Protein AF-A0A2S6BXU2-F1 (afdb_monomer)

Solvent-accessible surface area (backbone atoms only — not comparable to full-atom values): 32011 Å² total; per-residue (Å²): 117,91,89,58,55,61,66,54,56,52,45,49,36,54,47,50,43,46,65,74,39,92,88,64,57,75,72,58,56,53,54,51,43,53,55,53,57,70,72,49,56,70,70,57,50,52,52,48,38,51,49,59,61,56,38,67,80,78,44,98,49,69,57,74,62,83,70,102,68,90,79,71,86,85,81,86,85,82,88,80,90,86,87,87,83,91,77,87,85,82,88,81,80,91,80,79,93,79,81,93,81,84,89,86,84,85,89,80,90,82,90,79,84,75,73,84,68,70,82,53,95,92,63,76,60,80,79,76,41,82,86,40,58,69,58,51,52,52,50,49,54,53,50,59,63,49,59,85,63,68,66,90,54,93,91,46,78,50,44,82,70,42,83,72,51,71,59,98,50,34,39,32,32,37,32,32,32,58,51,102,76,43,31,23,71,44,57,32,28,40,34,28,34,46,57,96,42,68,70,57,66,61,31,67,71,46,39,40,63,61,72,85,54,79,54,73,90,68,45,41,47,30,35,58,48,53,38,58,68,39,52,94,28,56,50,30,85,16,37,54,60,67,76,50,72,52,76,40,76,95,76,47,30,38,38,43,33,23,70,58,56,65,52,44,34,43,42,64,51,29,74,68,26,37,98,93,41,61,72,43,60,42,56,52,54,53,47,53,46,30,52,30,31,30,48,25,24,33,53,35,53,30,57,53,89,87,61,72,52,60,96,85,64,50,29,44,28,42,55,41,57,42,38,77,31,28,32,20,42,74,54,38,82,82,53,29,41,64,38,64,33,48,22,42,42,70,41,83,61,26,45,74,42,55,98,80,42,81,51,55,28,80,66,64,22,67,59,64,56,47,72,48,35,68,38,66,35,33,36,60,41,65,39,95,85,80,68,44,81,43,68,80,41,62,72,39,59,53,42,45,34,19,10,51,20,43,38,53,40,50,50,53,48,30,33,69,72,87,86,57,51,79,66,42,58,73,71,48,42,66,38,60,76,49,40,84,61,72,42,83,84,32,79,69,48,60,80,75,51,80,82,56,49,81,88,39,51,80,80,51,56,68,68,56,55,54,53,39,53,35,21,56,40,68,54,63,89,74,26,52,49,51,70,58,47,42,55,50,51,48,64,37,40,70,47,53,60,92,83,50,76,66,38,62,26,71,62,32,38,77,36,71,59,57,93,81,37,87,78,45,74,69,92,59,78,54,74,57,75,81,39,70,76,35,62,62,74,84,129

Sequence (539 aa):
MENRSDYEVFREHRKLRAQAKPGYKSQKASADSKKLWNNWSQAKKDEEAKRLRGAATTYAELADVPTDAEAEDEIDDDEESDDAGAGDMGYLPDAADEEANDNSTGSSDDDGDVAMGGPRKGMFRAYDDPEGEMRKDRQAARKKYGEGKAPDLDDIEWVYQKHLGSGGNGSAHLWVQVDGKDIIQDRIAVKDCWTDGPFHWGSVKFWDGDPRDMNPEDRLPVEVKAMQACQNKPGSHRIAGIRDHSVDFDRMAYRIIMPFYARGDFITIIDKADDNYHVPEPFIWCAFEALADACLVMERASIRKADQPPDNWREIVHRDIKPDNVFLTARNPRSFPSYPQPVLADFGGCIMTSKDDILNPTAYADSTGTLGYFAPEQHAYEDKTTYEAVFVARQQSWTNIYQIGRVIMSLMNAPAPEILSADELKKGAVQEYLSTDPLYDDPDGWKDHEWFKPETRGRYSKELQNLVKSCVRYKPDERITAVKLKGKILRRTGGVRNGKGKDFAKGLRSKKVAKGGEGDLRGWRRKDTYAVGLVRPEK

Structure (mmCIF, N/CA/C/O backbone):
data_AF-A0A2S6BXU2-F1
#
_entry.id 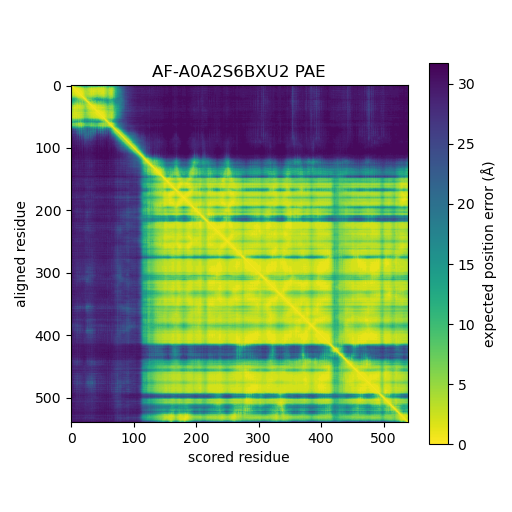  AF-A0A2S6BXU2-F1
#
loop_
_atom_site.group_PDB
_atom_site.id
_atom_site.type_symbol
_atom_site.label_atom_id
_atom_site.label_alt_id
_atom_site.label_comp_id
_atom_site.label_asym_id
_atom_site.label_entity_id
_atom_site.label_seq_id
_atom_site.pdbx_PDB_ins_code
_atom_site.Cartn_x
_atom_site.Cartn_y
_atom_site.Cartn_z
_atom_site.occupancy
_atom_site.B_iso_or_equiv
_atom_site.auth_seq_id
_atom_site.auth_comp_id
_atom_site.auth_asym_id
_atom_site.auth_atom_id
_atom_site.pdbx_PDB_model_num
ATOM 1 N N . MET A 1 1 ? 55.005 11.663 -18.084 1.00 59.28 1 MET A N 1
ATOM 2 C CA . MET A 1 1 ? 54.543 12.294 -16.824 1.00 59.28 1 MET A CA 1
ATOM 3 C C . MET A 1 1 ? 54.362 13.808 -16.927 1.00 59.28 1 MET A C 1
ATOM 5 O O . MET A 1 1 ? 53.508 14.333 -16.225 1.00 59.28 1 MET A O 1
ATOM 9 N N . GLU A 1 2 ? 55.100 14.513 -17.792 1.00 54.88 2 GLU A N 1
ATOM 10 C CA . GLU A 1 2 ? 55.096 15.990 -17.851 1.00 54.88 2 GLU A CA 1
ATOM 11 C C . GLU A 1 2 ? 53.738 16.631 -18.195 1.00 54.88 2 GLU A C 1
ATOM 13 O O . GLU A 1 2 ? 53.441 17.694 -17.667 1.00 54.88 2 GLU A O 1
ATOM 18 N N . ASN A 1 3 ? 52.862 15.951 -18.948 1.00 64.31 3 ASN A N 1
ATOM 19 C CA . ASN A 1 3 ? 51.547 16.486 -19.350 1.00 64.31 3 ASN A CA 1
ATOM 20 C C . ASN A 1 3 ? 50.341 15.943 -18.551 1.00 64.31 3 ASN A C 1
ATOM 22 O O . ASN A 1 3 ? 49.201 16.188 -18.935 1.00 64.31 3 ASN A O 1
ATOM 26 N N . ARG A 1 4 ? 50.554 15.167 -17.478 1.00 77.44 4 ARG A N 1
ATOM 27 C CA . ARG A 1 4 ? 49.459 14.621 -16.640 1.00 77.44 4 ARG A CA 1
ATOM 28 C C . ARG A 1 4 ? 49.157 15.551 -15.471 1.00 77.44 4 ARG A C 1
ATOM 30 O O . ARG A 1 4 ? 50.075 16.202 -14.979 1.00 77.44 4 ARG A O 1
ATOM 37 N N . SER A 1 5 ? 47.914 15.587 -14.992 1.00 84.38 5 SER A N 1
ATOM 38 C CA . SER A 1 5 ? 47.561 16.346 -13.783 1.00 84.38 5 SER A CA 1
ATOM 39 C C . SER A 1 5 ? 48.149 15.703 -12.519 1.00 84.38 5 SER A C 1
ATOM 41 O O . SER A 1 5 ? 48.381 14.495 -12.472 1.00 84.38 5 SER A O 1
ATOM 43 N N . ASP A 1 6 ? 48.373 16.489 -11.464 1.00 84.88 6 ASP A N 1
ATOM 44 C CA . ASP A 1 6 ? 48.974 15.995 -10.212 1.00 84.88 6 ASP A CA 1
ATOM 45 C C . ASP A 1 6 ? 48.155 14.880 -9.554 1.00 84.88 6 ASP A C 1
ATOM 47 O O . ASP A 1 6 ? 48.704 13.901 -9.048 1.00 84.88 6 ASP A O 1
ATOM 51 N N . TYR A 1 7 ? 46.827 14.975 -9.650 1.00 84.12 7 TYR A N 1
ATOM 52 C CA . TYR A 1 7 ? 45.933 13.923 -9.182 1.00 84.12 7 TYR A CA 1
ATOM 53 C C . TYR A 1 7 ? 46.080 12.627 -9.989 1.00 84.12 7 TYR A C 1
ATOM 55 O O . TYR A 1 7 ? 46.002 11.538 -9.422 1.00 84.12 7 TYR A O 1
ATOM 63 N N . GLU A 1 8 ? 46.289 12.713 -11.304 1.00 81.88 8 GLU A N 1
ATOM 64 C CA . GLU A 1 8 ? 46.477 11.525 -12.137 1.00 81.88 8 GLU A CA 1
ATOM 65 C C . GLU A 1 8 ? 47.781 10.810 -11.806 1.00 81.88 8 GLU A C 1
ATOM 67 O O . GLU A 1 8 ? 47.763 9.588 -11.673 1.00 81.88 8 GLU A O 1
ATOM 72 N N . VAL A 1 9 ? 48.865 11.563 -11.593 1.00 81.25 9 VAL A N 1
ATOM 73 C CA . VAL A 1 9 ? 50.165 11.018 -11.170 1.00 81.25 9 VAL A CA 1
ATOM 74 C C . VAL A 1 9 ? 50.041 10.325 -9.808 1.00 81.25 9 VAL A C 1
ATOM 76 O O . VAL A 1 9 ? 50.481 9.188 -9.645 1.00 81.25 9 VAL A O 1
ATOM 79 N N . PHE A 1 10 ? 49.357 10.955 -8.850 1.00 84.12 10 PHE A N 1
ATOM 80 C CA . PHE A 1 10 ? 49.087 10.375 -7.532 1.00 84.12 10 PHE A CA 1
ATOM 81 C C . PHE A 1 10 ? 48.207 9.115 -7.587 1.00 84.12 10 PHE A C 1
ATOM 83 O O . PHE A 1 10 ? 48.491 8.104 -6.941 1.00 84.12 10 PHE A O 1
ATOM 90 N N . ARG A 1 11 ? 47.122 9.150 -8.369 1.00 83.94 11 ARG A N 1
ATOM 91 C CA . ARG A 1 11 ? 46.205 8.013 -8.530 1.00 83.94 11 ARG A CA 1
ATOM 92 C C . ARG A 1 11 ? 46.915 6.817 -9.160 1.00 83.94 11 ARG A C 1
ATOM 94 O O . ARG A 1 11 ? 46.658 5.682 -8.770 1.00 83.94 11 ARG A O 1
ATOM 101 N N . GLU A 1 12 ? 47.776 7.065 -10.139 1.00 80.56 12 GLU A N 1
ATOM 102 C CA . GLU A 1 12 ? 48.537 6.032 -10.838 1.00 80.56 12 GLU A CA 1
ATOM 103 C C . GLU A 1 12 ? 49.609 5.405 -9.941 1.00 80.56 12 GLU A C 1
ATOM 105 O O . GLU A 1 12 ? 49.676 4.180 -9.874 1.00 80.56 12 GLU A O 1
ATOM 110 N N . HIS A 1 13 ? 50.338 6.211 -9.157 1.00 82.88 13 HIS A N 1
ATOM 111 C CA . HIS A 1 13 ? 51.266 5.730 -8.122 1.00 82.88 13 HIS A CA 1
ATOM 112 C C . HIS A 1 13 ? 50.590 4.750 -7.153 1.00 82.88 13 HIS A C 1
ATOM 114 O O . HIS A 1 13 ? 51.023 3.606 -6.996 1.00 82.88 13 HIS A O 1
ATOM 120 N N . ARG A 1 14 ? 49.450 5.151 -6.574 1.00 80.69 14 ARG A N 1
ATOM 121 C CA . ARG A 1 14 ? 48.696 4.299 -5.642 1.00 80.69 14 ARG A CA 1
ATOM 122 C C . ARG A 1 14 ? 48.105 3.061 -6.302 1.00 80.69 14 ARG A C 1
ATOM 124 O O . ARG A 1 14 ? 48.023 2.018 -5.655 1.00 80.69 14 ARG A O 1
ATOM 131 N N . LYS A 1 15 ? 47.676 3.166 -7.563 1.00 78.56 15 LYS A N 1
ATOM 132 C CA . LYS A 1 15 ? 47.158 2.032 -8.334 1.00 78.56 15 LYS A CA 1
ATOM 133 C C . LYS A 1 15 ? 48.248 0.983 -8.549 1.00 78.56 15 LYS A C 1
ATOM 135 O O . LYS A 1 15 ? 48.005 -0.175 -8.232 1.00 78.56 15 LYS A O 1
ATOM 140 N N . LEU A 1 16 ? 49.425 1.392 -9.023 1.00 76.62 16 LEU A N 1
ATOM 141 C CA . LEU A 1 16 ? 50.551 0.494 -9.295 1.00 76.62 16 LEU A CA 1
ATOM 142 C C . LEU A 1 16 ? 51.030 -0.210 -8.017 1.00 76.62 16 LEU A C 1
ATOM 144 O O . LEU A 1 16 ? 51.196 -1.426 -8.009 1.00 76.62 16 LEU A O 1
ATOM 148 N N . ARG A 1 17 ? 51.132 0.514 -6.895 1.00 71.25 17 ARG A N 1
ATOM 149 C CA . ARG A 1 17 ? 51.543 -0.084 -5.612 1.00 71.25 17 ARG A CA 1
ATOM 150 C C . ARG A 1 17 ? 50.487 -1.026 -5.023 1.00 71.25 17 ARG A C 1
ATOM 152 O O . ARG A 1 17 ? 50.821 -2.009 -4.374 1.00 71.25 17 ARG A O 1
ATOM 159 N N . ALA A 1 18 ? 49.204 -0.741 -5.243 1.00 71.06 18 ALA A N 1
ATOM 160 C CA . ALA A 1 18 ? 48.121 -1.615 -4.803 1.00 71.06 18 ALA A CA 1
ATOM 161 C C . ALA A 1 18 ? 47.986 -2.869 -5.685 1.00 71.06 18 ALA A C 1
ATOM 163 O O . ALA A 1 18 ? 47.614 -3.916 -5.172 1.00 71.06 18 ALA A O 1
ATOM 164 N N . GLN A 1 19 ? 48.332 -2.781 -6.975 1.00 71.19 19 GLN A N 1
ATOM 165 C CA . GLN A 1 19 ? 48.429 -3.934 -7.879 1.00 71.19 19 GLN A CA 1
ATOM 166 C C . GLN A 1 19 ? 49.586 -4.873 -7.519 1.00 71.19 19 GLN A C 1
ATOM 168 O O . GLN A 1 19 ? 49.490 -6.066 -7.781 1.00 71.19 19 GLN A O 1
ATOM 173 N N . ALA A 1 20 ? 50.640 -4.359 -6.880 1.00 68.81 20 ALA A N 1
ATOM 174 C CA . ALA A 1 20 ? 51.734 -5.171 -6.352 1.00 68.81 20 ALA A CA 1
ATOM 175 C C . ALA A 1 20 ? 51.360 -5.964 -5.077 1.00 68.81 20 ALA A C 1
ATOM 177 O O . ALA A 1 20 ? 52.160 -6.772 -4.613 1.00 68.81 20 ALA A O 1
ATOM 178 N N . LYS A 1 21 ? 50.160 -5.757 -4.500 1.00 66.19 21 LYS A N 1
ATOM 179 C CA . LYS A 1 21 ? 49.663 -6.504 -3.331 1.00 66.19 21 LYS A CA 1
ATOM 180 C C . LYS A 1 21 ? 48.700 -7.634 -3.753 1.00 66.19 21 LYS A C 1
ATOM 182 O O . LYS A 1 21 ? 47.813 -7.382 -4.575 1.00 66.19 21 LYS A O 1
ATOM 187 N N . PRO A 1 22 ? 48.797 -8.849 -3.176 1.00 46.94 22 PRO A N 1
ATOM 188 C CA . PRO A 1 22 ? 47.819 -9.920 -3.405 1.00 46.94 22 PRO A CA 1
ATOM 189 C C . PRO A 1 22 ? 46.391 -9.494 -2.994 1.00 46.94 22 PRO A C 1
ATOM 191 O O . PRO A 1 22 ? 46.222 -8.836 -1.972 1.00 46.94 22 PRO A O 1
ATOM 194 N N . GLY A 1 23 ? 45.359 -9.838 -3.783 1.00 61.66 23 GLY A N 1
ATOM 195 C CA . GLY A 1 23 ? 43.940 -9.559 -3.457 1.00 61.66 23 GLY A CA 1
ATOM 196 C C . GLY A 1 23 ? 43.350 -8.228 -3.972 1.00 61.66 23 GLY A C 1
ATOM 197 O O . GLY A 1 23 ? 42.261 -7.816 -3.563 1.00 61.66 23 GLY A O 1
ATOM 198 N N . TYR A 1 24 ? 44.037 -7.530 -4.880 1.00 51.56 24 TYR A N 1
ATOM 199 C CA . TYR A 1 24 ? 43.637 -6.208 -5.377 1.00 51.56 24 TYR A CA 1
ATOM 200 C C . TYR A 1 24 ? 42.301 -6.170 -6.160 1.00 51.56 24 TYR A C 1
ATOM 202 O O . TYR A 1 24 ? 42.128 -6.856 -7.166 1.00 51.56 24 TYR A O 1
ATOM 210 N N . LYS A 1 25 ? 41.384 -5.259 -5.776 1.00 57.62 25 LYS A N 1
ATOM 211 C CA . LYS A 1 25 ? 40.162 -4.896 -6.536 1.00 57.62 25 LYS A CA 1
ATOM 212 C C . LYS A 1 25 ? 40.249 -3.460 -7.077 1.00 57.62 25 LYS A C 1
ATOM 214 O O . LYS A 1 25 ? 40.235 -2.493 -6.311 1.00 57.62 25 LYS A O 1
ATOM 219 N N . SER A 1 26 ? 40.275 -3.307 -8.405 1.00 56.44 26 SER A N 1
ATOM 220 C CA . SER A 1 26 ? 40.598 -2.045 -9.103 1.00 56.44 26 SER A CA 1
ATOM 221 C C . SER A 1 26 ? 39.670 -0.861 -8.803 1.00 56.44 26 SER A C 1
ATOM 223 O O . SER A 1 26 ? 40.133 0.274 -8.660 1.00 56.44 26 SER A O 1
ATOM 225 N N . GLN A 1 27 ? 38.367 -1.110 -8.650 1.00 55.38 27 GLN A N 1
ATOM 226 C CA . GLN A 1 27 ? 37.375 -0.060 -8.390 1.00 55.38 27 GLN A CA 1
ATOM 227 C C . GLN A 1 27 ? 37.502 0.549 -6.982 1.00 55.38 27 GLN A C 1
ATOM 229 O O . GLN A 1 27 ? 37.327 1.758 -6.819 1.00 55.38 27 GLN A O 1
ATOM 234 N N . LYS A 1 28 ? 37.881 -0.254 -5.976 1.00 58.38 28 LYS A N 1
ATOM 235 C CA . LYS A 1 28 ? 38.018 0.186 -4.575 1.00 58.38 28 LYS A CA 1
ATOM 236 C C . LYS A 1 28 ? 39.185 1.169 -4.408 1.00 58.38 28 LYS A C 1
ATOM 238 O O . LYS A 1 28 ? 39.016 2.256 -3.863 1.00 58.38 28 LYS A O 1
ATOM 243 N N . ALA A 1 29 ? 40.335 0.864 -5.009 1.00 59.66 29 ALA A N 1
ATOM 244 C CA . ALA A 1 29 ? 41.529 1.707 -4.914 1.00 59.66 29 ALA A CA 1
ATOM 245 C C . ALA A 1 29 ? 41.389 3.079 -5.598 1.00 59.66 29 ALA A C 1
ATOM 247 O O . ALA A 1 29 ? 41.959 4.067 -5.127 1.00 59.66 29 ALA A O 1
ATOM 248 N N . SER A 1 30 ? 40.617 3.170 -6.688 1.00 62.12 30 SER A N 1
ATOM 249 C CA . SER A 1 30 ? 40.347 4.452 -7.354 1.00 62.12 30 SER A CA 1
ATOM 250 C C . SER A 1 30 ? 39.455 5.358 -6.493 1.00 62.12 30 SER A C 1
ATOM 252 O O . SER A 1 30 ? 39.725 6.558 -6.379 1.00 62.12 30 SER A O 1
ATOM 254 N N . ALA A 1 31 ? 38.424 4.793 -5.854 1.00 63.00 31 ALA A N 1
ATOM 255 C CA . ALA A 1 31 ? 37.537 5.526 -4.949 1.00 63.00 31 ALA A CA 1
ATOM 256 C C . ALA A 1 31 ? 38.285 6.032 -3.701 1.00 63.00 31 ALA A C 1
ATOM 258 O O . ALA A 1 31 ? 38.177 7.210 -3.348 1.00 63.00 31 ALA A O 1
ATOM 259 N N . ASP A 1 32 ? 39.124 5.183 -3.103 1.00 72.56 32 ASP A N 1
ATOM 260 C CA . ASP A 1 32 ? 39.925 5.528 -1.924 1.00 72.56 32 ASP A CA 1
ATOM 261 C C . ASP A 1 32 ? 41.010 6.569 -2.234 1.00 72.56 32 ASP A C 1
ATOM 263 O O . ASP A 1 32 ? 41.245 7.484 -1.441 1.00 72.56 32 ASP A O 1
ATOM 267 N N . SER A 1 33 ? 41.623 6.507 -3.423 1.00 76.38 33 SER A N 1
ATOM 268 C CA . SER A 1 33 ? 42.607 7.507 -3.864 1.00 76.38 33 SER A CA 1
ATOM 269 C C . SER A 1 33 ? 41.966 8.879 -4.079 1.00 76.38 33 SER A C 1
ATOM 271 O O . SER A 1 33 ? 42.531 9.893 -3.674 1.00 76.38 33 SER A O 1
ATOM 273 N N . LYS A 1 34 ? 40.759 8.932 -4.664 1.00 76.38 34 LYS A N 1
ATOM 274 C CA . LYS A 1 34 ? 40.007 10.188 -4.843 1.00 76.38 34 LYS A CA 1
ATOM 275 C C . LYS A 1 34 ? 39.606 10.805 -3.505 1.00 76.38 34 LYS A C 1
ATOM 277 O O . LYS A 1 34 ? 39.762 12.008 -3.310 1.00 76.38 34 LYS A O 1
ATOM 282 N N . LYS A 1 35 ? 39.124 9.976 -2.575 1.00 76.88 35 LYS A N 1
ATOM 283 C CA . LYS A 1 35 ? 38.739 10.402 -1.226 1.00 76.88 35 LYS A CA 1
ATOM 284 C C . LYS A 1 35 ? 39.938 10.935 -0.438 1.00 76.88 35 LYS A C 1
ATOM 286 O O . LYS A 1 35 ? 39.828 11.997 0.165 1.00 76.88 35 LYS A O 1
ATOM 291 N N . LEU A 1 36 ? 41.082 10.244 -0.480 1.00 76.25 36 LEU A N 1
ATOM 292 C CA . LEU A 1 36 ? 42.289 10.683 0.223 1.00 76.25 36 LEU A CA 1
ATOM 293 C C . LEU A 1 36 ? 42.834 11.996 -0.353 1.00 76.25 36 LEU A C 1
ATOM 295 O O . LEU A 1 36 ? 43.093 12.923 0.409 1.00 76.25 36 LEU A O 1
ATOM 299 N N . TRP A 1 37 ? 42.937 12.101 -1.683 1.00 84.19 37 TRP A N 1
ATOM 300 C CA . TRP A 1 37 ? 43.427 13.311 -2.347 1.00 84.19 37 TRP A CA 1
ATOM 301 C C . TRP A 1 37 ? 42.561 14.527 -2.022 1.00 84.19 37 TRP A C 1
ATOM 303 O O . TRP A 1 37 ? 43.075 15.585 -1.676 1.00 84.19 37 TRP A O 1
ATOM 313 N N . ASN A 1 38 ? 41.235 14.384 -2.062 1.00 81.94 38 ASN A N 1
ATOM 314 C CA . ASN A 1 38 ? 40.323 15.492 -1.771 1.00 81.94 38 ASN A CA 1
ATOM 315 C C . ASN A 1 38 ? 40.417 15.994 -0.323 1.00 81.94 38 ASN A C 1
ATOM 317 O O . ASN A 1 38 ? 40.157 17.171 -0.086 1.00 81.94 38 ASN A O 1
ATOM 321 N N . ASN A 1 39 ? 40.836 15.138 0.611 1.00 81.94 39 ASN A N 1
ATOM 322 C CA . ASN A 1 39 ? 40.975 15.478 2.026 1.00 81.94 39 ASN A CA 1
ATOM 323 C C . ASN A 1 39 ? 42.313 16.158 2.375 1.00 81.94 39 ASN A C 1
ATOM 325 O O . ASN A 1 39 ? 42.506 16.555 3.522 1.00 81.94 39 ASN A O 1
ATOM 329 N N . TRP A 1 40 ? 43.248 16.291 1.430 1.00 84.88 40 TRP A N 1
ATOM 330 C CA . TRP A 1 40 ? 44.531 16.962 1.660 1.00 84.88 40 TRP A CA 1
ATOM 331 C C . TRP A 1 40 ? 44.467 18.470 1.401 1.00 84.88 40 TRP A C 1
ATOM 333 O O . TRP A 1 40 ? 43.775 18.937 0.489 1.00 84.88 40 TRP A O 1
ATOM 343 N N . SER A 1 41 ? 45.245 19.230 2.180 1.00 87.25 41 SER A N 1
ATOM 344 C CA . SER A 1 41 ? 45.488 20.653 1.925 1.00 87.25 41 SER A CA 1
ATOM 345 C C . SER A 1 41 ? 46.230 20.846 0.598 1.00 87.25 41 SER A C 1
ATOM 347 O O . SER A 1 41 ? 46.925 19.942 0.132 1.00 87.25 41 SER A O 1
ATOM 349 N N . GLN A 1 42 ? 46.107 22.029 -0.015 1.00 78.62 42 GLN A N 1
ATOM 350 C CA . GLN A 1 42 ? 46.780 22.308 -1.289 1.00 78.62 42 GLN A CA 1
ATOM 351 C C . GLN A 1 42 ? 48.306 22.190 -1.163 1.00 78.62 42 GLN A C 1
ATOM 353 O O . GLN A 1 42 ? 48.923 21.523 -1.979 1.00 78.62 42 GLN A O 1
ATOM 358 N N . ALA A 1 43 ? 48.889 22.692 -0.068 1.00 79.19 43 ALA A N 1
ATOM 359 C CA . ALA A 1 43 ? 50.320 22.551 0.208 1.00 79.19 43 ALA A CA 1
ATOM 360 C C . ALA A 1 43 ? 50.782 21.080 0.251 1.00 79.19 43 ALA A C 1
ATOM 362 O O . ALA A 1 43 ? 51.824 20.755 -0.304 1.00 79.19 43 ALA A O 1
ATOM 363 N N . LYS A 1 44 ? 49.978 20.180 0.841 1.00 81.12 44 LYS A N 1
ATOM 364 C CA . LYS A 1 44 ? 50.283 18.741 0.901 1.00 81.12 44 LYS A CA 1
ATOM 365 C C . LYS A 1 44 ? 50.135 18.053 -0.462 1.00 81.12 44 LYS A C 1
ATOM 367 O O . LYS A 1 44 ? 50.890 17.138 -0.774 1.00 81.12 44 LYS A O 1
ATOM 372 N N . LYS A 1 45 ? 49.179 18.494 -1.288 1.00 85.88 45 LYS A N 1
ATOM 373 C CA . LYS A 1 45 ? 49.033 18.030 -2.680 1.00 85.88 45 LYS A CA 1
ATOM 374 C C . LYS A 1 45 ? 50.226 18.450 -3.533 1.00 85.88 45 LYS A C 1
ATOM 376 O O . LYS A 1 45 ? 50.751 17.622 -4.269 1.00 85.88 45 LYS A O 1
ATOM 381 N N . ASP A 1 46 ? 50.656 19.702 -3.401 1.00 82.19 46 ASP A N 1
ATOM 382 C CA . ASP A 1 46 ? 51.776 20.263 -4.157 1.00 82.19 46 ASP A CA 1
ATOM 383 C C . ASP A 1 46 ? 53.106 19.605 -3.745 1.00 82.19 46 ASP A C 1
ATOM 385 O O . ASP A 1 46 ? 53.928 19.271 -4.599 1.00 82.19 46 ASP A O 1
ATOM 389 N N . GLU A 1 47 ? 53.302 19.362 -2.444 1.00 83.12 47 GLU A N 1
ATOM 390 C CA . GLU A 1 47 ? 54.461 18.647 -1.897 1.00 83.12 47 GLU A CA 1
ATOM 391 C C . GLU A 1 47 ? 54.536 17.202 -2.409 1.00 83.12 47 GLU A C 1
ATOM 393 O O . GLU A 1 47 ? 55.571 16.792 -2.939 1.00 83.12 47 GLU A O 1
ATOM 398 N N . GLU A 1 48 ? 53.429 16.454 -2.348 1.00 82.25 48 GLU A N 1
ATOM 399 C CA . GLU A 1 48 ? 53.387 15.073 -2.835 1.00 82.25 48 GLU A CA 1
ATOM 400 C C . GLU A 1 48 ? 53.546 14.994 -4.358 1.00 82.25 48 GLU A C 1
ATOM 402 O O . GLU A 1 48 ? 54.276 14.145 -4.867 1.00 82.25 48 GLU A O 1
ATOM 407 N N . ALA A 1 49 ? 52.916 15.897 -5.113 1.00 84.81 49 ALA A N 1
ATOM 408 C CA . ALA A 1 49 ? 53.074 15.954 -6.562 1.00 84.81 49 ALA A CA 1
ATOM 409 C C . ALA A 1 49 ? 54.526 16.248 -6.955 1.00 84.81 49 ALA A C 1
ATOM 411 O O . ALA A 1 49 ? 55.077 15.593 -7.843 1.00 84.81 49 ALA A O 1
ATOM 412 N N . LYS A 1 50 ? 55.177 17.188 -6.259 1.00 83.19 50 LYS A N 1
ATOM 413 C CA . LYS A 1 50 ? 56.596 17.499 -6.449 1.00 83.19 50 LYS A CA 1
ATOM 414 C C . LYS A 1 50 ? 57.483 16.305 -6.098 1.00 83.19 50 LYS A C 1
ATOM 416 O O . LYS A 1 50 ? 58.438 16.039 -6.825 1.00 83.19 50 LYS A O 1
ATOM 421 N N . ARG A 1 51 ? 57.151 15.556 -5.043 1.00 82.88 51 ARG A N 1
ATOM 422 C CA . ARG A 1 51 ? 57.855 14.331 -4.639 1.00 82.88 51 ARG A CA 1
ATOM 423 C C . ARG A 1 51 ? 57.727 13.226 -5.686 1.00 82.88 51 ARG A C 1
ATOM 425 O O . ARG A 1 51 ? 58.742 12.695 -6.119 1.00 82.88 51 ARG A O 1
ATOM 432 N N . LEU A 1 52 ? 56.512 12.924 -6.145 1.00 83.06 52 LEU A N 1
ATOM 433 C CA . LEU A 1 52 ? 56.253 11.891 -7.156 1.00 83.06 52 LEU A CA 1
ATOM 434 C C . LEU A 1 52 ? 56.886 12.238 -8.510 1.00 83.06 52 LEU A C 1
ATOM 436 O O . LEU A 1 52 ? 57.462 11.372 -9.166 1.00 83.06 52 LEU A O 1
ATOM 440 N N . ARG A 1 53 ? 56.837 13.514 -8.910 1.00 80.56 53 ARG A N 1
ATOM 441 C CA . ARG A 1 53 ? 57.491 13.990 -10.138 1.00 80.56 53 ARG A CA 1
ATOM 442 C C . ARG A 1 53 ? 59.016 14.016 -10.013 1.00 80.56 53 ARG A C 1
ATOM 444 O O . ARG A 1 53 ? 59.691 13.689 -10.980 1.00 80.56 53 ARG A O 1
ATOM 451 N N . GLY A 1 54 ? 59.555 14.360 -8.842 1.00 71.31 54 GLY A N 1
ATOM 452 C CA . GLY A 1 54 ? 60.996 14.327 -8.562 1.00 71.31 54 GLY A CA 1
ATOM 453 C C . GLY A 1 54 ? 61.556 12.912 -8.373 1.00 71.31 54 GLY A C 1
ATOM 454 O O . GLY A 1 54 ? 62.729 12.668 -8.634 1.00 71.31 54 GLY A O 1
ATOM 455 N N . ALA A 1 55 ? 60.728 11.949 -7.970 1.00 66.62 55 ALA A N 1
ATOM 456 C CA . ALA A 1 55 ? 61.129 10.550 -7.860 1.00 66.62 55 ALA A CA 1
ATOM 457 C C . ALA A 1 55 ? 61.284 9.871 -9.232 1.00 66.62 55 ALA A C 1
ATOM 459 O O . ALA A 1 55 ? 62.104 8.966 -9.361 1.00 66.62 55 ALA A O 1
ATOM 460 N N . ALA A 1 56 ? 60.592 10.367 -10.266 1.00 59.66 56 ALA A N 1
ATOM 461 C CA . ALA A 1 56 ? 60.726 9.899 -11.649 1.00 59.66 56 ALA A CA 1
ATOM 462 C C . ALA A 1 56 ? 62.128 10.126 -12.258 1.00 59.66 56 ALA A C 1
ATOM 464 O O . ALA A 1 56 ? 62.420 9.590 -13.323 1.00 59.66 56 ALA A O 1
ATOM 465 N N . THR A 1 57 ? 62.996 10.904 -11.599 1.00 57.28 57 THR A N 1
ATOM 466 C CA . THR A 1 57 ? 64.406 11.089 -11.987 1.00 57.28 57 THR A CA 1
ATOM 467 C C . THR A 1 57 ? 65.399 10.227 -11.198 1.00 57.28 57 THR A C 1
ATOM 469 O O . THR A 1 57 ? 66.566 10.178 -11.577 1.00 57.28 57 THR A O 1
ATOM 472 N N . THR A 1 58 ? 64.970 9.542 -10.130 1.00 56.25 58 THR A N 1
ATOM 473 C CA . THR A 1 58 ? 65.877 8.860 -9.177 1.00 56.25 58 THR A CA 1
ATOM 474 C C . THR A 1 58 ? 65.526 7.386 -8.944 1.00 56.25 58 THR A C 1
ATOM 476 O O . THR A 1 58 ? 66.416 6.594 -8.650 1.00 56.25 58 THR A O 1
ATOM 479 N N . TYR A 1 59 ? 64.257 6.998 -9.101 1.00 53.53 59 TYR A N 1
ATOM 480 C CA . TYR A 1 59 ? 63.779 5.617 -8.989 1.00 53.53 59 TYR A CA 1
ATOM 481 C C . TYR A 1 59 ? 63.311 5.124 -10.360 1.00 53.53 59 TYR A C 1
ATOM 483 O O . TYR A 1 59 ? 62.672 5.873 -11.099 1.00 53.53 59 TYR A O 1
ATOM 491 N N . ALA A 1 60 ? 63.655 3.882 -10.713 1.00 57.56 60 ALA A N 1
ATOM 492 C CA . ALA A 1 60 ? 63.394 3.325 -12.041 1.00 57.56 60 ALA A CA 1
ATOM 493 C C . ALA A 1 60 ? 61.890 3.234 -12.367 1.00 57.56 60 ALA A C 1
ATOM 495 O O . ALA A 1 60 ? 61.519 3.411 -13.526 1.00 57.56 60 ALA A O 1
ATOM 496 N N . GLU A 1 61 ? 61.026 3.031 -11.362 1.00 62.84 61 GLU A N 1
ATOM 497 C CA . GLU A 1 61 ? 59.573 2.942 -11.536 1.00 62.84 61 GLU A CA 1
ATOM 498 C C . GLU A 1 61 ? 58.781 3.642 -10.415 1.00 62.84 61 GLU A C 1
ATOM 500 O O . GLU A 1 61 ? 59.211 3.742 -9.267 1.00 62.84 61 GLU A O 1
ATOM 505 N N . LEU A 1 62 ? 57.569 4.120 -10.742 1.00 66.88 62 LEU A N 1
ATOM 506 C CA . LEU A 1 62 ? 56.688 4.823 -9.795 1.00 66.88 62 LEU A CA 1
ATOM 507 C C . LEU A 1 62 ? 56.293 3.952 -8.592 1.00 66.88 62 LEU A C 1
ATOM 509 O O . LEU A 1 62 ? 56.058 4.480 -7.510 1.00 66.88 62 LEU A O 1
ATOM 513 N N . ALA A 1 63 ? 56.191 2.634 -8.776 1.00 66.75 63 ALA A N 1
ATOM 514 C CA . ALA A 1 63 ? 55.755 1.702 -7.737 1.00 66.75 63 ALA A CA 1
ATOM 515 C C . ALA A 1 63 ? 56.708 1.654 -6.524 1.00 66.75 63 ALA A C 1
ATOM 517 O O . ALA A 1 63 ? 56.261 1.351 -5.415 1.00 66.75 63 ALA A O 1
ATOM 518 N N . ASP A 1 64 ? 57.975 2.027 -6.722 1.00 65.69 64 ASP A N 1
ATOM 519 C CA . ASP A 1 64 ? 59.046 1.907 -5.725 1.00 65.69 64 ASP A CA 1
ATOM 520 C C . ASP A 1 64 ? 59.179 3.135 -4.817 1.00 65.69 64 ASP A C 1
ATOM 522 O O . ASP A 1 64 ? 59.989 3.162 -3.892 1.00 65.69 64 ASP A O 1
ATOM 526 N N . VAL A 1 65 ? 58.377 4.174 -5.059 1.00 70.38 65 VAL A N 1
ATOM 527 C CA . VAL A 1 65 ? 58.424 5.422 -4.296 1.00 70.38 65 VAL A CA 1
ATOM 528 C C . VAL A 1 65 ? 57.684 5.236 -2.952 1.00 70.38 65 VAL A C 1
ATOM 530 O O . VAL A 1 65 ? 56.463 5.030 -2.976 1.00 70.38 65 VAL A O 1
ATOM 533 N N . PRO A 1 66 ? 58.358 5.325 -1.779 1.00 57.12 66 PRO A N 1
ATOM 534 C CA . PRO A 1 66 ? 57.758 5.040 -0.464 1.00 57.12 66 PRO A CA 1
ATOM 535 C C . PRO A 1 66 ? 56.618 6.002 -0.092 1.00 57.12 66 PRO A C 1
ATOM 537 O O . PRO A 1 66 ? 56.514 7.091 -0.658 1.00 57.12 66 PRO A O 1
ATOM 540 N N . THR A 1 67 ? 55.767 5.627 0.868 1.00 62.81 67 THR A N 1
ATOM 541 C CA . THR A 1 67 ? 54.686 6.482 1.410 1.00 62.81 67 THR A CA 1
ATOM 542 C C . THR A 1 67 ? 54.925 6.796 2.881 1.00 62.81 67 THR A C 1
ATOM 544 O O . THR A 1 67 ? 55.330 5.899 3.609 1.00 62.81 67 THR A O 1
ATOM 547 N N . ASP A 1 68 ? 54.527 7.982 3.347 1.00 49.69 68 ASP A N 1
ATOM 548 C CA . ASP A 1 68 ? 54.646 8.425 4.754 1.00 49.69 68 ASP A CA 1
ATOM 549 C C . ASP A 1 68 ? 53.803 7.624 5.781 1.00 49.69 68 ASP A C 1
ATOM 551 O O . ASP A 1 68 ? 53.695 8.022 6.935 1.00 49.69 68 ASP A O 1
ATOM 555 N N . ALA A 1 69 ? 53.152 6.526 5.378 1.00 47.31 69 ALA A N 1
ATOM 556 C CA . ALA A 1 69 ? 52.098 5.842 6.138 1.00 47.31 69 ALA A CA 1
ATOM 557 C C . ALA A 1 69 ? 52.467 4.437 6.661 1.00 47.31 69 ALA A C 1
ATOM 559 O O . ALA A 1 69 ? 51.579 3.698 7.068 1.00 47.31 69 ALA A O 1
ATOM 560 N N . GLU A 1 70 ? 53.744 4.051 6.683 1.00 41.19 70 GLU A N 1
ATOM 561 C CA . GLU A 1 70 ? 54.200 2.794 7.315 1.00 41.19 70 GLU A CA 1
ATOM 562 C C . GLU A 1 70 ? 54.338 2.922 8.854 1.00 41.19 70 GLU A C 1
ATOM 564 O O . GLU A 1 70 ? 55.293 2.425 9.437 1.00 41.19 70 GLU A O 1
ATOM 569 N N . ALA A 1 71 ? 53.405 3.609 9.532 1.00 33.88 71 ALA A N 1
ATOM 570 C CA . ALA A 1 71 ? 53.453 3.802 10.991 1.00 33.88 71 ALA A CA 1
ATOM 571 C C . ALA A 1 71 ? 52.108 3.683 11.736 1.00 33.88 71 ALA A C 1
ATOM 573 O O . ALA A 1 71 ? 52.060 4.020 12.914 1.00 33.88 71 ALA A O 1
ATOM 574 N N . GLU A 1 72 ? 51.032 3.200 11.109 1.00 30.30 72 GLU A N 1
ATOM 575 C CA . GLU A 1 72 ? 49.794 2.866 11.836 1.00 30.30 72 GLU A CA 1
ATOM 576 C C . GLU A 1 72 ? 49.193 1.558 11.288 1.00 30.30 72 GLU A C 1
ATOM 578 O O . GLU A 1 72 ? 48.333 1.565 10.404 1.00 30.30 72 GLU A O 1
ATOM 583 N N . ASP A 1 73 ? 49.706 0.439 11.817 1.00 28.12 73 ASP A N 1
ATOM 584 C CA . ASP A 1 73 ? 48.985 -0.833 12.005 1.00 28.12 73 ASP A CA 1
ATOM 585 C C . ASP A 1 73 ? 47.687 -0.537 12.798 1.00 28.12 73 ASP A C 1
ATOM 587 O O . ASP A 1 73 ? 47.623 0.434 13.550 1.00 28.12 73 ASP A O 1
ATOM 591 N N . GLU A 1 74 ? 46.553 -1.222 12.694 1.00 32.16 74 GLU A N 1
ATOM 592 C CA . GLU A 1 74 ? 46.283 -2.653 12.821 1.00 32.16 74 GLU A CA 1
ATOM 593 C C . GLU A 1 74 ? 44.738 -2.736 12.713 1.00 32.16 74 GLU A C 1
ATOM 595 O O . GLU A 1 74 ? 44.056 -1.906 13.315 1.00 32.16 74 GLU A O 1
ATOM 600 N N . ILE A 1 75 ? 44.163 -3.662 11.946 1.00 26.56 75 ILE A N 1
ATOM 601 C CA . ILE A 1 75 ? 42.886 -4.340 12.252 1.00 26.56 75 ILE A CA 1
ATOM 602 C C . ILE A 1 75 ? 42.904 -5.611 11.403 1.00 26.56 75 ILE A C 1
ATOM 604 O O . ILE A 1 75 ? 42.909 -5.540 10.172 1.00 26.56 75 ILE A O 1
ATOM 608 N N . ASP A 1 76 ? 42.955 -6.718 12.135 1.00 25.95 76 ASP A N 1
ATOM 609 C CA . ASP A 1 76 ? 42.948 -8.118 11.729 1.00 25.95 76 ASP A CA 1
ATOM 610 C C . ASP A 1 76 ? 42.030 -8.445 10.545 1.00 25.95 76 ASP A C 1
ATOM 612 O O . ASP A 1 76 ? 40.832 -8.131 10.540 1.00 25.95 76 ASP A O 1
ATOM 616 N N . ASP A 1 77 ? 42.627 -9.153 9.588 1.00 31.47 77 ASP A N 1
ATOM 617 C CA . ASP A 1 77 ? 41.987 -10.225 8.829 1.00 31.47 77 ASP A CA 1
ATOM 618 C C . ASP A 1 77 ? 41.976 -11.500 9.699 1.00 31.47 77 ASP A C 1
ATOM 620 O O . ASP A 1 77 ? 42.860 -11.662 10.530 1.00 31.47 77 ASP A O 1
ATOM 624 N N . ASP A 1 78 ? 40.969 -12.360 9.513 1.00 29.45 78 ASP A N 1
ATOM 625 C CA . ASP A 1 78 ? 41.073 -13.837 9.495 1.00 29.45 78 ASP A CA 1
ATOM 626 C C . ASP A 1 78 ? 39.665 -14.393 9.166 1.00 29.45 78 ASP A C 1
ATOM 628 O O . ASP A 1 78 ? 38.697 -14.112 9.879 1.00 29.45 78 ASP A O 1
ATOM 632 N N . GLU A 1 79 ? 39.425 -14.863 7.929 1.00 36.00 79 GLU A N 1
ATOM 633 C CA . GLU A 1 79 ? 39.517 -16.268 7.434 1.00 36.00 79 GLU A CA 1
ATOM 634 C C . GLU A 1 79 ? 38.125 -16.959 7.527 1.00 36.00 79 GLU A C 1
ATOM 636 O O . GLU A 1 79 ? 37.354 -16.656 8.432 1.00 36.00 79 GLU A O 1
ATOM 641 N N . GLU A 1 80 ? 37.586 -17.773 6.606 1.00 29.55 80 GLU A N 1
ATOM 642 C CA . GLU A 1 80 ? 38.045 -18.708 5.549 1.00 29.55 80 GLU A CA 1
ATOM 643 C C . GLU A 1 80 ? 37.016 -18.658 4.367 1.00 29.55 80 GLU A C 1
ATOM 645 O O . GLU A 1 80 ? 35.859 -18.289 4.590 1.00 29.55 80 GLU A O 1
ATOM 650 N N . SER A 1 81 ? 37.328 -18.806 3.062 1.00 30.02 81 SER A N 1
ATOM 651 C CA . SER A 1 81 ? 37.864 -19.973 2.303 1.00 30.02 81 SER A CA 1
ATOM 652 C C . SER A 1 81 ? 36.851 -21.159 2.270 1.00 30.02 81 SER A C 1
ATOM 654 O O . SER A 1 81 ? 36.160 -21.385 3.253 1.00 30.02 81 SER A O 1
ATOM 656 N N . ASP A 1 82 ? 36.545 -21.914 1.201 1.00 31.09 82 ASP A N 1
ATOM 657 C CA . ASP A 1 82 ? 37.119 -22.140 -0.131 1.00 31.09 82 ASP A CA 1
ATOM 658 C C . ASP A 1 82 ? 36.082 -22.721 -1.139 1.00 31.09 82 ASP A C 1
ATOM 660 O O . ASP A 1 82 ? 35.081 -23.333 -0.770 1.00 31.09 82 ASP A O 1
ATOM 664 N N . ASP A 1 83 ? 36.427 -22.559 -2.422 1.00 30.78 83 ASP A N 1
ATOM 665 C CA . ASP A 1 83 ? 36.598 -23.603 -3.458 1.00 30.78 83 ASP A CA 1
ATOM 666 C C . ASP A 1 83 ? 35.706 -23.742 -4.719 1.00 30.78 83 ASP A C 1
ATOM 668 O O . ASP A 1 83 ? 34.486 -23.881 -4.689 1.00 30.78 83 ASP A O 1
ATOM 672 N N . ALA A 1 84 ? 36.474 -23.804 -5.819 1.00 26.45 84 ALA A N 1
ATOM 673 C CA . ALA A 1 84 ? 36.391 -24.521 -7.094 1.00 26.45 84 ALA A CA 1
ATOM 674 C C . ALA A 1 84 ? 35.186 -24.426 -8.047 1.00 26.45 84 ALA A C 1
ATOM 676 O O . ALA A 1 84 ? 34.077 -24.874 -7.771 1.00 26.45 84 ALA A O 1
ATOM 677 N N . GLY A 1 85 ? 35.510 -24.067 -9.302 1.00 26.86 85 GLY A N 1
ATOM 678 C CA . GLY A 1 85 ? 34.813 -24.609 -10.473 1.00 26.86 85 GLY A CA 1
ATOM 679 C C . GLY A 1 85 ? 34.813 -23.745 -11.732 1.00 26.86 85 GLY A C 1
ATOM 680 O O . GLY A 1 85 ? 33.744 -23.395 -12.219 1.00 26.86 85 GLY A O 1
ATOM 681 N N . ALA A 1 86 ? 35.980 -23.406 -12.286 1.00 28.70 86 ALA A N 1
ATOM 682 C CA . ALA A 1 86 ? 36.065 -22.902 -13.657 1.00 28.70 86 ALA A CA 1
ATOM 683 C C . ALA A 1 86 ? 35.926 -24.064 -14.658 1.00 28.70 86 ALA A C 1
ATOM 685 O O . ALA A 1 86 ? 36.614 -25.075 -14.532 1.00 28.70 86 ALA A O 1
ATOM 686 N N . GLY A 1 87 ? 35.073 -23.885 -15.667 1.00 26.92 87 GLY A N 1
ATOM 687 C CA . GLY A 1 87 ? 34.913 -24.786 -16.806 1.00 26.92 87 GLY A CA 1
ATOM 688 C C . GLY A 1 87 ? 34.511 -24.005 -18.056 1.00 26.92 87 GLY A C 1
ATOM 689 O O . GLY A 1 87 ? 33.331 -23.822 -18.315 1.00 26.92 87 GLY A O 1
ATOM 690 N N . ASP A 1 88 ? 35.532 -23.493 -18.739 1.00 29.34 88 ASP A N 1
ATOM 691 C CA . ASP A 1 88 ? 35.699 -23.423 -20.198 1.00 29.34 88 ASP A CA 1
ATOM 692 C C . ASP A 1 88 ? 34.489 -23.012 -21.076 1.00 29.34 88 ASP A C 1
ATOM 694 O O . ASP A 1 88 ? 33.596 -23.808 -21.358 1.00 29.34 88 ASP A O 1
ATOM 698 N N . MET A 1 89 ? 34.506 -21.776 -21.595 1.00 28.83 89 MET A N 1
ATOM 699 C CA . MET A 1 89 ? 33.679 -21.374 -22.742 1.00 28.83 89 MET A CA 1
ATOM 700 C C . MET A 1 89 ? 34.576 -20.971 -23.910 1.00 28.83 89 MET A C 1
ATOM 702 O O . MET A 1 89 ? 35.153 -19.881 -23.946 1.00 28.83 89 MET A O 1
ATOM 706 N N . GLY A 1 90 ? 34.659 -21.896 -24.865 1.00 26.89 90 GLY A N 1
ATOM 707 C CA . GLY A 1 90 ? 35.250 -21.713 -26.176 1.00 26.89 90 GLY A CA 1
ATOM 708 C C . GLY A 1 90 ? 34.457 -20.728 -27.034 1.00 26.89 90 GLY A C 1
ATOM 709 O O . GLY A 1 90 ? 33.232 -20.755 -27.115 1.00 26.89 90 GLY A O 1
ATOM 710 N N . TYR A 1 91 ? 35.230 -19.864 -27.673 1.00 27.73 91 TYR A N 1
ATOM 711 C CA . TYR A 1 91 ? 34.884 -18.903 -28.710 1.00 27.73 91 TYR A CA 1
ATOM 712 C C . TYR A 1 91 ? 34.219 -19.592 -29.920 1.00 27.73 91 TYR A C 1
ATOM 714 O O . TYR A 1 91 ? 34.744 -20.592 -30.411 1.00 27.73 91 TYR A O 1
ATOM 722 N N . LEU A 1 92 ? 33.130 -19.031 -30.455 1.00 26.72 92 LEU A N 1
ATOM 723 C CA . LEU A 1 92 ? 32.612 -19.367 -31.788 1.00 26.72 92 LEU A CA 1
ATOM 724 C C . LEU A 1 92 ? 32.480 -18.079 -32.619 1.00 26.72 92 LEU A C 1
ATOM 726 O O . LEU A 1 92 ? 31.907 -17.114 -32.111 1.00 26.72 92 LEU A O 1
ATOM 730 N N . PRO A 1 93 ? 33.033 -18.033 -33.847 1.00 30.45 93 PRO A N 1
ATOM 731 C CA . PRO A 1 93 ? 33.011 -16.850 -34.695 1.00 30.45 93 PRO A CA 1
ATOM 732 C C . PRO A 1 93 ? 31.761 -16.769 -35.580 1.00 30.45 93 PRO A C 1
ATOM 734 O O . PRO A 1 93 ? 31.106 -17.772 -35.868 1.00 30.45 93 PRO A O 1
ATOM 737 N N . ASP A 1 94 ? 31.513 -15.535 -36.014 1.00 30.69 94 ASP A N 1
ATOM 738 C CA . ASP A 1 94 ? 30.504 -15.070 -36.962 1.00 30.69 94 ASP A CA 1
ATOM 739 C C . ASP A 1 94 ? 30.299 -15.989 -38.175 1.00 30.69 94 ASP A C 1
ATOM 741 O O . ASP A 1 94 ? 31.254 -16.417 -38.828 1.00 30.69 94 ASP A O 1
ATOM 745 N N . ALA A 1 95 ? 29.029 -16.209 -38.521 1.00 30.64 95 ALA A N 1
ATOM 746 C CA . ALA A 1 95 ? 28.617 -16.770 -39.798 1.00 30.64 95 ALA A CA 1
ATOM 747 C C . ALA A 1 95 ? 27.810 -15.724 -40.572 1.00 30.64 95 ALA A C 1
ATOM 749 O O . ALA A 1 95 ? 26.924 -15.062 -40.033 1.00 30.64 95 ALA A O 1
ATOM 750 N N . ALA A 1 96 ? 28.219 -15.583 -41.825 1.00 30.89 96 ALA A N 1
ATOM 751 C CA . ALA A 1 96 ? 27.897 -14.531 -42.758 1.00 30.89 96 ALA A CA 1
ATOM 752 C C . ALA A 1 96 ? 26.482 -14.618 -43.342 1.00 30.89 96 ALA A C 1
ATOM 754 O O . ALA A 1 96 ? 25.859 -15.679 -43.382 1.00 30.89 96 ALA A O 1
ATOM 755 N N . ASP A 1 97 ? 26.056 -13.462 -43.846 1.00 32.25 97 ASP A N 1
ATOM 756 C CA . ASP A 1 97 ? 24.997 -13.272 -44.827 1.00 32.25 97 ASP A CA 1
ATOM 757 C C . ASP A 1 97 ? 25.129 -14.254 -46.001 1.00 32.25 97 ASP A C 1
ATOM 759 O O . ASP A 1 97 ? 26.150 -14.265 -46.690 1.00 32.25 97 ASP A O 1
ATOM 763 N N . GLU A 1 98 ? 24.066 -15.007 -46.290 1.00 33.72 98 GLU A N 1
ATOM 764 C CA . GLU A 1 98 ? 23.835 -15.544 -47.629 1.00 33.72 98 GLU A CA 1
ATOM 765 C C . GLU A 1 98 ? 22.397 -15.280 -48.076 1.00 33.72 98 GLU A C 1
ATOM 767 O O . GLU A 1 98 ? 21.418 -15.455 -47.348 1.00 33.72 98 GLU A O 1
ATOM 772 N N . GLU A 1 99 ? 22.335 -14.775 -49.303 1.00 32.03 99 GLU A N 1
ATOM 773 C CA . GLU A 1 99 ? 21.184 -14.243 -50.002 1.00 32.03 99 GLU A CA 1
ATOM 774 C C . GLU A 1 99 ? 20.124 -15.308 -50.305 1.00 32.03 99 GLU A C 1
ATOM 776 O O . GLU A 1 99 ? 20.407 -16.466 -50.614 1.00 32.03 99 GLU A O 1
ATOM 781 N N . ALA A 1 100 ? 18.871 -14.859 -50.286 1.00 31.20 100 ALA A N 1
ATOM 782 C CA . ALA A 1 100 ? 17.727 -15.606 -50.768 1.00 31.20 100 ALA A CA 1
ATOM 783 C C . ALA A 1 100 ? 17.884 -15.935 -52.260 1.00 31.20 100 ALA A C 1
ATOM 785 O O . ALA A 1 100 ? 17.999 -15.031 -53.090 1.00 31.20 100 ALA A O 1
ATOM 786 N N . ASN A 1 101 ? 17.800 -17.220 -52.605 1.00 29.23 101 ASN A N 1
ATOM 787 C CA . ASN A 1 101 ? 17.537 -17.639 -53.972 1.00 29.23 101 ASN A CA 1
ATOM 788 C C . ASN A 1 101 ? 16.334 -18.584 -54.018 1.00 29.23 101 ASN A C 1
ATOM 790 O O . ASN A 1 101 ? 16.225 -19.546 -53.258 1.00 29.23 101 ASN A O 1
ATOM 794 N N . ASP A 1 102 ? 15.421 -18.219 -54.905 1.00 35.38 102 ASP A N 1
ATOM 795 C CA . ASP A 1 102 ? 14.100 -18.782 -55.138 1.00 35.38 102 ASP A CA 1
ATOM 796 C C . ASP A 1 102 ? 14.179 -19.915 -56.187 1.00 35.38 102 ASP A C 1
ATOM 798 O O . ASP A 1 102 ? 15.097 -19.951 -57.008 1.00 35.38 102 ASP A O 1
ATOM 802 N N . ASN A 1 103 ? 13.170 -20.794 -56.189 1.00 30.91 103 ASN A N 1
ATOM 803 C CA . ASN A 1 103 ? 12.971 -22.032 -56.974 1.00 30.91 103 ASN A CA 1
ATOM 804 C C . ASN A 1 103 ? 13.702 -23.321 -56.544 1.00 30.91 103 ASN A C 1
ATOM 806 O O . ASN A 1 103 ? 14.859 -23.547 -56.884 1.00 30.91 103 ASN A O 1
ATOM 810 N N . SER A 1 104 ? 12.930 -24.316 -56.084 1.00 28.67 104 SER A N 1
ATOM 811 C CA . SER A 1 104 ? 12.568 -25.451 -56.954 1.00 28.67 104 SER A CA 1
ATOM 812 C C . SER A 1 104 ? 11.396 -26.268 -56.384 1.00 28.67 104 SER A C 1
ATOM 814 O O . SER A 1 104 ? 11.027 -26.179 -55.218 1.00 28.67 104 SER A O 1
ATOM 816 N N . THR A 1 105 ? 10.776 -27.014 -57.283 1.00 31.83 105 THR A N 1
ATOM 817 C CA . THR A 1 105 ? 9.476 -27.681 -57.252 1.00 31.83 105 THR A CA 1
ATOM 818 C C . THR A 1 105 ? 9.460 -29.069 -56.589 1.00 31.83 105 THR A C 1
ATOM 820 O O . THR A 1 105 ? 10.260 -29.912 -56.971 1.00 31.83 105 THR A O 1
ATOM 823 N N . GLY A 1 106 ? 8.420 -29.344 -55.785 1.00 29.17 106 GLY A N 1
ATOM 824 C CA . GLY A 1 106 ? 7.551 -30.535 -55.897 1.00 29.17 106 GLY A CA 1
ATOM 825 C C . GLY A 1 106 ? 7.944 -31.886 -55.257 1.00 29.17 106 GLY A C 1
ATOM 826 O O . GLY A 1 106 ? 8.949 -32.475 -55.631 1.00 29.17 106 GLY A O 1
ATOM 827 N N . SER A 1 107 ? 6.977 -32.439 -54.490 1.00 30.42 107 SER A N 1
ATOM 828 C CA . SER A 1 107 ? 6.759 -33.864 -54.112 1.00 30.42 107 SER A CA 1
ATOM 829 C C . SER A 1 107 ? 7.666 -34.418 -52.998 1.00 30.42 107 SER A C 1
ATOM 831 O O . SER A 1 107 ? 8.872 -34.262 -53.077 1.00 30.42 107 SER A O 1
ATOM 833 N N . SER A 1 108 ? 7.223 -35.128 -51.955 1.00 32.62 108 SER A N 1
ATOM 834 C CA . SER A 1 108 ? 5.944 -35.756 -51.565 1.00 32.62 108 SER A CA 1
ATOM 835 C C . SER A 1 108 ? 6.066 -36.221 -50.103 1.00 32.62 108 SER A C 1
ATOM 837 O O . SER A 1 108 ? 7.147 -36.654 -49.716 1.00 32.62 108 SER A O 1
ATOM 839 N N . ASP A 1 109 ? 4.952 -36.148 -49.371 1.00 35.19 109 ASP A N 1
ATOM 840 C CA . ASP A 1 109 ? 4.467 -37.054 -48.311 1.00 35.19 109 ASP A CA 1
ATOM 841 C C . ASP A 1 109 ? 5.475 -37.627 -47.289 1.00 35.19 109 ASP A C 1
ATOM 843 O O . ASP A 1 109 ? 6.185 -38.575 -47.605 1.00 35.19 109 ASP A O 1
ATOM 847 N N . ASP A 1 110 ? 5.478 -37.118 -46.045 1.00 38.41 110 ASP A N 1
ATOM 848 C CA . ASP A 1 110 ? 5.028 -37.883 -44.859 1.00 38.41 110 ASP A CA 1
ATOM 849 C C . ASP A 1 110 ? 5.074 -37.044 -43.560 1.00 38.41 110 ASP A C 1
ATOM 851 O O . ASP A 1 110 ? 6.028 -36.313 -43.302 1.00 38.41 110 ASP A O 1
ATOM 855 N N . ASP A 1 111 ? 4.015 -37.202 -42.765 1.00 37.31 111 ASP A N 1
ATOM 856 C CA . ASP A 1 111 ? 3.875 -37.045 -41.311 1.00 37.31 111 ASP A CA 1
ATOM 857 C C . ASP A 1 111 ? 4.407 -35.812 -40.548 1.00 37.31 111 ASP A C 1
ATOM 859 O O . ASP A 1 111 ? 5.591 -35.657 -40.248 1.00 37.31 111 ASP A O 1
ATOM 863 N N . GLY A 1 112 ? 3.451 -35.029 -40.024 1.00 34.88 112 GLY A N 1
ATOM 864 C CA . GLY A 1 112 ? 3.675 -34.131 -38.884 1.00 34.88 112 GLY A CA 1
ATOM 865 C C . GLY A 1 112 ? 3.033 -32.754 -38.992 1.00 34.88 112 GLY A C 1
ATOM 866 O O . GLY A 1 112 ? 3.625 -31.775 -38.545 1.00 34.88 112 GLY A O 1
ATOM 867 N N . ASP A 1 113 ? 1.845 -32.646 -39.588 1.00 34.25 113 ASP A N 1
ATOM 868 C CA . ASP A 1 113 ? 1.167 -31.362 -39.757 1.00 34.25 113 ASP A CA 1
ATOM 869 C C . ASP A 1 113 ? 0.601 -30.883 -38.404 1.00 34.25 113 ASP A C 1
ATOM 871 O O . ASP A 1 113 ? -0.552 -31.129 -38.033 1.00 34.25 113 ASP A O 1
ATOM 875 N N . VAL A 1 114 ? 1.442 -30.201 -37.619 1.00 39.03 114 VAL A N 1
ATOM 876 C CA . VAL A 1 114 ? 0.984 -29.282 -36.575 1.00 39.03 114 VAL A CA 1
ATOM 877 C C . VAL A 1 114 ? 0.260 -28.177 -37.323 1.00 39.03 114 VAL A C 1
ATOM 879 O O . VAL A 1 114 ? 0.874 -27.194 -37.725 1.00 39.03 114 VAL A O 1
ATOM 882 N N . ALA A 1 115 ? -1.028 -28.386 -37.596 1.00 41.38 115 ALA A N 1
ATOM 883 C CA . ALA A 1 115 ? -1.821 -27.478 -38.400 1.00 41.38 115 ALA A CA 1
ATOM 884 C C . ALA A 1 115 ? -1.715 -26.061 -37.821 1.00 41.38 115 ALA A C 1
ATOM 886 O O . ALA A 1 115 ? -2.403 -25.703 -36.860 1.00 41.38 115 ALA A O 1
ATOM 887 N N . MET A 1 116 ? -0.876 -25.237 -38.451 1.00 47.44 116 MET A N 1
ATOM 888 C CA . MET A 1 116 ? -0.859 -23.783 -38.345 1.00 47.44 116 MET A CA 1
ATOM 889 C C . MET A 1 116 ? -2.112 -23.277 -39.064 1.00 47.44 116 MET A C 1
ATOM 891 O O . MET A 1 116 ? -2.063 -22.622 -40.103 1.00 47.44 116 MET A O 1
ATOM 895 N N . GLY A 1 117 ? -3.273 -23.691 -38.554 1.00 43.06 117 GLY A N 1
ATOM 896 C CA . GLY A 1 117 ? -4.569 -23.366 -39.106 1.00 43.06 117 GLY A CA 1
ATOM 897 C C . GLY A 1 117 ? -4.769 -21.865 -39.011 1.00 43.06 117 GLY A C 1
ATOM 898 O O . GLY A 1 117 ? -4.727 -21.293 -37.920 1.00 43.06 117 GLY A O 1
ATOM 899 N N . GLY A 1 118 ? -4.992 -21.231 -40.161 1.00 50.19 118 GLY A N 1
ATOM 900 C CA . GLY A 1 118 ? -5.408 -19.837 -40.227 1.00 50.19 118 GLY A CA 1
ATOM 901 C C . GLY A 1 118 ? -6.668 -19.563 -39.387 1.00 50.19 118 GLY A C 1
ATOM 902 O O . GLY A 1 118 ? -7.323 -20.491 -38.898 1.00 50.19 118 GLY A O 1
ATOM 903 N N . PRO A 1 119 ? -7.034 -18.282 -39.202 1.00 53.03 119 PRO A N 1
ATOM 904 C CA . PRO A 1 119 ? -8.170 -17.905 -38.368 1.00 53.03 119 PRO A CA 1
ATOM 905 C C . PRO A 1 119 ? -9.438 -18.662 -38.789 1.00 53.03 119 PRO A C 1
ATOM 907 O O . PRO A 1 119 ? -9.843 -18.642 -39.953 1.00 53.03 119 PRO A O 1
ATOM 910 N N . ARG A 1 120 ? -10.063 -19.354 -37.829 1.00 61.62 120 ARG A N 1
ATOM 911 C CA . ARG A 1 120 ? -11.309 -20.102 -38.041 1.00 61.62 120 ARG A CA 1
ATOM 912 C C . ARG A 1 120 ? -12.450 -19.138 -38.370 1.00 61.62 120 ARG A C 1
ATOM 914 O O . ARG A 1 120 ? -12.445 -17.980 -37.956 1.00 61.62 120 ARG A O 1
ATOM 921 N N . LYS A 1 121 ? -13.476 -19.630 -39.070 1.00 51.56 121 LYS A N 1
ATOM 922 C CA . LYS A 1 121 ? -14.703 -18.868 -39.356 1.00 51.56 121 LYS A CA 1
ATOM 923 C C . LYS A 1 121 ? -15.289 -18.300 -38.051 1.00 51.56 121 LYS A C 1
ATOM 925 O O . LYS A 1 121 ? -15.604 -19.066 -37.146 1.00 51.56 121 LYS A O 1
ATOM 930 N N . GLY A 1 122 ? -15.426 -16.975 -37.968 1.00 60.16 122 GLY A N 1
ATOM 931 C CA . GLY A 1 122 ? -15.875 -16.263 -36.761 1.00 60.16 122 GLY A CA 1
ATOM 932 C C . GLY A 1 122 ? -14.752 -15.729 -35.859 1.00 60.16 122 GLY A C 1
ATOM 933 O O . GLY A 1 122 ? -15.049 -15.093 -34.853 1.00 60.16 122 GLY A O 1
ATOM 934 N N . MET A 1 123 ? -13.478 -15.951 -36.202 1.00 57.44 123 MET A N 1
ATOM 935 C CA . MET A 1 123 ? -12.343 -15.272 -35.571 1.00 57.44 123 MET A CA 1
ATOM 936 C C . MET A 1 123 ? -12.082 -13.930 -36.258 1.00 57.44 123 MET A C 1
ATOM 938 O O . MET A 1 123 ? -12.083 -13.842 -37.483 1.00 57.44 123 MET A O 1
ATOM 942 N N . PHE A 1 124 ? -11.819 -12.904 -35.458 1.00 61.00 124 PHE A N 1
ATOM 943 C CA . PHE A 1 124 ? -11.417 -11.570 -35.898 1.00 61.00 124 PHE A CA 1
ATOM 944 C C . PHE A 1 124 ? -10.033 -11.254 -35.325 1.00 61.00 124 PHE A C 1
ATOM 946 O O . PHE A 1 124 ? -9.653 -11.777 -34.270 1.00 61.00 124 PHE A O 1
ATOM 953 N N . ARG A 1 125 ? -9.249 -10.426 -36.018 1.00 63.66 125 ARG A N 1
ATOM 954 C CA . ARG A 1 125 ? -7.995 -9.907 -35.464 1.00 63.66 125 ARG A CA 1
ATOM 955 C C . ARG A 1 125 ? -8.336 -8.851 -34.421 1.00 63.66 125 ARG A C 1
ATOM 957 O O . ARG A 1 125 ? -9.329 -8.150 -34.545 1.00 63.66 125 ARG A O 1
ATOM 964 N N . ALA A 1 126 ? -7.487 -8.687 -33.410 1.00 60.72 126 ALA A N 1
ATOM 965 C CA . ALA A 1 126 ? -7.700 -7.652 -32.394 1.00 60.72 126 ALA A CA 1
ATOM 966 C C . ALA A 1 126 ? -7.803 -6.232 -32.997 1.00 60.72 126 ALA A C 1
ATOM 968 O O . ALA A 1 126 ? -8.529 -5.401 -32.468 1.00 60.72 126 ALA A O 1
ATOM 969 N N . TYR A 1 127 ? -7.131 -5.980 -34.127 1.00 61.72 127 TYR A N 1
ATOM 970 C CA . TYR A 1 127 ? -7.212 -4.721 -34.879 1.00 61.72 127 TYR A CA 1
ATOM 971 C C . TYR A 1 127 ? -8.543 -4.515 -35.624 1.00 61.72 127 TYR A C 1
ATOM 973 O O . TYR A 1 127 ? -8.836 -3.393 -36.022 1.00 61.72 127 TYR A O 1
ATOM 981 N N . ASP A 1 128 ? -9.353 -5.568 -35.779 1.00 67.25 128 ASP A N 1
ATOM 982 C CA . ASP A 1 128 ? -10.681 -5.509 -36.402 1.00 67.25 128 ASP A CA 1
ATOM 983 C C . ASP A 1 128 ? -11.772 -5.070 -35.393 1.00 67.25 128 ASP A C 1
ATOM 985 O O . ASP A 1 128 ? -12.942 -4.975 -35.756 1.00 67.25 128 ASP A O 1
ATOM 989 N N . ASP A 1 129 ? -11.396 -4.775 -34.136 1.00 66.38 129 ASP A N 1
ATOM 990 C CA . ASP A 1 129 ? -12.228 -4.136 -33.097 1.00 66.38 129 ASP A CA 1
ATOM 991 C C . ASP A 1 129 ? -11.729 -2.701 -32.798 1.00 66.38 129 ASP A C 1
ATOM 993 O O . ASP A 1 129 ? -11.305 -2.413 -31.674 1.00 66.38 129 ASP A O 1
ATOM 997 N N . PRO A 1 130 ? -11.710 -1.783 -33.788 1.00 59.00 130 PRO A N 1
ATOM 998 C CA . PRO A 1 130 ? -11.117 -0.453 -33.624 1.00 59.00 130 PRO A CA 1
ATOM 999 C C . PRO A 1 130 ? -11.834 0.394 -32.560 1.00 59.00 130 PRO A C 1
ATOM 1001 O O . PRO A 1 130 ? -11.213 1.245 -31.928 1.00 59.00 130 PRO A O 1
ATOM 1004 N N . GLU A 1 131 ? -13.126 0.142 -32.330 1.00 67.38 131 GLU A N 1
ATOM 1005 C CA . GLU A 1 131 ? -13.945 0.829 -31.321 1.00 67.38 131 GLU A CA 1
ATOM 1006 C C . GLU A 1 131 ? -13.917 0.133 -29.942 1.00 67.38 131 GLU A C 1
ATOM 1008 O O . GLU A 1 131 ? -14.399 0.677 -28.938 1.00 67.38 131 GLU A O 1
ATOM 1013 N N . GLY A 1 132 ? -13.309 -1.058 -29.860 1.00 67.50 132 GLY A N 1
ATOM 1014 C CA . GLY A 1 132 ? -13.137 -1.825 -28.629 1.00 67.50 132 GLY A CA 1
ATOM 1015 C C . GLY A 1 132 ? -14.435 -2.391 -28.043 1.00 67.50 132 GLY A C 1
ATOM 1016 O O . GLY A 1 132 ? -14.481 -2.650 -26.835 1.00 67.50 132 GLY A O 1
ATOM 1017 N N . GLU A 1 133 ? -15.501 -2.530 -28.831 1.00 70.06 133 GLU A N 1
ATOM 1018 C CA . GLU A 1 133 ? -16.799 -3.033 -28.364 1.00 70.06 133 GLU A CA 1
ATOM 1019 C C . GLU A 1 133 ? -16.718 -4.510 -27.974 1.00 70.06 133 GLU A C 1
ATOM 1021 O O . GLU A 1 133 ? -17.141 -4.889 -26.880 1.00 70.06 133 GLU A O 1
ATOM 1026 N N . MET A 1 134 ? -16.052 -5.337 -28.781 1.00 66.31 134 MET A N 1
ATOM 1027 C CA . MET A 1 134 ? -15.871 -6.755 -28.456 1.00 66.31 134 MET A CA 1
ATOM 1028 C C . MET A 1 134 ? -14.945 -6.951 -27.246 1.00 66.31 134 MET A C 1
ATOM 1030 O O . MET A 1 134 ? -15.108 -7.901 -26.468 1.00 66.31 134 MET A O 1
ATOM 1034 N N . ARG A 1 135 ? -13.970 -6.054 -27.032 1.00 67.19 135 ARG A N 1
ATOM 1035 C CA . ARG A 1 135 ? -13.188 -6.007 -25.783 1.00 67.19 135 ARG A CA 1
ATOM 1036 C C . ARG A 1 135 ? -14.076 -5.702 -24.571 1.00 67.19 135 ARG A C 1
ATOM 1038 O O . ARG A 1 135 ? -13.941 -6.388 -23.555 1.00 67.19 135 ARG A O 1
ATOM 1045 N N . LYS A 1 136 ? -14.984 -4.724 -24.676 1.00 71.94 136 LYS A N 1
ATOM 1046 C CA . LYS A 1 136 ? -15.929 -4.361 -23.603 1.00 71.94 136 LYS A CA 1
ATOM 1047 C C . LYS A 1 136 ? -16.872 -5.516 -23.269 1.00 71.94 136 LYS A C 1
ATOM 1049 O O . LYS A 1 136 ? -17.020 -5.837 -22.093 1.00 71.94 136 LYS A O 1
ATOM 1054 N N . ASP A 1 137 ? -17.429 -6.194 -24.269 1.00 71.69 137 ASP A N 1
ATOM 1055 C CA . ASP A 1 137 ? -18.327 -7.337 -24.058 1.00 71.69 137 ASP A CA 1
ATOM 1056 C C . ASP A 1 137 ? -17.627 -8.49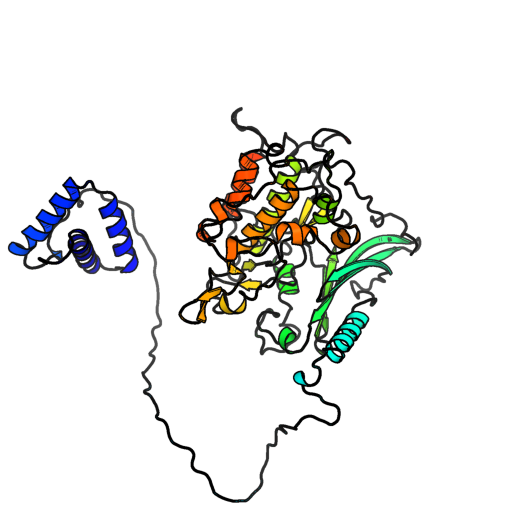7 -23.345 1.00 71.69 137 ASP A C 1
ATOM 1058 O O . ASP A 1 137 ? -18.170 -9.103 -22.417 1.00 71.69 137 ASP A O 1
ATOM 1062 N N . ARG A 1 138 ? -16.373 -8.771 -23.716 1.00 69.50 138 ARG A N 1
ATOM 1063 C CA . ARG A 1 138 ? -15.545 -9.790 -23.059 1.00 69.50 138 ARG A CA 1
ATOM 1064 C C . ARG A 1 138 ? -15.261 -9.442 -21.601 1.00 69.50 138 ARG A C 1
ATOM 1066 O O . ARG A 1 138 ? -15.368 -10.312 -20.736 1.00 69.50 138 ARG A O 1
ATOM 1073 N N . GLN A 1 139 ? -14.916 -8.186 -21.319 1.00 70.12 139 GLN A N 1
ATOM 1074 C CA . GLN A 1 139 ? -14.743 -7.704 -19.947 1.00 70.12 139 GLN A CA 1
ATOM 1075 C C . GLN A 1 139 ? -16.058 -7.783 -19.161 1.00 70.12 139 GLN A C 1
ATOM 1077 O O . GLN A 1 139 ? -16.051 -8.249 -18.025 1.00 70.12 139 GLN A O 1
ATOM 1082 N N . ALA A 1 140 ? -17.192 -7.413 -19.759 1.00 74.19 140 ALA A N 1
ATOM 1083 C CA . ALA A 1 140 ? -18.506 -7.502 -19.125 1.00 74.19 140 ALA A CA 1
ATOM 1084 C C . ALA A 1 140 ? -18.889 -8.955 -18.792 1.00 74.19 140 ALA A C 1
ATOM 1086 O O . ALA A 1 140 ? -19.382 -9.230 -17.696 1.00 74.19 140 ALA A O 1
ATOM 1087 N N . ALA A 1 141 ? -18.607 -9.901 -19.691 1.00 70.38 141 ALA A N 1
ATOM 1088 C CA . ALA A 1 141 ? -18.830 -11.326 -19.458 1.00 70.38 141 ALA A CA 1
ATOM 1089 C C . ALA A 1 141 ? -17.946 -11.878 -18.324 1.00 70.38 141 ALA A C 1
ATOM 1091 O O . ALA A 1 141 ? -18.440 -12.606 -17.461 1.00 70.38 141 ALA A O 1
ATOM 1092 N N . ARG A 1 142 ? -16.660 -11.497 -18.286 1.00 71.06 142 ARG A N 1
ATOM 1093 C CA . ARG A 1 142 ? -15.732 -11.851 -17.195 1.00 71.06 142 ARG A CA 1
ATOM 1094 C C . ARG A 1 142 ? -16.176 -11.259 -15.857 1.00 71.06 142 ARG A C 1
ATOM 1096 O O . ARG A 1 142 ? -16.236 -11.978 -14.863 1.00 71.06 142 ARG A O 1
ATOM 1103 N N . LYS A 1 143 ? -16.581 -9.988 -15.854 1.00 71.00 143 LYS A N 1
ATOM 1104 C CA . LYS A 1 143 ? -17.118 -9.293 -14.681 1.00 71.00 143 LYS A CA 1
ATOM 1105 C C . LYS A 1 143 ? -18.363 -9.993 -14.128 1.00 71.00 143 LYS A C 1
ATOM 1107 O O . LYS A 1 143 ? -18.411 -10.303 -12.943 1.00 71.00 143 LYS A O 1
ATOM 1112 N N . LYS A 1 144 ? -19.321 -10.344 -14.994 1.00 70.94 144 LYS A N 1
ATOM 1113 C CA . LYS A 1 144 ? -20.540 -11.080 -14.615 1.00 70.94 144 LYS A CA 1
ATOM 1114 C C . LYS A 1 144 ? -20.250 -12.469 -14.037 1.00 70.94 144 LYS A C 1
ATOM 1116 O O . LYS A 1 144 ? -21.060 -12.990 -13.280 1.00 70.94 144 LYS A O 1
ATOM 1121 N N . TYR A 1 145 ? -19.131 -13.090 -14.412 1.00 66.94 145 TYR A N 1
ATOM 1122 C CA . TYR A 1 145 ? -18.736 -14.381 -13.855 1.00 66.94 145 TYR A CA 1
ATOM 1123 C C . TYR A 1 145 ? -18.193 -14.274 -12.426 1.00 66.94 145 TYR A C 1
ATOM 1125 O O . TYR A 1 145 ? -18.526 -15.118 -11.593 1.00 66.94 145 TYR A O 1
ATOM 1133 N N . GLY A 1 146 ? -17.359 -13.263 -12.162 1.00 63.97 146 GLY A N 1
ATOM 1134 C CA . GLY A 1 146 ? -16.820 -13.011 -10.825 1.00 63.97 146 GLY A CA 1
ATOM 1135 C C . GLY A 1 146 ? -17.900 -12.532 -9.854 1.00 63.97 146 GLY A C 1
ATOM 1136 O O . GLY A 1 146 ? -17.992 -13.006 -8.724 1.00 63.97 146 GLY A O 1
ATOM 1137 N N . GLU A 1 147 ? -18.776 -11.637 -10.309 1.00 66.50 147 GLU A N 1
ATOM 1138 C CA . GLU A 1 147 ? -19.821 -11.048 -9.474 1.00 66.50 147 GLU A CA 1
ATOM 1139 C C . GLU A 1 147 ? -20.910 -12.072 -9.094 1.00 66.50 147 GLU A C 1
ATOM 1141 O O . GLU A 1 147 ? -21.683 -12.544 -9.925 1.00 66.50 147 GLU A O 1
ATOM 1146 N N . GLY A 1 148 ? -21.017 -12.378 -7.795 1.00 60.12 148 GLY A N 1
ATOM 1147 C CA . GLY A 1 148 ? -22.205 -13.018 -7.213 1.00 60.12 148 GLY A CA 1
ATOM 1148 C C . GLY A 1 148 ? -22.133 -14.529 -6.988 1.00 60.12 148 GLY A C 1
ATOM 1149 O O . GLY A 1 148 ? -23.103 -15.101 -6.489 1.00 60.12 148 GLY A O 1
ATOM 1150 N N . LYS A 1 149 ? -21.002 -15.183 -7.275 1.00 79.44 149 LYS A N 1
ATOM 1151 C CA . LYS A 1 149 ? -20.780 -16.567 -6.832 1.00 79.44 149 LYS A CA 1
ATOM 1152 C C . LYS A 1 149 ? -20.351 -16.607 -5.373 1.00 79.44 149 LYS A C 1
ATOM 1154 O O . LYS A 1 149 ? -19.332 -16.000 -5.029 1.00 79.44 149 LYS A O 1
ATOM 1159 N N . ALA A 1 150 ? -21.087 -17.362 -4.557 1.00 86.88 150 ALA A N 1
ATOM 1160 C CA . ALA A 1 150 ? -20.695 -17.634 -3.180 1.00 86.88 150 ALA A CA 1
ATOM 1161 C C . ALA A 1 150 ? -19.268 -18.206 -3.135 1.00 86.88 150 ALA A C 1
ATOM 1163 O O . ALA A 1 150 ? -18.887 -18.958 -4.039 1.00 86.88 150 ALA A O 1
ATOM 1164 N N . PRO A 1 151 ? -18.439 -17.784 -2.170 1.00 91.00 151 PRO A N 1
ATOM 1165 C CA . PRO A 1 151 ? -17.151 -18.413 -1.939 1.00 91.00 151 PRO A CA 1
ATOM 1166 C C . PRO A 1 151 ? -17.360 -19.843 -1.450 1.00 91.00 151 PRO A C 1
ATOM 1168 O O . PRO A 1 151 ? -18.231 -20.093 -0.620 1.00 91.00 151 PRO A O 1
ATOM 1171 N N . ASP A 1 152 ? -16.545 -20.747 -1.977 1.00 90.25 152 ASP A N 1
ATOM 1172 C CA . ASP A 1 152 ? -16.390 -22.097 -1.458 1.00 90.25 152 ASP A CA 1
ATOM 1173 C C . ASP A 1 152 ? -15.232 -22.053 -0.457 1.00 90.25 152 ASP A C 1
ATOM 1175 O O . ASP A 1 152 ? -14.085 -21.856 -0.852 1.00 90.25 152 ASP A O 1
ATOM 1179 N N . LEU A 1 153 ? -15.553 -22.042 0.838 1.00 92.12 153 LEU A N 1
ATOM 1180 C CA . LEU A 1 153 ? -14.579 -21.947 1.925 1.00 92.12 153 LEU A CA 1
ATOM 1181 C C . LEU A 1 153 ? -15.126 -22.672 3.156 1.00 92.12 153 LEU A C 1
ATOM 1183 O O . LEU A 1 153 ? -16.195 -22.306 3.654 1.00 92.12 153 LEU A O 1
ATOM 1187 N N . ASP A 1 154 ? -14.354 -23.639 3.655 1.00 90.81 154 ASP A N 1
ATOM 1188 C CA . ASP A 1 154 ? -14.611 -24.428 4.870 1.00 90.81 154 ASP A CA 1
ATOM 1189 C C . ASP A 1 154 ? -15.957 -25.192 4.881 1.00 90.81 154 ASP A C 1
ATOM 119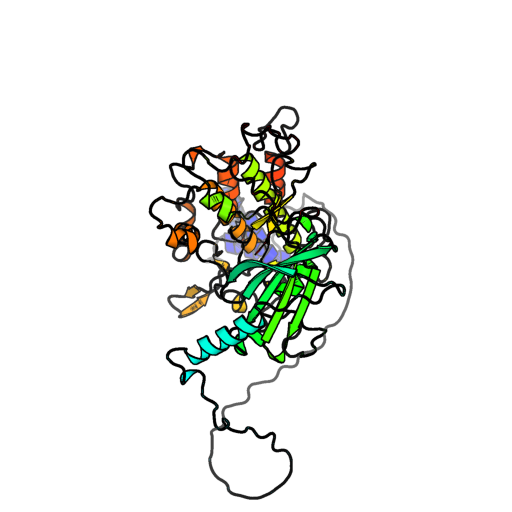1 O O . ASP A 1 154 ? -16.504 -25.452 5.952 1.00 90.81 154 ASP A O 1
ATOM 1195 N N . ASP A 1 155 ? -16.518 -25.531 3.711 1.00 89.00 155 ASP A N 1
ATOM 1196 C CA . ASP A 1 155 ? -17.861 -26.130 3.563 1.00 89.00 155 ASP A CA 1
ATOM 1197 C C . ASP A 1 155 ? -18.979 -25.299 4.241 1.00 89.00 155 ASP A C 1
ATOM 1199 O O . ASP A 1 155 ? -20.001 -25.821 4.701 1.00 89.00 155 ASP A O 1
ATOM 1203 N N . ILE A 1 156 ? -18.786 -23.978 4.328 1.00 91.69 156 ILE A N 1
ATOM 1204 C CA . ILE A 1 156 ? -19.718 -23.035 4.955 1.00 91.69 156 ILE A CA 1
ATOM 1205 C C . ILE A 1 156 ? -20.626 -22.391 3.902 1.00 91.69 156 ILE A C 1
ATOM 1207 O O . ILE A 1 156 ? -20.171 -21.912 2.864 1.00 91.69 156 ILE A O 1
ATOM 1211 N N . GLU A 1 157 ? -21.919 -22.266 4.215 1.00 93.19 157 GLU A N 1
ATOM 1212 C CA . GLU A 1 157 ? -22.824 -21.422 3.434 1.00 93.19 157 GLU A CA 1
ATOM 1213 C C . GLU A 1 157 ? -22.564 -19.933 3.720 1.00 93.19 157 GLU A C 1
ATOM 1215 O O . GLU A 1 157 ? -22.846 -19.410 4.804 1.00 93.19 157 GLU A O 1
ATOM 1220 N N . TRP A 1 158 ? -22.033 -19.234 2.719 1.00 94.81 158 TRP A N 1
ATOM 1221 C CA . TRP A 1 158 ? -21.765 -17.801 2.780 1.00 94.81 158 TRP A CA 1
ATOM 1222 C C . TRP A 1 158 ? -22.908 -16.989 2.176 1.00 94.81 158 TRP A C 1
ATOM 1224 O O . TRP A 1 158 ? -23.281 -17.161 1.015 1.00 94.81 158 TRP A O 1
ATOM 1234 N N . VAL A 1 159 ? -23.409 -16.011 2.932 1.00 94.06 159 VAL A N 1
ATOM 1235 C CA . VAL A 1 159 ? -24.499 -15.138 2.492 1.00 94.06 159 VAL A CA 1
ATOM 1236 C C . VAL A 1 159 ? -23.969 -13.792 2.005 1.00 94.06 159 VAL A C 1
ATOM 1238 O O . VAL A 1 159 ? -23.317 -13.049 2.742 1.00 94.06 159 VAL A O 1
ATOM 1241 N N . TYR A 1 160 ? -24.300 -13.442 0.761 1.00 93.25 160 TYR A N 1
ATOM 1242 C CA . TYR A 1 160 ? -23.947 -12.156 0.156 1.00 93.25 160 TYR A CA 1
ATOM 1243 C C . TYR A 1 160 ? -24.569 -10.986 0.916 1.00 93.25 160 TYR A C 1
ATOM 1245 O O . TYR A 1 160 ? -25.773 -11.008 1.190 1.00 93.25 160 TYR A O 1
ATOM 1253 N N . GLN A 1 161 ? -23.788 -9.935 1.174 1.00 92.56 161 GLN A N 1
ATOM 1254 C CA . GLN A 1 161 ? -24.269 -8.709 1.817 1.00 92.56 161 GLN A CA 1
ATOM 1255 C C . GLN A 1 161 ? -24.187 -7.488 0.919 1.00 92.56 161 GLN A C 1
ATOM 1257 O O . GLN A 1 161 ? -25.189 -6.811 0.709 1.00 92.56 161 GLN A O 1
ATOM 1262 N N . LYS A 1 162 ? -22.989 -7.165 0.428 1.00 90.75 162 LYS A N 1
ATOM 1263 C CA . LYS A 1 162 ? -22.766 -5.864 -0.198 1.00 90.75 162 LYS A CA 1
ATOM 1264 C C . LYS A 1 162 ? -21.591 -5.879 -1.163 1.00 90.75 162 LYS A C 1
ATOM 1266 O O . LYS A 1 162 ? -20.563 -6.487 -0.883 1.00 90.75 162 LYS A O 1
ATOM 1271 N N . HIS A 1 163 ? -21.702 -5.112 -2.240 1.00 90.88 163 HIS A N 1
ATOM 1272 C CA . HIS A 1 163 ? -20.559 -4.659 -3.028 1.00 90.88 163 HIS A CA 1
ATOM 1273 C C . HIS A 1 163 ? -19.690 -3.679 -2.219 1.00 90.88 163 HIS A C 1
ATOM 1275 O O . HIS A 1 163 ? -20.203 -2.771 -1.555 1.00 90.88 163 HIS A O 1
ATOM 1281 N N . LEU A 1 164 ? -18.377 -3.902 -2.224 1.00 88.69 164 LEU A N 1
ATOM 1282 C CA . LEU A 1 164 ? -17.398 -3.097 -1.487 1.00 88.69 164 LEU A CA 1
ATOM 1283 C C . LEU A 1 164 ? -16.663 -2.108 -2.393 1.00 88.69 164 LEU A C 1
ATOM 1285 O O . LEU A 1 164 ? -16.343 -1.012 -1.942 1.00 88.69 164 LEU A O 1
ATOM 1289 N N . GLY A 1 165 ? -16.416 -2.480 -3.648 1.00 84.81 165 GLY A N 1
ATOM 1290 C CA . GLY A 1 165 ? -15.712 -1.651 -4.621 1.00 84.81 165 GLY A CA 1
ATOM 1291 C C . GLY A 1 165 ? -15.346 -2.436 -5.879 1.00 84.81 165 GLY A C 1
ATOM 1292 O O . GLY A 1 165 ? -15.334 -3.666 -5.871 1.00 84.81 165 GLY A O 1
ATOM 1293 N N . SER A 1 166 ? -15.055 -1.725 -6.965 1.00 81.50 166 SER A N 1
ATOM 1294 C CA . SER A 1 166 ? -14.552 -2.303 -8.216 1.00 81.50 166 SER A CA 1
ATOM 1295 C C . SER A 1 166 ? -13.431 -1.433 -8.769 1.00 81.50 166 SER A C 1
ATOM 1297 O O . SER A 1 166 ? -13.502 -0.211 -8.676 1.00 81.50 166 SER A O 1
ATOM 1299 N N . GLY A 1 167 ? -12.430 -2.072 -9.366 1.00 73.06 167 GLY A N 1
ATOM 1300 C CA . GLY A 1 167 ? -11.381 -1.429 -10.154 1.00 73.06 167 GLY A CA 1
ATOM 1301 C C . GLY A 1 167 ? -11.398 -1.931 -11.598 1.00 73.06 167 GLY A C 1
ATOM 1302 O O . GLY A 1 167 ? -12.309 -2.658 -11.996 1.00 73.06 167 GLY A O 1
ATOM 1303 N N . GLY A 1 168 ? -10.375 -1.575 -12.380 1.00 69.12 168 GLY A N 1
ATOM 1304 C CA . GLY A 1 168 ? -10.255 -2.031 -13.773 1.00 69.12 168 GLY A CA 1
ATOM 1305 C C . GLY A 1 168 ? -10.198 -3.559 -13.909 1.00 69.12 168 GLY A C 1
ATOM 1306 O O . GLY A 1 168 ? -10.817 -4.124 -14.807 1.00 69.12 168 GLY A O 1
ATOM 1307 N N . ASN A 1 169 ? -9.541 -4.228 -12.956 1.00 76.50 169 ASN A N 1
ATOM 1308 C CA . ASN A 1 169 ? -9.180 -5.647 -13.071 1.00 76.50 169 ASN A CA 1
ATOM 1309 C C . ASN A 1 169 ? -9.848 -6.537 -12.009 1.00 76.50 169 ASN A C 1
ATOM 1311 O O . ASN A 1 169 ? -9.413 -7.665 -11.784 1.00 76.50 169 ASN A O 1
ATOM 1315 N N . GLY A 1 170 ? -10.880 -6.041 -11.320 1.00 85.50 170 GLY A N 1
ATOM 1316 C CA . GLY A 1 170 ? -11.582 -6.850 -10.329 1.00 85.50 170 GLY A CA 1
ATOM 1317 C C . GLY A 1 170 ? -12.667 -6.130 -9.539 1.00 85.50 170 GLY A C 1
ATOM 1318 O O . GLY A 1 170 ? -12.881 -4.921 -9.655 1.00 85.50 170 GLY A O 1
ATOM 1319 N N . SER A 1 171 ? -13.358 -6.897 -8.704 1.00 89.44 171 SER A N 1
ATOM 1320 C CA . SER A 1 171 ? -14.445 -6.437 -7.835 1.00 89.44 171 SER A CA 1
ATOM 1321 C C . SER A 1 171 ? -14.372 -7.104 -6.469 1.00 89.44 171 SER A C 1
ATOM 1323 O O . SER A 1 171 ? -13.966 -8.257 -6.364 1.00 89.44 171 SER A O 1
ATOM 1325 N N . ALA A 1 172 ? -14.757 -6.379 -5.421 1.00 92.12 172 ALA A N 1
ATOM 1326 C CA . ALA A 1 172 ? -14.751 -6.857 -4.048 1.00 92.12 172 ALA A CA 1
ATOM 1327 C C . ALA A 1 172 ? -16.164 -6.860 -3.455 1.00 92.12 172 ALA A C 1
ATOM 1329 O O . ALA A 1 172 ? -16.921 -5.894 -3.590 1.00 92.12 172 ALA A O 1
ATOM 1330 N N . HIS A 1 173 ? -16.497 -7.929 -2.737 1.00 93.06 173 HIS A N 1
ATOM 1331 C CA . HIS A 1 173 ? -17.816 -8.162 -2.151 1.00 93.06 173 HIS A CA 1
ATOM 1332 C C . HIS A 1 173 ? -17.706 -8.645 -0.707 1.00 93.06 173 HIS A C 1
ATOM 1334 O O . HIS A 1 173 ? -16.816 -9.420 -0.369 1.00 93.06 173 HIS A O 1
ATOM 1340 N N . LEU A 1 174 ? -18.637 -8.218 0.143 1.00 94.62 174 LEU A N 1
ATOM 1341 C CA . LEU A 1 174 ? -18.792 -8.700 1.510 1.00 94.62 174 LEU A CA 1
ATOM 1342 C C . LEU A 1 174 ? -19.729 -9.904 1.545 1.00 94.62 174 LEU A C 1
ATOM 1344 O O . LEU A 1 174 ? -20.876 -9.821 1.093 1.00 94.62 174 LEU A O 1
ATOM 1348 N N . TRP A 1 175 ? -19.252 -10.965 2.183 1.00 95.38 175 TRP A N 1
ATOM 1349 C CA . TRP A 1 175 ? -20.018 -12.156 2.516 1.00 95.38 175 TRP A CA 1
ATOM 1350 C C . TRP A 1 175 ? -19.943 -12.418 4.019 1.00 95.38 175 TRP A C 1
ATOM 1352 O O . TRP A 1 175 ? -18.935 -12.112 4.664 1.00 95.38 175 TRP A O 1
ATOM 1362 N N . VAL A 1 176 ? -21.016 -12.967 4.582 1.00 96.25 176 VAL A N 1
ATOM 1363 C CA . VAL A 1 176 ? -21.100 -13.306 6.007 1.00 96.25 176 VAL A CA 1
ATOM 1364 C C . VAL A 1 176 ? -21.578 -14.735 6.196 1.00 96.25 176 VAL A C 1
ATOM 1366 O O . VAL A 1 176 ? -22.438 -15.207 5.457 1.00 96.25 176 VAL A O 1
ATOM 1369 N N . GLN A 1 177 ? -21.047 -15.390 7.218 1.00 96.44 177 GLN A N 1
ATOM 1370 C CA . GLN A 1 177 ? -21.611 -16.614 7.764 1.00 96.44 177 GLN A CA 1
ATOM 1371 C C . GLN A 1 177 ? -22.601 -16.225 8.861 1.00 96.44 177 GLN A C 1
ATOM 1373 O O . GLN A 1 177 ? -22.288 -15.375 9.701 1.00 96.44 177 GLN A O 1
ATOM 1378 N N . VAL A 1 178 ? -23.774 -16.853 8.884 1.00 96.06 178 VAL A N 1
ATOM 1379 C CA . VAL A 1 178 ? -24.785 -16.653 9.930 1.00 96.06 178 VAL A CA 1
ATOM 1380 C C . VAL A 1 178 ? -25.208 -17.972 10.564 1.00 96.06 178 VAL A C 1
ATOM 1382 O O . VAL A 1 178 ? -25.079 -19.027 9.951 1.00 96.06 178 VAL A O 1
ATOM 1385 N N . ASP A 1 179 ? -25.709 -17.912 11.796 1.00 95.06 179 ASP A N 1
ATOM 1386 C CA . ASP A 1 179 ? -26.386 -19.044 12.432 1.00 95.06 179 ASP A CA 1
ATOM 1387 C C . ASP A 1 179 ? -27.884 -19.101 12.064 1.00 95.06 179 ASP A C 1
ATOM 1389 O O . ASP A 1 179 ? -28.407 -18.256 11.335 1.00 95.06 179 ASP A O 1
ATOM 1393 N N . GLY A 1 180 ? -28.610 -20.080 12.618 1.00 93.81 180 GLY A N 1
ATOM 1394 C CA . GLY A 1 180 ? -30.056 -20.240 12.400 1.00 93.81 180 GLY A CA 1
ATOM 1395 C C . GLY A 1 180 ? -30.942 -19.104 12.943 1.00 93.81 180 GLY A C 1
ATOM 1396 O O . GLY A 1 180 ? -32.162 -19.191 12.834 1.00 93.81 180 GLY A O 1
ATOM 1397 N N . LYS A 1 181 ? -30.363 -18.063 13.555 1.00 94.75 181 LYS A N 1
ATOM 1398 C CA . LYS A 1 181 ? -31.046 -16.846 14.021 1.00 94.75 181 LYS A CA 1
ATOM 1399 C C . LYS A 1 181 ? -30.584 -15.599 13.252 1.00 94.75 181 LYS A C 1
ATOM 1401 O O . LYS A 1 181 ? -30.786 -14.486 13.737 1.00 94.75 181 LYS A O 1
ATOM 1406 N N . ASP A 1 182 ? -29.941 -15.780 12.095 1.00 94.25 182 ASP A N 1
ATOM 1407 C CA . ASP A 1 182 ? -29.316 -14.718 11.297 1.00 94.25 182 ASP A CA 1
ATOM 1408 C C . ASP A 1 182 ? -28.237 -13.920 12.066 1.00 94.25 182 ASP A C 1
ATOM 1410 O O . ASP A 1 182 ? -27.911 -12.785 11.707 1.00 94.25 182 ASP A O 1
ATOM 1414 N N . ILE A 1 183 ? -27.642 -14.494 13.121 1.00 96.75 183 ILE A N 1
ATOM 1415 C CA . ILE A 1 183 ? -26.540 -13.861 13.854 1.00 96.75 183 ILE A CA 1
ATOM 1416 C C . ILE A 1 183 ? -25.230 -14.131 13.122 1.00 96.75 183 ILE A C 1
ATOM 1418 O O . ILE A 1 183 ? -24.854 -15.285 12.915 1.00 96.75 183 ILE A O 1
ATOM 1422 N N . ILE A 1 184 ? -24.510 -13.062 12.778 1.00 97.25 184 ILE A N 1
ATOM 1423 C CA . ILE A 1 184 ? -23.224 -13.120 12.077 1.00 97.25 184 ILE A CA 1
ATOM 1424 C C . ILE A 1 184 ? -22.189 -13.847 12.941 1.00 97.25 184 ILE A C 1
ATOM 1426 O O . ILE A 1 184 ? -21.864 -13.386 14.037 1.00 97.25 184 ILE A O 1
ATOM 1430 N N . GLN A 1 185 ? -21.633 -14.937 12.417 1.00 97.31 185 GLN A N 1
ATOM 1431 C CA . GLN A 1 185 ? -20.561 -15.722 13.041 1.00 97.31 185 GLN A CA 1
ATOM 1432 C C . GLN A 1 185 ? -19.186 -15.345 12.481 1.00 97.31 185 GLN A C 1
ATOM 1434 O O . GLN A 1 185 ? -18.217 -15.239 13.231 1.00 97.31 185 GLN A O 1
ATOM 1439 N N . ASP A 1 186 ? -19.116 -15.064 11.179 1.00 96.56 186 ASP A N 1
ATOM 1440 C CA . ASP A 1 186 ? -17.885 -14.666 10.498 1.00 96.56 186 ASP A CA 1
ATOM 1441 C C . ASP A 1 186 ? -18.178 -13.806 9.260 1.00 96.56 186 ASP A C 1
ATOM 1443 O O . ASP A 1 186 ? -19.323 -13.651 8.825 1.00 96.56 186 ASP A O 1
ATOM 1447 N N . ARG A 1 187 ? -17.131 -13.190 8.712 1.00 95.69 187 ARG A N 1
ATOM 1448 C CA . ARG A 1 187 ? -17.198 -12.209 7.632 1.00 95.69 187 ARG A CA 1
ATOM 1449 C C . ARG A 1 187 ? -15.930 -12.196 6.788 1.00 95.69 187 ARG A C 1
ATOM 1451 O O . ARG A 1 187 ? -14.814 -12.113 7.309 1.00 95.69 187 ARG A O 1
ATOM 1458 N N . ILE A 1 188 ? -16.117 -12.153 5.478 1.00 96.62 188 ILE A N 1
ATOM 1459 C CA . ILE A 1 188 ? -15.032 -12.138 4.497 1.00 96.62 188 ILE A CA 1
ATOM 1460 C C . ILE A 1 188 ? -15.280 -11.102 3.410 1.00 96.62 188 ILE A C 1
ATOM 1462 O O . ILE A 1 188 ? -16.416 -10.791 3.052 1.00 96.62 188 ILE A O 1
ATOM 1466 N N . ALA A 1 189 ? -14.182 -10.578 2.881 1.00 95.81 189 ALA A N 1
ATOM 1467 C CA . ALA A 1 189 ? -14.162 -9.880 1.612 1.00 95.81 189 ALA A CA 1
ATOM 1468 C C . ALA A 1 189 ? -13.708 -10.869 0.531 1.00 95.81 189 ALA A C 1
ATOM 1470 O O . ALA A 1 189 ? -12.653 -11.486 0.659 1.00 95.81 189 ALA A O 1
ATOM 1471 N N . VAL A 1 190 ? -14.499 -11.015 -0.524 1.00 95.25 190 VAL A N 1
ATOM 1472 C CA . VAL A 1 190 ? -14.169 -11.823 -1.701 1.00 95.25 190 VAL A CA 1
ATOM 1473 C C . VAL A 1 190 ? -13.814 -10.868 -2.824 1.00 95.25 190 VAL A C 1
ATOM 1475 O O . VAL A 1 190 ? -14.652 -10.051 -3.210 1.00 95.25 190 VAL A O 1
ATOM 1478 N N . LYS A 1 191 ? -12.575 -10.949 -3.309 1.00 94.06 191 LYS A N 1
ATOM 1479 C CA . LYS A 1 191 ? -12.091 -10.200 -4.466 1.00 94.06 191 LYS A CA 1
ATOM 1480 C C . LYS A 1 191 ? -12.019 -11.140 -5.660 1.00 94.06 191 LYS A C 1
ATOM 1482 O O . LYS A 1 191 ? -11.272 -12.113 -5.634 1.00 94.06 191 LYS A O 1
ATOM 1487 N N . ASP A 1 192 ? -12.800 -10.836 -6.681 1.00 92.31 192 ASP A N 1
ATOM 1488 C CA . ASP A 1 192 ? -12.788 -11.520 -7.966 1.00 92.31 192 ASP A CA 1
ATOM 1489 C C . ASP A 1 192 ? -11.989 -10.685 -8.956 1.00 92.31 192 ASP A C 1
ATOM 1491 O O . ASP A 1 192 ? -12.307 -9.512 -9.170 1.00 92.31 192 ASP A O 1
ATOM 1495 N N . CYS A 1 193 ? -10.962 -11.287 -9.543 1.00 90.00 193 CYS A N 1
ATOM 1496 C CA . CYS A 1 193 ? -10.015 -10.640 -10.435 1.00 90.00 193 CYS A CA 1
ATOM 1497 C C . CYS A 1 193 ? -10.055 -11.281 -11.822 1.00 90.00 193 CYS A C 1
ATOM 1499 O O . CYS A 1 193 ? -10.200 -12.496 -11.970 1.00 90.00 193 CYS A O 1
ATOM 1501 N N . TRP A 1 194 ? -9.884 -10.461 -12.853 1.00 86.19 194 TRP A N 1
ATOM 1502 C CA . TRP A 1 194 ? -9.837 -10.898 -14.245 1.00 86.19 194 TRP A CA 1
ATOM 1503 C C . TRP A 1 194 ? -8.826 -10.065 -15.023 1.00 86.19 194 TRP A C 1
ATOM 1505 O O . TRP A 1 194 ? -8.548 -8.915 -14.691 1.00 86.19 194 TRP A O 1
ATOM 1515 N N . THR A 1 195 ? -8.288 -10.646 -16.090 1.00 80.88 195 THR A N 1
ATOM 1516 C CA . THR A 1 195 ? -7.357 -9.943 -16.980 1.00 80.88 195 THR A CA 1
ATOM 1517 C C . THR A 1 195 ? -8.051 -9.396 -18.222 1.00 80.88 195 THR A C 1
ATOM 1519 O O . THR A 1 195 ? -9.130 -9.850 -18.616 1.00 80.88 195 THR A O 1
ATOM 1522 N N . ASP A 1 196 ? -7.401 -8.446 -18.893 1.00 73.56 196 ASP A N 1
ATOM 1523 C CA . ASP A 1 196 ? -7.883 -7.858 -20.150 1.00 73.56 196 ASP A CA 1
ATOM 1524 C C . ASP A 1 196 ? -7.721 -8.782 -21.361 1.00 73.56 196 ASP A C 1
ATOM 1526 O O . ASP A 1 196 ? -8.289 -8.539 -22.425 1.00 73.56 196 ASP A O 1
ATOM 1530 N N . GLY A 1 197 ? -6.992 -9.892 -21.218 1.00 74.94 197 GLY A N 1
ATOM 1531 C CA . GLY A 1 197 ? -6.738 -10.808 -22.319 1.00 74.94 197 GLY A CA 1
ATOM 1532 C C . GLY A 1 197 ? -5.511 -11.693 -22.118 1.00 74.94 197 GLY A C 1
ATOM 1533 O O . GLY A 1 197 ? -4.808 -11.568 -21.113 1.00 74.94 197 GLY A O 1
ATOM 1534 N N . PRO A 1 198 ? -5.231 -12.560 -23.106 1.00 78.00 198 PRO A N 1
ATOM 1535 C CA . PRO A 1 198 ? -4.148 -13.537 -23.041 1.00 78.00 198 PRO A CA 1
ATOM 1536 C C . PRO A 1 198 ? -2.759 -12.902 -22.925 1.00 78.00 198 PRO A C 1
ATOM 1538 O O . PRO A 1 198 ? -1.876 -13.522 -22.356 1.00 78.00 198 PRO A O 1
ATOM 1541 N N . PHE A 1 199 ? -2.551 -11.671 -23.406 1.00 81.38 199 PHE A N 1
ATOM 1542 C CA . PHE A 1 199 ? -1.257 -10.989 -23.272 1.00 81.38 199 PHE A CA 1
ATOM 1543 C C . PHE A 1 199 ? -0.930 -10.628 -21.821 1.00 81.38 199 PHE A C 1
ATOM 1545 O O . PHE A 1 199 ? 0.189 -10.846 -21.370 1.00 81.38 199 PHE A O 1
ATOM 1552 N N . HIS A 1 200 ? -1.912 -10.117 -21.073 1.00 83.50 200 HIS A N 1
ATOM 1553 C CA . HIS A 1 200 ? -1.733 -9.858 -19.646 1.00 83.50 200 HIS A CA 1
ATOM 1554 C C . HIS A 1 200 ? -1.648 -11.190 -18.895 1.00 83.50 200 HIS A C 1
ATOM 1556 O O . HIS A 1 200 ? -0.691 -11.415 -18.162 1.00 83.50 200 HIS A O 1
ATOM 1562 N N . TRP A 1 201 ? -2.586 -12.110 -19.144 1.00 85.75 201 TRP A N 1
ATOM 1563 C CA . TRP A 1 201 ? -2.585 -13.429 -18.508 1.00 85.75 201 TRP A CA 1
ATOM 1564 C C . TRP A 1 201 ? -1.307 -14.228 -18.788 1.00 85.75 201 TRP A C 1
ATOM 1566 O O . TRP A 1 201 ? -0.861 -14.957 -17.927 1.00 85.75 201 TRP A O 1
ATOM 1576 N N . GLY A 1 202 ? -0.678 -14.108 -19.953 1.00 84.19 202 GLY A N 1
ATOM 1577 C CA . GLY A 1 202 ? 0.576 -14.796 -20.280 1.00 84.19 202 GLY A CA 1
ATOM 1578 C C . GLY A 1 202 ? 1.837 -14.064 -19.814 1.00 84.19 202 GLY A C 1
ATOM 1579 O O . GLY A 1 202 ? 2.937 -14.583 -19.988 1.00 84.19 202 GLY A O 1
ATOM 1580 N N . SER A 1 203 ? 1.705 -12.861 -19.249 1.00 86.25 203 SER A N 1
ATOM 1581 C CA . SER A 1 203 ? 2.843 -12.027 -18.871 1.00 86.25 203 SER A CA 1
ATOM 1582 C C . SER A 1 203 ? 3.655 -12.658 -17.746 1.00 86.25 203 SER A C 1
ATOM 1584 O O . SER A 1 203 ? 3.114 -13.060 -16.714 1.00 86.25 203 SER A O 1
ATOM 1586 N N . VAL A 1 204 ? 4.978 -12.630 -17.899 1.00 84.06 204 VAL A N 1
ATOM 1587 C CA . VAL A 1 204 ? 5.944 -13.069 -16.878 1.00 84.06 204 VAL A CA 1
ATOM 1588 C C . VAL A 1 204 ? 5.823 -12.283 -15.568 1.00 84.06 204 VAL A C 1
ATOM 1590 O O . VAL A 1 204 ? 6.246 -12.753 -14.524 1.00 84.06 204 VAL A O 1
ATOM 1593 N N . LYS A 1 205 ? 5.224 -11.086 -15.613 1.00 87.25 205 LYS A N 1
ATOM 1594 C CA . LYS A 1 205 ? 5.017 -10.221 -14.443 1.00 87.25 205 LYS A CA 1
ATOM 1595 C C . LYS A 1 205 ? 3.793 -10.609 -13.618 1.00 87.25 205 LYS A C 1
ATOM 1597 O O . LYS A 1 205 ? 3.667 -10.169 -12.482 1.00 87.25 205 LYS A O 1
ATOM 1602 N N . PHE A 1 206 ? 2.844 -11.322 -14.225 1.00 90.06 206 PHE A N 1
ATOM 1603 C CA . PHE A 1 206 ? 1.565 -11.632 -13.589 1.00 90.06 206 PHE A CA 1
ATOM 1604 C C . PHE A 1 206 ? 1.664 -12.868 -12.691 1.00 90.06 206 PHE A C 1
ATOM 1606 O O . PHE A 1 206 ? 0.905 -12.987 -11.731 1.00 90.06 206 PHE A O 1
ATOM 1613 N N . TRP A 1 207 ? 2.613 -13.762 -12.968 1.00 90.88 207 TRP A N 1
ATOM 1614 C CA . TRP A 1 207 ? 2.757 -15.037 -12.273 1.00 90.88 207 TRP A CA 1
ATOM 1615 C C . TRP A 1 207 ? 4.013 -15.107 -11.429 1.00 90.88 207 TRP A C 1
ATOM 1617 O O . TRP A 1 207 ? 5.075 -14.634 -11.823 1.00 90.88 207 TRP A O 1
ATOM 1627 N N . ASP A 1 208 ? 3.872 -15.748 -10.279 1.00 89.50 208 ASP A N 1
ATOM 1628 C CA . ASP A 1 208 ? 4.983 -16.380 -9.608 1.00 89.50 208 ASP A CA 1
ATOM 1629 C C . ASP A 1 208 ? 5.218 -17.779 -10.189 1.00 89.50 208 ASP A C 1
ATOM 1631 O O . ASP A 1 208 ? 4.267 -18.551 -10.316 1.00 89.50 208 ASP A O 1
ATOM 1635 N N . GLY A 1 209 ? 6.473 -18.091 -10.516 1.00 79.62 209 GLY A N 1
ATOM 1636 C CA . GLY A 1 209 ? 6.871 -19.326 -11.197 1.00 79.62 209 GLY A CA 1
ATOM 1637 C C . GLY A 1 209 ? 7.320 -19.095 -12.641 1.00 79.62 209 GLY A C 1
ATOM 1638 O O . GLY A 1 209 ? 7.350 -17.965 -13.133 1.00 79.62 209 GLY A O 1
ATOM 1639 N N . ASP A 1 210 ? 7.716 -20.171 -13.323 1.00 73.12 210 ASP A N 1
ATOM 1640 C CA . ASP A 1 210 ? 8.080 -20.094 -14.737 1.00 73.12 210 ASP A CA 1
ATOM 1641 C C . ASP A 1 210 ? 6.806 -19.888 -15.579 1.00 73.12 210 ASP A C 1
ATOM 1643 O O . ASP A 1 210 ? 5.902 -20.719 -15.529 1.00 73.12 210 ASP A O 1
ATOM 1647 N N . PRO A 1 211 ? 6.701 -18.819 -16.387 1.00 65.94 211 PRO A N 1
ATOM 1648 C CA . PRO A 1 211 ? 5.528 -18.573 -17.230 1.00 65.94 211 PRO A CA 1
ATOM 1649 C C . PRO A 1 211 ? 5.277 -19.673 -18.276 1.00 65.94 211 PRO A C 1
ATOM 1651 O O . PRO A 1 211 ? 4.169 -19.748 -18.820 1.00 65.94 211 PRO A O 1
ATOM 1654 N N . ARG A 1 212 ? 6.288 -20.501 -18.574 1.00 68.56 212 ARG A N 1
ATOM 1655 C CA . ARG A 1 212 ? 6.204 -21.673 -19.459 1.00 68.56 212 ARG A CA 1
ATOM 1656 C C . ARG A 1 212 ? 5.644 -22.898 -18.744 1.00 68.56 212 ARG A C 1
ATOM 1658 O O . ARG A 1 212 ? 5.143 -23.796 -19.415 1.00 68.56 212 ARG A O 1
ATOM 1665 N N . ASP A 1 213 ? 5.715 -22.923 -17.417 1.00 71.19 213 ASP A N 1
ATOM 1666 C CA . ASP A 1 213 ? 5.082 -23.954 -16.615 1.00 71.19 213 ASP A CA 1
ATOM 1667 C C . ASP A 1 213 ? 3.589 -23.627 -16.479 1.00 71.19 213 ASP A C 1
ATOM 1669 O O . ASP A 1 213 ? 3.177 -22.571 -15.984 1.00 71.19 213 ASP A O 1
ATOM 1673 N N . MET A 1 214 ? 2.763 -24.504 -17.039 1.00 61.72 214 MET A N 1
ATOM 1674 C CA . MET A 1 214 ? 1.308 -24.379 -17.018 1.00 61.72 214 MET A CA 1
ATOM 1675 C C . MET A 1 214 ? 0.689 -25.222 -15.900 1.00 61.72 214 MET A C 1
ATOM 1677 O O . MET A 1 214 ? -0.536 -25.310 -15.858 1.00 61.72 214 MET A O 1
ATOM 1681 N N . ASN A 1 215 ? 1.491 -25.836 -15.014 1.00 68.38 215 ASN A N 1
ATOM 1682 C CA . ASN A 1 215 ? 0.962 -26.578 -13.876 1.00 68.38 215 ASN A CA 1
ATOM 1683 C C . ASN A 1 215 ? 0.208 -25.628 -12.920 1.00 68.38 215 ASN A C 1
ATOM 1685 O O . ASN A 1 215 ? 0.825 -24.732 -12.335 1.00 68.38 215 ASN A O 1
ATOM 1689 N N . PRO A 1 216 ? -1.114 -25.809 -12.729 1.00 62.12 216 PRO A N 1
ATOM 1690 C CA . PRO A 1 216 ? -1.918 -24.973 -11.841 1.00 62.12 216 PRO A CA 1
ATOM 1691 C C . PRO A 1 216 ? -1.445 -24.950 -10.385 1.00 62.12 216 PRO A C 1
ATOM 1693 O O . PRO A 1 216 ? -1.703 -23.972 -9.688 1.00 62.12 216 PRO A O 1
ATOM 1696 N N . GLU A 1 217 ? -0.774 -26.008 -9.920 1.00 67.94 217 GLU A N 1
ATOM 1697 C CA . GLU A 1 217 ? -0.325 -26.115 -8.524 1.00 67.94 217 GLU A CA 1
ATOM 1698 C C . GLU A 1 217 ? 0.951 -25.309 -8.235 1.00 67.94 217 GLU A C 1
ATOM 1700 O O . GLU A 1 217 ? 1.147 -24.848 -7.110 1.00 67.94 217 GLU A O 1
ATOM 1705 N N . ASP A 1 218 ? 1.782 -25.071 -9.253 1.00 72.88 218 ASP A N 1
ATOM 1706 C CA . ASP A 1 218 ? 3.081 -24.400 -9.111 1.00 72.88 218 ASP A CA 1
ATOM 1707 C C . ASP A 1 218 ? 3.045 -22.923 -9.537 1.00 72.88 218 ASP A C 1
ATOM 1709 O O . ASP A 1 218 ? 4.016 -22.185 -9.345 1.00 72.88 218 ASP A O 1
ATOM 1713 N N . ARG A 1 219 ? 1.914 -22.468 -10.095 1.00 83.19 219 ARG A N 1
ATOM 1714 C CA . ARG A 1 219 ? 1.778 -21.154 -10.727 1.00 83.19 219 ARG A CA 1
ATOM 1715 C C . ARG A 1 219 ? 0.683 -20.320 -10.068 1.00 83.19 219 ARG A C 1
ATOM 1717 O O . ARG A 1 219 ? -0.509 -20.493 -10.323 1.00 83.19 219 ARG A O 1
ATOM 1724 N N . LEU A 1 220 ? 1.094 -19.345 -9.261 1.00 91.12 220 LEU A N 1
ATOM 1725 C CA . LEU A 1 220 ? 0.179 -18.444 -8.553 1.00 91.12 220 LEU A CA 1
ATOM 1726 C C . LEU A 1 220 ? 0.261 -17.023 -9.104 1.00 91.12 220 LEU A C 1
ATOM 1728 O O . LEU A 1 220 ? 1.358 -16.573 -9.432 1.00 91.12 220 LEU A O 1
ATOM 1732 N N . PRO A 1 221 ? -0.851 -16.267 -9.179 1.00 93.50 221 PRO A N 1
ATOM 1733 C CA . PRO A 1 221 ? -0.764 -14.842 -9.461 1.00 93.50 221 PRO A CA 1
ATOM 1734 C C . PRO A 1 221 ? 0.165 -14.168 -8.443 1.00 93.50 221 PRO A C 1
ATOM 1736 O O . PRO A 1 221 ? 0.093 -14.472 -7.247 1.00 93.50 221 PRO A O 1
ATOM 1739 N N . VAL A 1 222 ? 1.013 -13.237 -8.887 1.00 95.00 222 VAL A N 1
ATOM 1740 C CA . VAL A 1 222 ? 1.975 -12.541 -8.009 1.00 95.00 222 VAL A CA 1
ATOM 1741 C C . VAL A 1 222 ? 1.267 -11.888 -6.820 1.00 95.00 222 VAL A C 1
ATOM 1743 O O . VAL A 1 222 ? 1.779 -11.941 -5.705 1.00 95.00 222 VAL A O 1
ATOM 1746 N N . GLU A 1 223 ? 0.054 -11.364 -7.023 1.00 96.06 223 GLU A N 1
ATOM 1747 C CA . GLU A 1 223 ? -0.798 -10.838 -5.951 1.00 96.06 223 GLU A CA 1
ATOM 1748 C C . GLU A 1 223 ? -1.034 -11.872 -4.836 1.00 96.06 223 GLU A C 1
ATOM 1750 O O . GLU A 1 223 ? -0.785 -11.595 -3.660 1.00 96.06 223 GLU A O 1
ATOM 1755 N N . VAL A 1 224 ? -1.470 -13.082 -5.203 1.00 96.06 224 VAL A N 1
ATOM 1756 C CA . VAL A 1 224 ? -1.734 -14.179 -4.260 1.00 96.06 224 VAL A CA 1
ATOM 1757 C C . VAL A 1 224 ? -0.446 -14.574 -3.549 1.00 96.06 224 VAL A C 1
ATOM 1759 O O . VAL A 1 224 ? -0.417 -14.661 -2.317 1.00 96.06 224 VAL A O 1
ATOM 1762 N N . LYS A 1 225 ? 0.637 -14.770 -4.310 1.00 96.12 225 LYS A N 1
ATOM 1763 C CA . LYS A 1 225 ? 1.918 -15.197 -3.750 1.00 96.12 225 LYS A CA 1
ATOM 1764 C C . LYS A 1 225 ? 2.478 -14.180 -2.763 1.00 96.12 225 LYS A C 1
ATOM 1766 O O . LYS A 1 225 ? 2.923 -14.564 -1.681 1.00 96.12 225 LYS A O 1
ATOM 1771 N N . ALA A 1 226 ? 2.452 -12.896 -3.108 1.00 97.44 226 ALA A N 1
ATOM 1772 C CA . ALA A 1 226 ? 2.945 -11.824 -2.254 1.00 97.44 226 ALA A CA 1
ATOM 1773 C C . ALA A 1 226 ? 2.168 -11.767 -0.930 1.00 97.44 226 ALA A C 1
ATOM 1775 O O . ALA A 1 226 ? 2.772 -11.693 0.146 1.00 97.44 226 ALA A O 1
ATOM 1776 N N . MET A 1 227 ? 0.837 -11.882 -0.997 1.00 97.69 227 MET A N 1
ATOM 1777 C CA . MET A 1 227 ? -0.012 -11.933 0.193 1.00 97.69 227 MET A CA 1
ATOM 1778 C C . MET A 1 227 ? 0.312 -13.146 1.070 1.00 97.69 227 MET A C 1
ATOM 1780 O O . MET A 1 227 ? 0.523 -12.973 2.272 1.00 97.69 227 MET A O 1
ATOM 1784 N N . GLN A 1 228 ? 0.421 -14.347 0.485 1.00 96.56 228 GLN A N 1
ATOM 1785 C CA . GLN A 1 228 ? 0.814 -15.571 1.197 1.00 96.56 228 GLN A CA 1
ATOM 1786 C C . GLN A 1 228 ? 2.204 -15.440 1.841 1.00 96.56 228 GLN A C 1
ATOM 1788 O O . GLN A 1 228 ? 2.383 -15.771 3.013 1.00 96.56 228 GLN A O 1
ATOM 1793 N N . ALA A 1 229 ? 3.187 -14.892 1.119 1.00 96.31 229 ALA A N 1
ATOM 1794 C CA . ALA A 1 229 ? 4.556 -14.719 1.605 1.00 96.31 229 ALA A CA 1
ATOM 1795 C C . ALA A 1 229 ? 4.636 -13.797 2.836 1.00 96.31 229 ALA A C 1
ATOM 1797 O O . ALA A 1 229 ? 5.445 -14.025 3.741 1.00 96.31 229 ALA A O 1
ATOM 1798 N N . CYS A 1 230 ? 3.775 -12.779 2.903 1.00 97.06 230 CYS A N 1
ATOM 1799 C CA . CYS A 1 230 ? 3.663 -11.879 4.049 1.00 97.06 230 CYS A CA 1
ATOM 1800 C C . CYS A 1 230 ? 2.949 -12.494 5.264 1.00 97.06 230 CYS A C 1
ATOM 1802 O O . CYS A 1 230 ? 3.056 -11.944 6.365 1.00 97.06 230 CYS A O 1
ATOM 1804 N N . GLN A 1 231 ? 2.236 -13.615 5.122 1.00 95.44 231 GLN A N 1
ATOM 1805 C CA . GLN A 1 231 ? 1.501 -14.214 6.236 1.00 95.44 231 GLN A CA 1
ATOM 1806 C C . GLN A 1 231 ? 2.414 -14.757 7.330 1.00 95.44 231 GLN A C 1
ATOM 1808 O O . GLN A 1 231 ? 3.539 -15.198 7.095 1.00 95.44 231 GLN A O 1
ATOM 1813 N N . ASN A 1 232 ? 1.903 -14.729 8.564 1.00 94.25 232 ASN A N 1
ATOM 1814 C CA . ASN A 1 232 ? 2.568 -15.261 9.758 1.00 94.25 232 ASN A CA 1
ATOM 1815 C C . ASN A 1 232 ? 3.953 -14.650 10.045 1.00 94.25 232 ASN A C 1
ATOM 1817 O O . ASN A 1 232 ? 4.683 -15.118 10.918 1.00 94.25 232 ASN A O 1
ATOM 1821 N N . LYS A 1 233 ? 4.310 -13.559 9.360 1.00 95.94 233 LYS A N 1
ATOM 1822 C CA . LYS A 1 233 ? 5.546 -12.816 9.591 1.00 95.94 233 LYS A CA 1
ATOM 1823 C C . LYS A 1 233 ? 5.407 -11.847 10.765 1.00 95.94 233 LYS A C 1
ATOM 1825 O O . LYS A 1 233 ? 4.314 -11.304 10.988 1.00 95.94 233 LYS A O 1
ATOM 1830 N N . PRO A 1 234 ? 6.485 -11.553 11.514 1.00 95.94 234 PRO A N 1
ATOM 1831 C CA . PRO A 1 234 ? 6.470 -10.478 12.497 1.00 95.94 234 PRO A CA 1
ATOM 1832 C C . PRO A 1 234 ? 6.085 -9.147 11.837 1.00 95.94 234 PRO A C 1
ATOM 1834 O O . PRO A 1 234 ? 6.841 -8.609 11.037 1.00 95.94 234 PRO A O 1
ATOM 1837 N N . GLY A 1 235 ? 4.917 -8.608 12.200 1.00 94.69 235 GLY A N 1
ATOM 1838 C CA . GLY A 1 235 ? 4.365 -7.374 11.620 1.00 94.69 235 GLY A CA 1
ATOM 1839 C C . GLY A 1 235 ? 3.307 -7.570 10.532 1.00 94.69 235 GLY A C 1
ATOM 1840 O O . GLY A 1 235 ? 2.682 -6.592 10.139 1.00 94.69 235 GLY A O 1
ATOM 1841 N N . SER A 1 236 ? 3.028 -8.810 10.121 1.00 95.25 236 SER A N 1
ATOM 1842 C CA . SER A 1 236 ? 2.015 -9.151 9.103 1.00 95.25 236 SER A CA 1
ATOM 1843 C C . SER A 1 236 ? 0.609 -8.616 9.396 1.00 95.25 236 SER A C 1
ATOM 1845 O O . SER A 1 236 ? -0.138 -8.344 8.472 1.00 95.25 236 SER A O 1
ATOM 1847 N N . HIS A 1 237 ? 0.267 -8.342 10.660 1.00 95.25 237 HIS A N 1
ATOM 1848 C CA . HIS A 1 237 ? -0.981 -7.664 11.047 1.00 95.25 237 HIS A CA 1
ATOM 1849 C C . HIS A 1 237 ? -1.157 -6.243 10.463 1.00 95.25 237 HIS A C 1
ATOM 1851 O O . HIS A 1 237 ? -2.208 -5.633 10.661 1.00 95.25 237 HIS A O 1
ATOM 1857 N N . ARG A 1 238 ? -0.128 -5.691 9.804 1.00 97.44 238 ARG A N 1
ATOM 1858 C CA . ARG A 1 238 ? -0.154 -4.425 9.052 1.00 97.44 238 ARG A CA 1
ATOM 1859 C C . ARG A 1 238 ? -0.460 -4.600 7.567 1.00 97.44 238 ARG A C 1
ATOM 1861 O O . ARG A 1 238 ? -0.564 -3.600 6.867 1.00 97.44 238 ARG A O 1
ATOM 1868 N N . ILE A 1 239 ? -0.591 -5.834 7.101 1.00 98.12 239 ILE A N 1
ATOM 1869 C CA . ILE A 1 239 ? -0.890 -6.203 5.721 1.00 98.12 239 ILE A CA 1
ATOM 1870 C C . ILE A 1 239 ? -2.199 -6.997 5.720 1.00 98.12 239 ILE A C 1
ATOM 1872 O O . ILE A 1 239 ? -2.496 -7.726 6.671 1.00 98.12 239 ILE A O 1
ATOM 1876 N N . ALA A 1 240 ? -3.019 -6.809 4.690 1.00 97.00 240 ALA A N 1
ATOM 1877 C CA . ALA A 1 240 ? -4.257 -7.546 4.532 1.00 97.00 240 ALA A CA 1
ATOM 1878 C C . ALA A 1 240 ? -3.959 -9.046 4.441 1.00 97.00 240 ALA A C 1
ATOM 1880 O O . ALA A 1 240 ? -3.120 -9.480 3.656 1.00 97.00 240 ALA A O 1
ATOM 1881 N N . GLY A 1 241 ? -4.627 -9.836 5.280 1.00 95.62 241 GLY A N 1
ATOM 1882 C CA . GLY A 1 241 ? -4.463 -11.286 5.258 1.00 95.62 241 GLY A CA 1
ATOM 1883 C C . GLY A 1 241 ? -5.144 -11.914 4.042 1.00 95.62 241 GLY A C 1
ATOM 1884 O O . GLY A 1 241 ? -6.105 -11.362 3.511 1.00 95.62 241 GLY A O 1
ATOM 1885 N N . ILE A 1 242 ? -4.693 -13.108 3.666 1.00 96.56 242 ILE A N 1
ATOM 1886 C CA . ILE A 1 242 ? -5.372 -13.998 2.722 1.00 96.56 242 ILE A CA 1
ATOM 1887 C C . ILE A 1 242 ? -5.907 -15.211 3.494 1.00 96.56 242 ILE A C 1
ATOM 1889 O O . ILE A 1 242 ? -5.224 -15.760 4.351 1.00 96.56 242 ILE A O 1
ATOM 1893 N N . ARG A 1 243 ? -7.166 -15.581 3.292 1.00 96.06 243 ARG A N 1
ATOM 1894 C CA . ARG A 1 243 ? -7.736 -16.802 3.876 1.00 96.06 243 ARG A CA 1
ATOM 1895 C C . ARG A 1 243 ? -7.624 -17.951 2.894 1.00 96.06 243 ARG A C 1
ATOM 1897 O O . ARG A 1 243 ? -7.178 -19.018 3.285 1.00 96.06 243 ARG A O 1
ATOM 1904 N N . ASP A 1 244 ? -7.978 -17.685 1.642 1.00 95.38 244 ASP A N 1
ATOM 1905 C CA . ASP A 1 244 ? -7.913 -18.667 0.572 1.00 95.38 244 ASP A CA 1
ATOM 1906 C C . ASP A 1 244 ? -7.892 -17.993 -0.810 1.00 95.38 244 ASP A C 1
ATOM 1908 O O . ASP A 1 244 ? -8.026 -16.766 -0.919 1.00 95.38 244 ASP A O 1
ATOM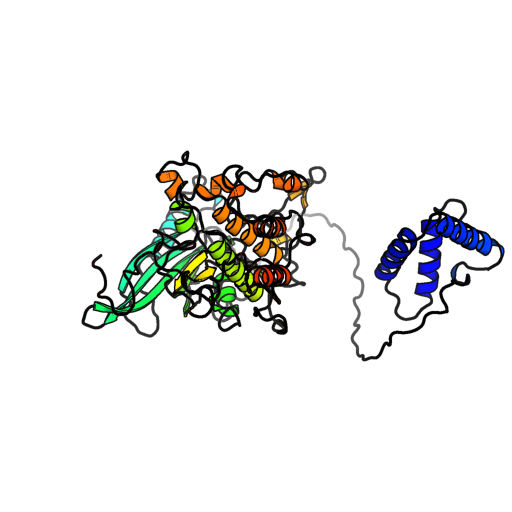 1912 N N . HIS A 1 245 ? -7.714 -18.786 -1.862 1.00 94.19 245 HIS A N 1
ATOM 1913 C CA . HIS A 1 245 ? -7.683 -18.362 -3.252 1.00 94.19 245 HIS A CA 1
ATOM 1914 C C . HIS A 1 245 ? -8.109 -19.487 -4.201 1.00 94.19 245 HIS A C 1
ATOM 1916 O O . HIS A 1 245 ? -8.021 -20.664 -3.881 1.00 94.19 245 HIS A O 1
ATOM 1922 N N . SER A 1 246 ? -8.517 -19.117 -5.410 1.00 90.50 246 SER A N 1
ATOM 1923 C CA . SER A 1 246 ? -8.684 -20.066 -6.516 1.00 90.50 246 SER A CA 1
ATOM 1924 C C . SER A 1 246 ? -8.310 -19.415 -7.839 1.00 90.50 246 SER A C 1
ATOM 1926 O O . SER A 1 246 ? -8.420 -18.197 -7.997 1.00 90.50 246 SER A O 1
ATOM 1928 N N . VAL A 1 247 ? -7.854 -20.225 -8.791 1.00 88.50 247 VAL A N 1
ATOM 1929 C CA . VAL A 1 247 ? -7.453 -19.783 -10.129 1.00 88.50 247 VAL A CA 1
ATOM 1930 C C . VAL A 1 247 ? -8.271 -20.556 -11.159 1.00 88.50 247 VAL A C 1
ATOM 1932 O O . VAL A 1 247 ? -8.307 -21.781 -11.142 1.00 88.50 247 VAL A O 1
ATOM 1935 N N . ASP A 1 248 ? -8.935 -19.832 -12.055 1.00 85.81 248 ASP A N 1
ATOM 1936 C CA . ASP A 1 248 ? -9.711 -20.372 -13.172 1.00 85.81 248 ASP A CA 1
ATOM 1937 C C . ASP A 1 248 ? -8.952 -20.057 -14.471 1.00 85.81 2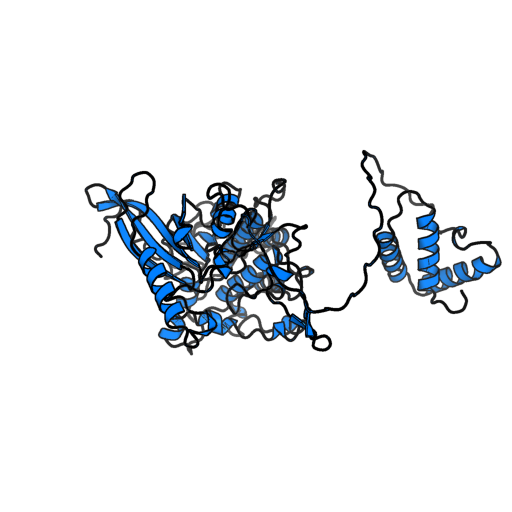48 ASP A C 1
ATOM 1939 O O . ASP A 1 248 ? -9.065 -18.966 -15.047 1.00 85.81 248 ASP A O 1
ATOM 1943 N N . PHE A 1 249 ? -8.114 -21.011 -14.891 1.00 82.94 249 PHE A N 1
ATOM 1944 C CA . PHE A 1 249 ? -7.227 -20.871 -16.050 1.00 82.94 249 PHE A CA 1
ATOM 1945 C C . PHE A 1 249 ? -7.992 -20.697 -17.361 1.00 82.94 249 PHE A C 1
ATOM 1947 O O . PHE A 1 249 ? -7.612 -19.855 -18.178 1.00 82.94 249 PHE A O 1
ATOM 1954 N N . ASP A 1 250 ? -9.106 -21.410 -17.526 1.00 80.75 250 ASP A N 1
ATOM 1955 C CA . ASP A 1 250 ? -9.944 -21.335 -18.725 1.00 80.75 250 ASP A CA 1
ATOM 1956 C C . ASP A 1 250 ? -10.534 -19.935 -18.912 1.00 80.75 250 ASP A C 1
ATOM 1958 O O . ASP A 1 250 ? -10.689 -19.441 -20.034 1.00 80.75 250 ASP A O 1
ATOM 1962 N N . ARG A 1 251 ? -10.856 -19.261 -17.804 1.00 79.56 251 ARG A N 1
ATOM 1963 C CA . ARG A 1 251 ? -11.474 -17.929 -17.832 1.00 79.56 251 ARG A CA 1
ATOM 1964 C C . ARG A 1 251 ? -10.487 -16.785 -17.690 1.00 79.56 251 ARG A C 1
ATOM 1966 O O . ARG A 1 251 ? -10.886 -15.633 -17.902 1.00 79.56 251 ARG A O 1
ATOM 1973 N N . MET A 1 252 ? -9.223 -17.082 -17.394 1.00 85.38 252 MET A N 1
ATOM 1974 C CA . MET A 1 252 ? -8.191 -16.091 -17.087 1.00 85.38 252 MET A CA 1
ATOM 1975 C C . MET A 1 252 ? -8.600 -15.195 -15.910 1.00 85.38 252 MET A C 1
ATOM 1977 O O . MET A 1 252 ? -8.518 -13.959 -15.978 1.00 85.38 252 MET A O 1
ATOM 1981 N N . ALA A 1 253 ? -9.109 -15.839 -14.859 1.00 87.31 253 ALA A N 1
ATOM 1982 C CA . ALA A 1 253 ? -9.630 -15.205 -13.660 1.00 87.31 253 ALA A CA 1
ATOM 1983 C C . ALA A 1 253 ? -9.080 -15.885 -12.403 1.00 87.31 253 ALA A C 1
ATOM 1985 O O . ALA A 1 253 ? -8.682 -17.047 -12.425 1.00 87.31 253 ALA A O 1
ATOM 1986 N N . TYR A 1 254 ? -9.066 -15.159 -11.295 1.00 90.25 254 TYR A N 1
ATOM 1987 C CA . TYR A 1 254 ? -8.707 -15.706 -9.992 1.00 90.25 254 TYR A CA 1
ATOM 1988 C C . TYR A 1 254 ? -9.496 -15.000 -8.895 1.00 90.25 254 TYR A C 1
ATOM 1990 O O . TYR A 1 254 ? -9.974 -13.878 -9.068 1.00 90.25 254 TYR A O 1
ATOM 1998 N N . ARG A 1 255 ? -9.644 -15.672 -7.761 1.00 93.44 255 ARG A N 1
ATOM 1999 C CA . ARG A 1 255 ? -10.361 -15.183 -6.589 1.00 93.44 255 ARG A CA 1
ATOM 2000 C C . ARG A 1 255 ? -9.427 -15.159 -5.395 1.00 93.44 255 ARG A C 1
ATOM 2002 O O . ARG A 1 255 ? -8.648 -16.086 -5.198 1.00 93.44 255 ARG A O 1
ATOM 2009 N N . ILE A 1 256 ? -9.558 -14.123 -4.577 1.00 95.44 256 ILE A N 1
ATOM 2010 C CA . ILE A 1 256 ? -8.885 -13.990 -3.286 1.00 95.44 256 ILE A CA 1
ATOM 2011 C C . ILE A 1 256 ? -9.949 -13.807 -2.209 1.00 95.44 256 ILE A C 1
ATOM 2013 O O . ILE A 1 256 ? -10.775 -12.894 -2.283 1.00 95.44 256 ILE A O 1
ATOM 2017 N N . ILE A 1 257 ? -9.914 -14.652 -1.184 1.00 96.50 257 ILE A N 1
ATOM 2018 C CA . ILE A 1 257 ? -10.762 -14.529 0.000 1.00 96.50 257 ILE A CA 1
ATOM 2019 C C . ILE A 1 257 ? -9.929 -13.919 1.126 1.00 96.50 257 ILE A C 1
ATOM 2021 O O . ILE A 1 257 ? -8.852 -14.408 1.455 1.00 96.50 257 ILE A O 1
ATOM 2025 N N . MET A 1 258 ? -10.416 -12.837 1.729 1.00 96.56 258 MET A N 1
ATOM 2026 C CA . MET A 1 258 ? -9.685 -12.029 2.710 1.00 96.56 258 MET A CA 1
ATOM 2027 C C . MET A 1 258 ? -10.547 -11.726 3.942 1.00 96.56 258 MET A C 1
ATOM 2029 O O . MET A 1 258 ? -11.778 -11.721 3.858 1.00 96.56 258 MET A O 1
ATOM 2033 N N . PRO A 1 259 ? -9.943 -11.397 5.098 1.00 95.81 259 PRO A N 1
ATOM 2034 C CA . PRO A 1 259 ? -10.679 -10.827 6.221 1.00 95.81 259 PRO A CA 1
ATOM 2035 C C . PRO A 1 259 ? -11.378 -9.512 5.841 1.00 95.81 259 PRO A C 1
ATOM 2037 O O . PRO A 1 259 ? -10.812 -8.674 5.139 1.00 95.81 259 PRO A O 1
ATOM 2040 N N . PHE A 1 260 ? -12.585 -9.281 6.363 1.00 95.25 260 PHE A N 1
ATOM 2041 C CA . PHE A 1 260 ? -13.286 -8.009 6.162 1.00 95.25 260 PHE A CA 1
ATOM 2042 C C . PHE A 1 260 ? -12.844 -6.914 7.155 1.00 95.25 260 PHE A C 1
ATOM 2044 O O . PHE A 1 260 ? -12.931 -7.073 8.380 1.00 95.25 260 PHE A O 1
ATOM 2051 N N . TYR A 1 261 ? -12.444 -5.753 6.620 1.00 93.38 261 TYR A N 1
ATOM 2052 C CA . TYR A 1 261 ? -11.989 -4.579 7.376 1.00 93.38 261 TYR A CA 1
ATOM 2053 C C . TYR A 1 261 ? -13.081 -3.505 7.494 1.00 93.38 261 TYR A C 1
ATOM 2055 O O . TYR A 1 261 ? -13.158 -2.547 6.730 1.00 93.38 261 TYR A O 1
ATOM 2063 N N . ALA A 1 262 ? -13.935 -3.637 8.507 1.00 89.56 262 ALA A N 1
ATOM 2064 C CA . ALA A 1 262 ? -15.171 -2.858 8.605 1.00 89.56 262 ALA A CA 1
ATOM 2065 C C . ALA A 1 262 ? -15.034 -1.370 8.966 1.00 89.56 262 ALA A C 1
ATOM 2067 O O . ALA A 1 262 ? -16.035 -0.648 8.965 1.00 89.56 262 ALA A O 1
ATOM 2068 N N . ARG A 1 263 ? -13.847 -0.883 9.357 1.00 88.50 263 ARG A N 1
ATOM 2069 C CA . ARG A 1 263 ? -13.737 0.494 9.870 1.00 88.50 263 ARG A CA 1
ATOM 2070 C C . ARG A 1 263 ? -13.516 1.533 8.776 1.00 88.50 263 ARG A C 1
ATOM 2072 O O . ARG A 1 263 ? -13.557 2.709 9.102 1.00 88.50 263 ARG A O 1
ATOM 2079 N N . GLY A 1 264 ? -13.413 1.135 7.510 1.00 89.19 264 GLY A N 1
ATOM 2080 C CA . GLY A 1 264 ? -13.151 2.025 6.377 1.00 89.19 264 GLY A CA 1
ATOM 2081 C C . GLY A 1 264 ? -11.665 2.100 6.045 1.00 89.19 264 GLY A C 1
ATOM 2082 O O . GLY A 1 264 ? -10.909 1.196 6.391 1.00 89.19 264 GLY A O 1
ATOM 2083 N N . ASP A 1 265 ? -11.266 3.191 5.409 1.00 91.50 265 ASP A N 1
ATOM 2084 C CA . ASP A 1 265 ? -9.966 3.395 4.762 1.00 91.50 265 ASP A CA 1
ATOM 2085 C C . ASP A 1 265 ? -9.470 4.834 4.983 1.00 91.50 265 ASP A C 1
ATOM 2087 O O . ASP A 1 265 ? -10.153 5.666 5.600 1.00 91.50 265 ASP A O 1
ATOM 2091 N N . PHE A 1 266 ? -8.250 5.128 4.527 1.00 91.94 266 PHE A N 1
ATOM 2092 C CA . PHE A 1 266 ? -7.687 6.474 4.619 1.00 91.94 266 PHE A CA 1
ATOM 2093 C C . PHE A 1 266 ? -8.364 7.465 3.676 1.00 91.94 266 PHE A C 1
ATOM 2095 O O . PHE A 1 266 ? -8.478 8.628 4.060 1.00 91.94 266 PHE A O 1
ATOM 2102 N N . ILE A 1 267 ? -8.865 7.040 2.511 1.00 86.44 267 ILE A N 1
ATOM 2103 C CA . ILE A 1 267 ? -9.598 7.955 1.624 1.00 86.44 267 ILE A CA 1
ATOM 2104 C C . ILE A 1 267 ? -10.861 8.494 2.317 1.00 86.44 267 ILE A C 1
ATOM 2106 O O . ILE A 1 267 ? -11.042 9.703 2.405 1.00 86.44 267 ILE A O 1
ATOM 2110 N N . THR A 1 268 ? -11.609 7.643 3.032 1.00 84.19 268 THR A N 1
ATOM 2111 C CA . THR A 1 268 ? -12.745 8.065 3.873 1.00 84.19 268 THR A CA 1
ATOM 2112 C C . THR A 1 268 ? -12.332 9.050 4.982 1.00 84.19 268 THR A C 1
ATOM 2114 O O . THR A 1 268 ? -13.159 9.838 5.441 1.00 84.19 268 THR A O 1
ATOM 2117 N N . ILE A 1 269 ? -11.094 8.984 5.497 1.00 86.25 269 ILE A N 1
ATOM 2118 C CA . ILE A 1 269 ? -10.590 9.976 6.468 1.00 86.25 269 ILE A CA 1
ATOM 2119 C C . ILE A 1 269 ? -10.383 11.324 5.782 1.00 86.25 269 ILE A C 1
ATOM 2121 O O . ILE A 1 269 ? -10.780 12.339 6.348 1.00 86.25 269 ILE A O 1
ATOM 2125 N N . ILE A 1 270 ? -9.764 11.321 4.602 1.00 84.00 270 ILE A N 1
ATOM 2126 C CA . ILE A 1 270 ? -9.465 12.530 3.830 1.00 84.00 270 ILE A CA 1
ATOM 2127 C C . ILE A 1 270 ? -10.765 13.217 3.400 1.00 84.00 270 ILE A C 1
ATOM 2129 O O . ILE A 1 270 ? -10.910 14.412 3.638 1.00 84.00 270 ILE A O 1
ATOM 2133 N N . ASP A 1 271 ? -11.734 12.456 2.888 1.00 78.50 271 ASP A N 1
ATOM 2134 C CA . ASP A 1 271 ? -13.032 12.970 2.423 1.00 78.50 271 ASP A CA 1
ATOM 2135 C C . ASP A 1 271 ? -13.884 13.576 3.543 1.00 78.50 271 ASP A C 1
ATOM 2137 O O . ASP A 1 271 ? -14.748 14.414 3.303 1.00 78.50 271 ASP A O 1
ATOM 2141 N N . LYS A 1 272 ? -13.682 13.117 4.783 1.00 78.38 272 LYS A N 1
ATOM 2142 C CA . LYS A 1 272 ? -14.396 13.617 5.967 1.00 78.38 272 LYS A CA 1
ATOM 2143 C C . LYS A 1 272 ? -13.651 14.717 6.707 1.00 78.38 272 LYS A C 1
ATOM 2145 O O . LYS A 1 272 ? -14.195 15.240 7.680 1.00 78.38 272 LYS A O 1
ATOM 2150 N N . ALA A 1 273 ? -12.399 14.984 6.351 1.00 79.38 273 ALA A N 1
ATOM 2151 C CA . ALA A 1 273 ? -11.698 16.125 6.903 1.00 79.38 273 ALA A CA 1
ATOM 2152 C C . ALA A 1 273 ? -12.366 17.404 6.388 1.00 79.38 273 ALA A C 1
ATOM 2154 O O . ALA A 1 273 ? -12.879 17.437 5.274 1.00 79.38 273 ALA A O 1
ATOM 2155 N N . ASP A 1 274 ? -12.339 18.452 7.198 1.00 76.38 274 ASP A N 1
ATOM 2156 C CA . ASP A 1 274 ? -12.787 19.790 6.822 1.00 76.38 274 ASP A CA 1
ATOM 2157 C C . ASP A 1 274 ? -11.906 20.833 7.530 1.00 76.38 274 ASP A C 1
ATOM 2159 O O . ASP A 1 274 ? -10.956 20.487 8.248 1.00 76.38 274 ASP A O 1
ATOM 2163 N N . ASP A 1 275 ? -12.190 22.119 7.334 1.00 70.50 275 ASP A N 1
ATOM 2164 C CA . ASP A 1 275 ? -11.412 23.198 7.952 1.00 70.50 275 ASP A CA 1
ATOM 2165 C C . ASP A 1 275 ? -11.474 23.214 9.487 1.00 70.50 275 ASP A C 1
ATOM 2167 O O . ASP A 1 275 ? -10.531 23.659 10.144 1.00 70.50 275 ASP A O 1
ATOM 2171 N N . ASN A 1 276 ? -12.539 22.670 10.074 1.00 69.75 276 ASN A N 1
ATOM 2172 C CA . ASN A 1 276 ? -12.728 22.540 11.518 1.00 69.75 276 ASN A CA 1
ATOM 2173 C C . ASN A 1 276 ? -12.234 21.187 12.063 1.00 69.75 276 ASN A C 1
ATOM 2175 O O . ASN A 1 276 ? -12.079 21.016 13.281 1.00 69.75 276 ASN A O 1
ATOM 2179 N N . TYR A 1 277 ? -11.980 20.218 11.184 1.00 75.62 277 TYR A N 1
ATOM 2180 C CA . TYR A 1 277 ? -11.628 18.850 11.521 1.00 75.62 277 TYR A CA 1
ATOM 2181 C C . TYR A 1 277 ? -10.477 18.327 10.651 1.00 75.62 277 TYR A C 1
ATOM 2183 O O . TYR A 1 277 ? -10.656 17.628 9.655 1.00 75.62 277 TYR A O 1
ATOM 2191 N N . HIS A 1 278 ? -9.255 18.625 11.091 1.00 83.00 278 HIS A N 1
ATOM 2192 C CA . HIS A 1 278 ? -8.032 18.099 10.490 1.00 83.00 278 HIS A CA 1
ATOM 2193 C C . HIS A 1 278 ? -7.621 16.751 11.101 1.00 83.00 278 HIS A C 1
ATOM 2195 O O . HIS A 1 278 ? -7.928 16.431 12.256 1.00 83.00 278 HIS A O 1
ATOM 2201 N N . VAL A 1 279 ? -6.840 15.975 10.347 1.00 89.81 279 VAL A N 1
ATOM 2202 C CA . VAL A 1 279 ? -6.287 14.708 10.831 1.00 89.81 279 VAL A CA 1
ATOM 2203 C C . VAL A 1 279 ? -5.328 14.984 12.005 1.00 89.81 279 VAL A C 1
ATOM 2205 O O . VAL A 1 279 ? -4.411 15.798 11.877 1.00 89.81 279 VAL A O 1
ATOM 2208 N N . PRO A 1 280 ? -5.501 14.358 13.184 1.00 91.69 280 PRO A N 1
ATOM 2209 C CA . PRO A 1 280 ? -4.613 14.600 14.315 1.00 91.69 280 PRO A CA 1
ATOM 2210 C C . PRO A 1 280 ? -3.196 14.083 14.052 1.00 91.69 280 PRO A C 1
ATOM 2212 O O . PRO A 1 280 ? -3.016 12.915 13.710 1.00 91.69 280 PRO A O 1
ATOM 2215 N N . GLU A 1 281 ? -2.174 14.899 14.326 1.00 94.44 281 GLU A N 1
ATOM 2216 C CA . GLU A 1 281 ? -0.768 14.491 14.181 1.00 94.44 281 GLU A CA 1
ATOM 2217 C C . GLU A 1 281 ? -0.437 13.146 14.872 1.00 94.44 281 GLU A C 1
ATOM 2219 O O . GLU A 1 281 ? 0.216 12.308 14.245 1.00 94.44 281 GLU A O 1
ATOM 2224 N N . PRO A 1 282 ? -0.918 12.838 16.098 1.00 93.94 282 PRO A N 1
ATOM 2225 C CA . PRO A 1 282 ? -0.661 11.530 16.701 1.00 93.94 282 PRO A CA 1
ATOM 2226 C C . PRO A 1 282 ? -1.240 10.348 15.909 1.00 93.94 282 PRO A C 1
ATOM 2228 O O . PRO A 1 282 ? -0.682 9.253 15.968 1.00 93.94 282 PRO A O 1
ATOM 2231 N N . PHE A 1 283 ? -2.345 10.540 15.179 1.00 94.44 283 PHE A N 1
ATOM 2232 C CA . PHE A 1 283 ? -2.864 9.513 14.276 1.00 94.44 283 PHE A CA 1
ATOM 2233 C C . PHE A 1 283 ? -1.987 9.374 13.031 1.00 94.44 283 PHE A C 1
ATOM 2235 O O . PHE A 1 283 ? -1.717 8.252 12.617 1.00 94.44 283 PHE A O 1
ATOM 2242 N N . ILE A 1 284 ? -1.469 10.478 12.486 1.00 96.62 284 ILE A N 1
ATOM 2243 C CA . ILE A 1 284 ? -0.531 10.428 11.356 1.00 96.62 284 ILE A CA 1
ATOM 2244 C C . ILE A 1 284 ? 0.728 9.642 11.731 1.00 96.62 284 ILE A C 1
ATOM 2246 O O . ILE A 1 284 ? 1.195 8.817 10.955 1.00 96.62 284 ILE A O 1
ATOM 2250 N N . TRP A 1 285 ? 1.239 9.802 12.952 1.00 97.50 285 TRP A N 1
ATOM 2251 C CA . TRP A 1 285 ? 2.342 8.976 13.445 1.00 97.50 285 TRP A CA 1
ATOM 2252 C C . TRP A 1 285 ? 1.990 7.480 13.550 1.00 97.50 285 TRP A C 1
ATOM 2254 O O . TRP A 1 285 ? 2.827 6.641 13.217 1.00 97.50 285 TRP A O 1
ATOM 2264 N N . CYS A 1 286 ? 0.764 7.142 13.968 1.00 96.50 286 CYS A N 1
ATOM 2265 C CA . CYS A 1 286 ? 0.248 5.764 13.968 1.00 96.50 286 CYS A CA 1
ATOM 2266 C C . CYS A 1 286 ? 0.166 5.192 12.539 1.00 96.50 286 CYS A C 1
ATOM 2268 O O . CYS A 1 286 ? 0.612 4.071 12.295 1.00 96.50 286 CYS A O 1
ATOM 2270 N N . ALA A 1 287 ? -0.344 5.986 11.591 1.00 97.88 287 ALA A N 1
ATOM 2271 C CA . ALA A 1 287 ? -0.384 5.670 10.165 1.00 97.88 287 ALA A CA 1
ATOM 2272 C C . ALA A 1 287 ? 1.010 5.399 9.598 1.00 97.88 287 ALA A C 1
ATOM 2274 O O . ALA A 1 287 ? 1.245 4.368 8.969 1.00 97.88 287 ALA A O 1
ATOM 2275 N N . PHE A 1 288 ? 1.952 6.294 9.889 1.00 98.50 288 PHE A N 1
ATOM 2276 C CA . PHE A 1 288 ? 3.311 6.212 9.381 1.00 98.50 288 PHE A CA 1
ATOM 2277 C C . PHE A 1 288 ? 4.042 4.971 9.904 1.00 98.50 288 PHE A C 1
ATOM 2279 O O . PHE A 1 288 ? 4.750 4.310 9.151 1.00 98.50 288 PHE A O 1
ATOM 2286 N N . GLU A 1 289 ? 3.854 4.624 11.183 1.00 97.94 289 GLU A N 1
ATOM 2287 C CA . GLU A 1 289 ? 4.433 3.409 11.765 1.00 97.94 289 GLU A CA 1
ATOM 2288 C C . GLU A 1 289 ? 3.859 2.143 11.134 1.00 97.94 289 GLU A C 1
ATOM 2290 O O . GLU A 1 289 ? 4.624 1.250 10.785 1.00 97.94 289 GLU A O 1
ATOM 2295 N N . ALA A 1 290 ? 2.536 2.072 10.965 1.00 98.19 290 ALA A N 1
ATOM 2296 C CA . ALA A 1 290 ? 1.877 0.911 10.376 1.00 98.19 290 ALA A CA 1
ATOM 2297 C C . ALA A 1 290 ? 2.356 0.646 8.940 1.00 98.19 290 ALA A C 1
ATOM 2299 O O . ALA A 1 290 ? 2.657 -0.495 8.595 1.00 98.19 290 ALA A O 1
ATOM 2300 N N . LEU A 1 291 ? 2.483 1.700 8.130 1.00 98.81 291 LEU A N 1
ATOM 2301 C CA . LEU A 1 291 ? 2.976 1.598 6.758 1.00 98.81 291 LEU A CA 1
ATOM 2302 C C . LEU A 1 291 ? 4.480 1.295 6.692 1.00 98.81 291 LEU A C 1
ATOM 2304 O O . LEU A 1 291 ? 4.906 0.501 5.858 1.00 98.81 291 LEU A O 1
ATOM 2308 N N . ALA A 1 292 ? 5.288 1.857 7.598 1.00 98.62 292 ALA A N 1
ATOM 2309 C CA . ALA A 1 292 ? 6.705 1.503 7.702 1.00 98.62 292 ALA A CA 1
ATOM 2310 C C . ALA A 1 292 ? 6.898 0.032 8.111 1.00 98.62 292 ALA A C 1
ATOM 2312 O O . ALA A 1 292 ? 7.791 -0.638 7.597 1.00 98.62 292 ALA A O 1
ATOM 2313 N N . ASP A 1 293 ? 6.057 -0.484 9.010 1.00 98.44 293 ASP A N 1
ATOM 2314 C CA . ASP A 1 293 ? 6.035 -1.900 9.371 1.00 98.44 293 ASP A CA 1
ATOM 2315 C C . ASP A 1 293 ? 5.648 -2.780 8.173 1.00 98.44 293 ASP A C 1
ATOM 2317 O O . ASP A 1 293 ? 6.348 -3.752 7.903 1.00 98.44 293 ASP A O 1
ATOM 2321 N N . ALA A 1 294 ? 4.597 -2.429 7.423 1.00 98.69 294 ALA A N 1
ATOM 2322 C CA . ALA A 1 294 ? 4.214 -3.155 6.208 1.00 98.69 294 ALA A CA 1
ATOM 2323 C C . ALA A 1 294 ? 5.353 -3.175 5.172 1.00 98.69 294 ALA A C 1
ATOM 2325 O O . ALA A 1 294 ? 5.687 -4.233 4.644 1.00 98.69 294 ALA A O 1
ATOM 2326 N N . CYS A 1 295 ? 6.015 -2.033 4.953 1.00 98.62 295 CYS A N 1
ATOM 2327 C CA . CYS A 1 295 ? 7.174 -1.936 4.065 1.00 98.62 295 CYS A CA 1
ATOM 2328 C C . CYS A 1 295 ? 8.312 -2.871 4.494 1.00 98.62 295 CYS A C 1
ATOM 2330 O O . CYS A 1 295 ? 8.888 -3.544 3.651 1.00 98.62 295 CYS A O 1
ATOM 2332 N N . LEU A 1 296 ? 8.609 -2.963 5.796 1.00 98.56 296 LEU A N 1
ATOM 2333 C CA . LEU A 1 296 ? 9.643 -3.868 6.312 1.00 98.56 296 LEU A CA 1
ATOM 2334 C C . LEU A 1 296 ? 9.273 -5.347 6.158 1.00 98.56 296 LEU A C 1
ATOM 2336 O O . LEU A 1 296 ? 10.153 -6.175 5.935 1.00 98.56 296 LEU A O 1
ATOM 2340 N N . VAL A 1 297 ? 7.993 -5.700 6.297 1.00 98.56 297 VAL A N 1
ATOM 2341 C CA . VAL A 1 297 ? 7.549 -7.075 6.026 1.00 98.56 297 VAL A CA 1
ATOM 2342 C C . VAL A 1 297 ? 7.738 -7.403 4.547 1.00 98.56 297 VAL A C 1
ATOM 2344 O O . VAL A 1 297 ? 8.289 -8.451 4.248 1.00 98.56 297 VAL A O 1
ATOM 2347 N N . MET A 1 298 ? 7.359 -6.504 3.639 1.00 98.50 298 MET A N 1
ATOM 2348 C CA . MET A 1 298 ? 7.538 -6.694 2.195 1.00 98.50 298 MET A CA 1
ATOM 2349 C C . MET A 1 298 ? 9.017 -6.723 1.764 1.00 98.50 298 MET A C 1
ATOM 2351 O O . MET A 1 298 ? 9.395 -7.518 0.908 1.00 98.50 298 MET A O 1
ATOM 2355 N N . GLU A 1 299 ? 9.867 -5.904 2.389 1.00 97.50 299 GLU A N 1
ATOM 2356 C CA . GLU A 1 299 ? 11.309 -5.821 2.110 1.00 97.50 299 GLU A CA 1
ATOM 2357 C C . GLU A 1 299 ? 12.056 -7.084 2.558 1.00 97.50 299 GLU A C 1
ATOM 2359 O O . GLU A 1 299 ? 12.917 -7.581 1.839 1.00 97.50 299 GLU A O 1
ATOM 2364 N N . ARG A 1 300 ? 11.738 -7.623 3.744 1.00 95.62 300 ARG A N 1
ATOM 2365 C CA . ARG A 1 300 ? 12.600 -8.623 4.410 1.00 95.62 300 ARG A CA 1
ATOM 2366 C C . ARG A 1 300 ? 11.883 -9.632 5.309 1.00 95.62 300 ARG A C 1
ATOM 2368 O O . ARG A 1 300 ? 12.493 -10.192 6.216 1.00 95.62 300 ARG A O 1
ATOM 2375 N N . ALA A 1 301 ? 10.576 -9.810 5.144 1.00 96.75 301 ALA A N 1
ATOM 2376 C CA . ALA A 1 301 ? 9.743 -10.725 5.930 1.00 96.75 301 ALA A CA 1
ATOM 2377 C C . ALA A 1 301 ? 9.693 -10.470 7.452 1.00 96.75 301 ALA A C 1
ATOM 2379 O O . ALA A 1 301 ? 9.203 -11.321 8.196 1.00 96.75 301 ALA A O 1
ATOM 2380 N N . SER A 1 302 ? 10.186 -9.332 7.958 1.00 96.75 302 SER A N 1
ATOM 2381 C CA . SER A 1 302 ? 10.127 -9.022 9.391 1.00 96.75 302 SER A CA 1
ATOM 2382 C C . SER A 1 302 ? 10.297 -7.539 9.714 1.00 96.75 302 SER A C 1
ATOM 2384 O O . SER A 1 302 ? 11.146 -6.815 9.185 1.00 96.75 302 SER A O 1
ATOM 2386 N N . ILE A 1 303 ? 9.542 -7.086 10.714 1.00 95.88 303 ILE A N 1
ATOM 2387 C CA . ILE A 1 303 ? 9.685 -5.748 11.293 1.00 95.88 303 ILE A CA 1
ATOM 2388 C C . ILE A 1 303 ? 10.807 -5.633 12.335 1.00 95.88 303 ILE A C 1
ATOM 2390 O O . ILE A 1 303 ? 11.074 -4.525 12.823 1.00 95.88 303 ILE A O 1
ATOM 2394 N N . ARG A 1 304 ? 11.425 -6.748 12.739 1.00 92.69 304 ARG A N 1
ATOM 2395 C CA . ARG A 1 304 ? 12.492 -6.778 13.748 1.00 92.69 304 ARG A CA 1
ATOM 2396 C C . ARG A 1 304 ? 13.834 -6.562 13.065 1.00 92.69 304 ARG A C 1
ATOM 2398 O O . ARG A 1 304 ? 14.109 -7.125 12.019 1.00 92.69 304 ARG A O 1
ATOM 2405 N N . LYS A 1 305 ? 14.677 -5.697 13.635 1.00 85.88 305 LYS A N 1
ATOM 2406 C CA . LYS A 1 305 ? 15.957 -5.330 13.007 1.00 85.88 305 LYS A CA 1
ATOM 2407 C C . LYS A 1 305 ? 16.954 -6.497 12.954 1.00 85.88 305 LYS A C 1
ATOM 2409 O O . LYS A 1 305 ? 17.744 -6.522 12.025 1.00 85.88 305 LYS A O 1
ATOM 2414 N N . ALA A 1 306 ? 16.924 -7.378 13.953 1.00 85.75 306 ALA A N 1
ATOM 2415 C CA . ALA A 1 306 ? 17.864 -8.488 14.099 1.00 85.75 306 ALA A CA 1
ATOM 2416 C C . ALA A 1 306 ? 17.527 -9.703 13.222 1.00 85.75 306 ALA A C 1
ATOM 2418 O O . ALA A 1 306 ? 18.399 -10.532 12.994 1.00 85.75 306 ALA A O 1
ATOM 2419 N N . ASP A 1 307 ? 16.284 -9.806 12.750 1.00 89.75 307 ASP A N 1
ATOM 2420 C CA . ASP A 1 307 ? 15.866 -10.913 11.898 1.00 89.75 307 ASP A CA 1
ATOM 2421 C C . ASP A 1 307 ? 16.492 -10.730 10.510 1.00 89.75 307 ASP A C 1
ATOM 2423 O O . ASP A 1 307 ? 16.415 -9.639 9.931 1.00 89.75 307 ASP A O 1
ATOM 2427 N N . GLN A 1 308 ? 17.092 -11.797 9.989 1.00 87.62 308 GLN A N 1
ATOM 2428 C CA . GLN A 1 308 ? 17.533 -11.855 8.600 1.00 87.62 308 GLN A CA 1
ATOM 2429 C C . GLN A 1 308 ? 16.356 -12.247 7.696 1.00 87.62 308 GLN A C 1
ATOM 2431 O O . GLN A 1 308 ? 15.485 -13.009 8.137 1.00 87.62 308 GLN A O 1
ATOM 2436 N N . PRO A 1 309 ? 16.301 -11.736 6.452 1.00 88.88 309 PRO A N 1
ATOM 2437 C CA . PRO A 1 309 ? 15.373 -12.260 5.462 1.00 88.88 309 PRO A CA 1
ATOM 2438 C C . PRO A 1 309 ? 15.613 -13.767 5.256 1.00 88.88 309 PRO A C 1
ATOM 2440 O O . PRO A 1 309 ? 16.764 -14.198 5.307 1.00 88.88 309 PRO A O 1
ATOM 2443 N N . PRO A 1 310 ? 14.564 -14.567 5.002 1.00 91.12 310 PRO A N 1
ATOM 2444 C CA . PRO A 1 310 ? 14.730 -15.932 4.503 1.00 91.12 310 PRO A CA 1
ATOM 2445 C C . PRO A 1 310 ? 15.583 -15.969 3.223 1.00 91.12 310 PRO A C 1
ATOM 2447 O O . PRO A 1 310 ? 15.472 -15.058 2.403 1.00 91.12 310 PRO A O 1
ATOM 2450 N N . ASP A 1 311 ? 16.367 -17.032 3.012 1.00 85.62 311 ASP A N 1
ATOM 2451 C CA . ASP A 1 311 ? 17.330 -17.133 1.895 1.00 85.62 311 ASP A CA 1
ATOM 2452 C C . ASP A 1 311 ? 16.696 -16.958 0.505 1.00 85.62 311 ASP A C 1
ATOM 2454 O O . ASP A 1 311 ? 17.305 -16.403 -0.406 1.00 85.62 311 ASP A O 1
ATOM 2458 N N . ASN A 1 312 ? 15.445 -17.388 0.342 1.00 87.56 312 ASN A N 1
ATOM 2459 C CA . ASN A 1 312 ? 14.674 -17.283 -0.897 1.00 87.56 312 ASN A CA 1
ATOM 2460 C C . ASN A 1 312 ? 13.665 -16.121 -0.892 1.00 87.56 312 ASN A C 1
ATOM 2462 O O . ASN A 1 312 ? 12.715 -16.111 -1.682 1.00 87.56 312 ASN A O 1
ATOM 2466 N N . TRP A 1 313 ? 13.821 -15.156 0.017 1.00 94.62 313 TRP A N 1
ATOM 2467 C CA . TRP A 1 313 ? 12.933 -14.005 0.073 1.00 94.62 313 TRP A CA 1
ATOM 2468 C C . TRP A 1 313 ? 13.119 -13.121 -1.159 1.00 94.62 313 TRP A C 1
ATOM 2470 O O . TRP A 1 313 ? 14.199 -12.584 -1.409 1.00 94.62 313 TRP A O 1
ATOM 2480 N N . ARG A 1 314 ? 12.032 -12.930 -1.906 1.00 95.31 314 ARG A N 1
ATOM 2481 C CA . ARG A 1 314 ? 11.934 -11.875 -2.913 1.00 95.31 314 ARG A CA 1
ATOM 2482 C C . ARG A 1 314 ? 11.220 -10.690 -2.304 1.00 95.31 314 ARG A C 1
ATOM 2484 O O . ARG A 1 314 ? 10.148 -10.831 -1.718 1.00 95.31 314 ARG A O 1
ATOM 2491 N N . GLU A 1 315 ? 11.837 -9.534 -2.460 1.00 96.94 315 GLU A N 1
ATOM 2492 C CA . GLU A 1 315 ? 11.272 -8.274 -2.025 1.00 96.94 315 GLU A CA 1
ATOM 2493 C C . GLU A 1 315 ? 9.974 -8.001 -2.782 1.00 96.94 315 GLU A C 1
ATOM 2495 O O . GLU A 1 315 ? 9.920 -8.096 -4.009 1.00 96.94 315 GLU A O 1
ATOM 2500 N N . ILE A 1 316 ? 8.928 -7.653 -2.036 1.00 98.50 316 ILE A N 1
ATOM 2501 C CA . ILE A 1 316 ? 7.629 -7.298 -2.599 1.00 98.50 316 ILE A CA 1
ATOM 2502 C C . ILE A 1 316 ? 7.581 -5.779 -2.788 1.00 98.50 316 ILE A C 1
ATOM 2504 O O . ILE A 1 316 ? 7.636 -5.005 -1.827 1.00 98.50 316 ILE A O 1
ATOM 2508 N N . VAL A 1 317 ? 7.434 -5.329 -4.030 1.00 98.44 317 VAL A N 1
ATOM 2509 C CA . VAL A 1 317 ? 7.186 -3.917 -4.342 1.00 98.44 317 VAL A CA 1
ATOM 2510 C C . VAL A 1 317 ? 5.720 -3.769 -4.701 1.00 98.44 317 VAL A C 1
ATOM 2512 O O . VAL A 1 317 ? 5.257 -4.340 -5.681 1.00 98.44 317 VAL A O 1
ATOM 2515 N N . HIS A 1 318 ? 4.975 -3.022 -3.893 1.00 98.50 318 HIS A N 1
ATOM 2516 C CA . HIS A 1 318 ? 3.519 -2.941 -3.975 1.00 98.50 318 HIS A CA 1
ATOM 2517 C C . HIS A 1 318 ? 3.041 -2.173 -5.215 1.00 98.50 318 HIS A C 1
ATOM 2519 O O . HIS A 1 318 ? 2.012 -2.511 -5.791 1.00 98.50 318 HIS A O 1
ATOM 2525 N N . ARG A 1 319 ? 3.787 -1.136 -5.619 1.00 97.19 319 ARG A N 1
ATOM 2526 C CA . ARG A 1 319 ? 3.546 -0.248 -6.779 1.00 97.19 319 ARG A CA 1
ATOM 2527 C C . ARG A 1 319 ? 2.236 0.554 -6.781 1.00 97.19 319 ARG A C 1
ATOM 2529 O O . ARG A 1 319 ? 2.156 1.521 -7.533 1.00 97.19 319 ARG A O 1
ATOM 2536 N N . ASP A 1 320 ? 1.278 0.258 -5.905 1.00 95.56 320 ASP A N 1
ATOM 2537 C CA . ASP A 1 320 ? 0.019 1.019 -5.781 1.00 95.56 320 ASP A CA 1
ATOM 2538 C C . ASP A 1 320 ? -0.395 1.356 -4.328 1.00 95.56 320 ASP A C 1
ATOM 2540 O O . ASP A 1 320 ? -1.543 1.174 -3.922 1.00 95.56 320 ASP A O 1
ATOM 2544 N N . ILE A 1 321 ? 0.543 1.803 -3.485 1.00 97.44 321 ILE A N 1
ATOM 2545 C CA . ILE A 1 321 ? 0.231 2.279 -2.126 1.00 97.44 321 ILE A CA 1
ATOM 2546 C C . ILE A 1 321 ? -0.400 3.675 -2.214 1.00 97.44 321 ILE A C 1
ATOM 2548 O O . ILE A 1 321 ? 0.268 4.674 -2.480 1.00 97.44 321 ILE A O 1
ATOM 2552 N N . LYS A 1 322 ? -1.696 3.741 -1.915 1.00 93.62 322 LYS A N 1
ATOM 2553 C CA . LYS A 1 322 ? -2.517 4.961 -1.909 1.00 93.62 322 LYS A CA 1
ATOM 2554 C C . LYS A 1 322 ? -3.558 4.910 -0.780 1.00 93.62 322 LYS A C 1
ATOM 2556 O O . LYS A 1 322 ? -3.751 3.839 -0.202 1.00 93.62 322 LYS A O 1
ATOM 2561 N N . PRO A 1 323 ? -4.235 6.019 -0.427 1.00 92.94 323 PRO A N 1
ATOM 2562 C CA . PRO A 1 323 ? -5.179 6.056 0.692 1.00 92.94 323 PRO A CA 1
ATOM 2563 C C . PRO A 1 323 ? -6.325 5.040 0.592 1.00 92.94 323 PRO A C 1
ATOM 2565 O O . PRO A 1 323 ? -6.734 4.491 1.614 1.00 92.94 323 PRO A O 1
ATOM 2568 N N . ASP A 1 324 ? -6.812 4.758 -0.616 1.00 91.06 324 ASP A N 1
ATOM 2569 C CA . ASP A 1 324 ? -7.849 3.753 -0.892 1.00 91.06 324 ASP A CA 1
ATOM 2570 C C . ASP A 1 324 ? -7.422 2.339 -0.467 1.00 91.06 324 ASP A C 1
ATOM 2572 O O . ASP A 1 324 ? -8.229 1.550 0.017 1.00 91.06 324 ASP A O 1
ATOM 2576 N N . ASN A 1 325 ? -6.122 2.058 -0.571 1.00 95.88 325 ASN A N 1
ATOM 2577 C CA . ASN A 1 325 ? -5.523 0.752 -0.311 1.00 95.88 325 ASN A CA 1
ATOM 2578 C C . ASN A 1 325 ? -5.020 0.613 1.138 1.00 95.88 325 ASN A C 1
ATOM 2580 O O . ASN A 1 325 ? -4.328 -0.346 1.477 1.00 95.88 325 ASN A O 1
ATOM 2584 N N . VAL A 1 326 ? -5.359 1.558 2.027 1.00 97.44 326 VAL A N 1
ATOM 2585 C CA . VAL A 1 326 ? -5.028 1.492 3.458 1.00 97.44 326 VAL A CA 1
ATOM 2586 C C . VAL A 1 326 ? -6.302 1.403 4.290 1.00 97.44 326 VAL A C 1
ATOM 2588 O O . VAL A 1 326 ? -6.881 2.410 4.707 1.00 97.44 326 VAL A O 1
ATOM 2591 N N . PHE A 1 327 ? -6.722 0.169 4.566 1.00 96.00 327 PHE A N 1
ATOM 2592 C CA . PHE A 1 327 ? -7.883 -0.139 5.392 1.00 96.00 327 PHE A CA 1
ATOM 2593 C C . PHE A 1 327 ? -7.612 0.032 6.882 1.00 96.00 327 PHE A C 1
ATOM 2595 O O . PHE A 1 327 ? -6.478 0.114 7.355 1.00 96.00 327 PHE A O 1
ATOM 2602 N N . LEU A 1 328 ? -8.694 0.059 7.656 1.00 93.75 328 LEU A N 1
ATOM 2603 C CA . LEU A 1 328 ? -8.661 0.259 9.092 1.00 93.75 328 LEU A CA 1
ATOM 2604 C C . LEU A 1 328 ? -9.322 -0.910 9.825 1.00 93.75 328 LEU A C 1
ATOM 2606 O O . LEU A 1 328 ? -10.498 -1.233 9.641 1.00 93.75 328 LEU A O 1
ATOM 2610 N N . THR A 1 329 ? -8.548 -1.530 10.715 1.00 91.44 329 THR A N 1
ATOM 2611 C CA . THR A 1 329 ? -8.981 -2.639 11.569 1.00 91.44 329 THR A CA 1
ATOM 2612 C C . THR A 1 329 ? -9.208 -2.200 13.017 1.00 91.44 329 THR A C 1
ATOM 2614 O O . THR A 1 329 ? -9.057 -1.029 13.390 1.00 91.44 329 THR A O 1
ATOM 2617 N N . ALA A 1 330 ? -9.628 -3.149 13.854 1.00 88.19 330 ALA A N 1
ATOM 2618 C CA . ALA A 1 330 ? -9.816 -2.963 15.282 1.00 88.19 330 ALA A CA 1
ATOM 2619 C C . ALA A 1 330 ? -8.585 -2.343 15.965 1.00 88.19 330 ALA A C 1
ATOM 2621 O O . ALA A 1 330 ? -7.445 -2.442 15.515 1.00 88.19 330 ALA A O 1
ATOM 2622 N N . ARG A 1 331 ? -8.841 -1.656 17.078 1.00 87.62 331 ARG A N 1
ATOM 2623 C CA . ARG A 1 331 ? -7.802 -0.952 17.831 1.00 87.62 331 ARG A CA 1
ATOM 2624 C C . ARG A 1 331 ? -6.854 -1.953 18.474 1.00 87.62 331 ARG A C 1
ATOM 2626 O O . ARG A 1 331 ? -7.303 -2.971 18.996 1.00 87.62 331 ARG A O 1
ATOM 2633 N N . ASN A 1 332 ? -5.574 -1.606 18.544 1.00 87.69 332 ASN A N 1
ATOM 2634 C CA . ASN A 1 332 ? -4.617 -2.358 19.339 1.00 87.69 332 ASN A CA 1
ATOM 2635 C C . ASN A 1 332 ? -4.574 -1.768 20.760 1.00 87.69 332 ASN A C 1
ATOM 2637 O O . ASN A 1 332 ? -4.158 -0.621 20.928 1.00 87.69 332 ASN A O 1
ATOM 2641 N N . PRO A 1 333 ? -4.973 -2.512 21.808 1.00 87.12 333 PRO A N 1
ATOM 2642 C CA . PRO A 1 333 ? -4.978 -1.992 23.174 1.00 87.12 333 PRO A CA 1
ATOM 2643 C C . PRO A 1 333 ? -3.576 -1.653 23.707 1.00 87.12 333 PRO A C 1
ATOM 2645 O O . PRO A 1 333 ? -3.474 -0.936 24.699 1.00 87.12 333 PRO A O 1
ATOM 2648 N N . ARG A 1 334 ? -2.509 -2.150 23.067 1.00 87.19 334 ARG A N 1
ATOM 2649 C CA . ARG A 1 334 ? -1.112 -1.981 23.494 1.00 87.19 334 ARG A CA 1
ATOM 2650 C C . ARG A 1 334 ? -0.344 -0.911 22.712 1.00 87.19 334 ARG A C 1
ATOM 2652 O O . ARG A 1 334 ? 0.740 -0.533 23.139 1.00 87.19 334 ARG A O 1
ATOM 2659 N N . SER A 1 335 ? -0.861 -0.448 21.574 1.00 89.31 335 SER A N 1
ATOM 2660 C CA . SER A 1 335 ? -0.206 0.574 20.749 1.00 89.31 335 SER A CA 1
ATOM 2661 C C . SER A 1 335 ? -1.253 1.426 20.048 1.00 89.31 335 SER A C 1
ATOM 2663 O O . SER A 1 335 ? -2.034 0.919 19.247 1.00 89.31 335 SER A O 1
ATOM 2665 N N . PHE A 1 336 ? -1.280 2.716 20.374 1.00 91.69 336 PHE A N 1
ATOM 2666 C CA . PHE A 1 336 ? -2.296 3.664 19.921 1.00 91.69 336 PHE A CA 1
ATOM 2667 C C . PHE A 1 336 ? -3.736 3.190 20.196 1.00 91.69 336 PHE A C 1
ATOM 2669 O O . PHE A 1 336 ? -4.560 3.116 19.281 1.00 91.69 336 PHE A O 1
ATOM 2676 N N . PRO A 1 337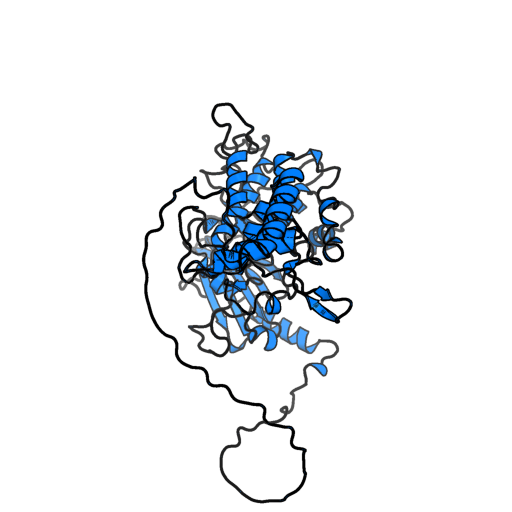 ? -4.099 2.911 21.466 1.00 91.12 337 PRO A N 1
ATOM 2677 C CA . PRO A 1 337 ? -5.383 2.297 21.821 1.00 91.12 337 PRO A CA 1
ATOM 2678 C C . PRO A 1 337 ? -6.612 3.182 21.554 1.00 91.12 337 PRO A C 1
ATOM 2680 O O . PRO A 1 337 ? -7.754 2.728 21.694 1.00 91.12 337 PRO A O 1
ATOM 2683 N N . SER A 1 338 ? -6.395 4.447 21.191 1.00 87.88 338 SER A N 1
ATOM 2684 C CA . SER A 1 338 ? -7.429 5.398 20.770 1.00 87.88 338 SER A CA 1
ATOM 2685 C C . SER A 1 338 ? -7.838 5.220 19.309 1.00 87.88 338 SER A C 1
ATOM 2687 O O . SER A 1 338 ? -8.980 5.525 18.956 1.00 87.88 338 SER A O 1
ATOM 2689 N N . TYR A 1 339 ? -6.939 4.695 18.474 1.00 91.00 339 TYR A N 1
ATOM 2690 C CA . TYR A 1 339 ? -7.085 4.698 17.026 1.00 91.00 339 TYR A CA 1
ATOM 2691 C C . TYR A 1 339 ? -7.347 3.299 16.462 1.00 91.00 339 TYR A C 1
ATOM 2693 O O . TYR A 1 339 ? -6.838 2.307 16.999 1.00 91.00 339 TYR A O 1
ATOM 2701 N N . PRO A 1 340 ? -8.140 3.191 15.378 1.00 91.31 340 PRO A N 1
ATOM 2702 C CA . PRO A 1 340 ? -8.096 1.996 14.536 1.00 91.31 340 PRO A CA 1
ATOM 2703 C C . PRO A 1 340 ? -6.659 1.749 14.058 1.00 91.31 340 PRO A C 1
ATOM 2705 O O . PRO A 1 340 ? -5.842 2.672 14.016 1.00 91.31 340 PRO A O 1
ATOM 2708 N N . GLN A 1 341 ? -6.347 0.510 13.701 1.00 92.19 341 GLN A N 1
ATOM 2709 C CA . GLN A 1 341 ? -5.023 0.180 13.183 1.00 92.19 341 GLN A CA 1
ATOM 2710 C C . GLN A 1 341 ? -5.050 0.150 11.650 1.00 92.19 341 GLN A C 1
ATOM 2712 O O . GLN A 1 341 ? -5.918 -0.524 11.097 1.00 92.19 341 GLN A O 1
ATOM 2717 N N . PRO A 1 342 ? -4.140 0.865 10.971 1.00 97.06 342 PRO A N 1
ATOM 2718 C CA . PRO A 1 342 ? -3.998 0.784 9.521 1.00 97.06 342 PRO A CA 1
ATOM 2719 C C . PRO A 1 342 ? -3.485 -0.583 9.071 1.00 97.06 342 PRO A C 1
ATOM 2721 O O . PRO A 1 342 ? -2.652 -1.190 9.758 1.00 97.06 342 PRO A O 1
ATOM 2724 N N . VAL A 1 343 ? -3.979 -1.021 7.916 1.00 97.88 343 VAL A N 1
ATOM 2725 C CA . VAL A 1 343 ? -3.643 -2.267 7.228 1.00 97.88 343 VAL A CA 1
ATOM 2726 C C . VAL A 1 343 ? -3.518 -1.967 5.734 1.00 97.88 343 VAL A C 1
ATOM 2728 O O . VAL A 1 343 ? -4.475 -1.494 5.129 1.00 97.88 343 VAL A O 1
ATOM 2731 N N . LEU A 1 344 ? -2.348 -2.223 5.151 1.00 98.62 344 LEU A N 1
ATOM 2732 C CA . LEU A 1 344 ? -2.106 -2.093 3.714 1.00 98.62 344 LEU A CA 1
ATOM 2733 C C . LEU A 1 344 ? -2.735 -3.271 2.963 1.00 98.62 344 LEU A C 1
ATOM 2735 O O . LEU A 1 344 ? -2.586 -4.415 3.390 1.00 98.62 344 LEU A O 1
ATOM 2739 N N . ALA A 1 345 ? -3.415 -3.002 1.859 1.00 96.75 345 ALA A N 1
ATOM 2740 C CA . ALA A 1 345 ? -4.124 -3.987 1.057 1.00 96.75 345 ALA A CA 1
ATOM 2741 C C . ALA A 1 345 ? -3.929 -3.739 -0.443 1.00 96.75 345 ALA A C 1
ATOM 2743 O O . ALA A 1 345 ? -3.338 -2.740 -0.829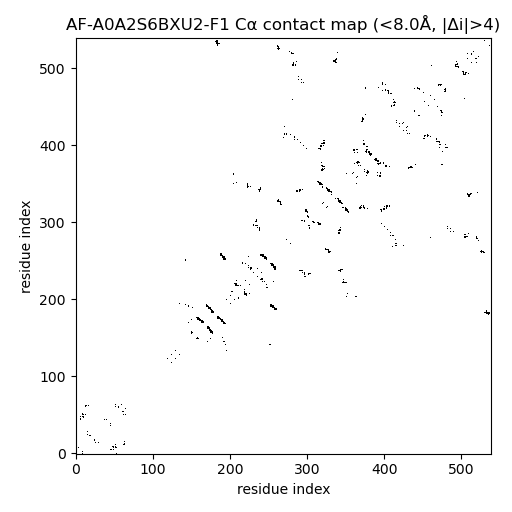 1.00 96.75 345 ALA A O 1
ATOM 2744 N N . ASP A 1 346 ? -4.507 -4.630 -1.250 1.00 95.25 346 ASP A N 1
ATOM 2745 C CA . ASP A 1 346 ? -4.542 -4.570 -2.715 1.00 95.25 346 ASP A CA 1
ATOM 2746 C C . ASP A 1 346 ? -3.177 -4.724 -3.401 1.00 95.25 346 ASP A C 1
ATOM 2748 O O . ASP A 1 346 ? -2.561 -3.780 -3.884 1.00 95.25 346 ASP A O 1
ATOM 2752 N N . PHE A 1 347 ? -2.734 -5.976 -3.496 1.00 96.69 347 PHE A N 1
ATOM 2753 C CA . PHE A 1 347 ? -1.456 -6.354 -4.097 1.00 96.69 347 PHE A CA 1
ATOM 2754 C C . PHE A 1 347 ? -1.572 -6.598 -5.614 1.00 96.69 347 PHE A C 1
ATOM 2756 O O . PHE A 1 347 ? -0.659 -7.167 -6.211 1.00 96.69 347 PHE A O 1
ATOM 2763 N N . GLY A 1 348 ? -2.667 -6.178 -6.264 1.00 93.12 348 GLY A N 1
ATOM 2764 C CA . GLY A 1 348 ? -2.938 -6.483 -7.677 1.00 93.12 348 GLY A CA 1
ATOM 2765 C C . GLY A 1 348 ? -1.921 -5.899 -8.661 1.00 93.12 348 GLY A C 1
ATOM 2766 O O . GLY A 1 348 ? -1.754 -6.421 -9.758 1.00 93.12 348 GLY A O 1
ATOM 2767 N N . GLY A 1 349 ? -1.219 -4.834 -8.264 1.00 92.12 349 GLY A N 1
ATOM 2768 C CA . GLY A 1 349 ? -0.132 -4.235 -9.037 1.00 92.12 349 GLY A CA 1
ATOM 2769 C C . GLY A 1 349 ? 1.267 -4.640 -8.577 1.00 92.12 349 GLY A C 1
ATOM 2770 O O . GLY A 1 349 ? 2.234 -4.127 -9.139 1.00 92.12 349 GLY A O 1
ATOM 2771 N N . CYS A 1 350 ? 1.420 -5.492 -7.560 1.00 96.75 350 CYS A N 1
ATOM 2772 C CA . CYS A 1 350 ? 2.733 -5.728 -6.966 1.00 96.75 350 CYS A CA 1
ATOM 2773 C C . CYS A 1 350 ? 3.656 -6.576 -7.854 1.00 96.75 350 CYS A C 1
ATOM 2775 O O . CYS A 1 350 ? 3.216 -7.262 -8.774 1.00 96.75 350 CYS A O 1
ATOM 2777 N N . ILE A 1 351 ? 4.954 -6.510 -7.568 1.00 96.62 351 ILE A N 1
ATOM 2778 C CA . ILE A 1 351 ? 5.983 -7.387 -8.134 1.00 96.62 351 ILE A CA 1
ATOM 2779 C C . ILE A 1 351 ? 6.772 -8.041 -7.002 1.00 96.62 351 ILE A C 1
ATOM 2781 O O . ILE A 1 351 ? 6.895 -7.473 -5.914 1.00 96.62 351 ILE A O 1
ATOM 2785 N N . MET A 1 352 ? 7.346 -9.209 -7.277 1.00 96.00 352 MET A N 1
ATOM 2786 C CA . MET A 1 352 ? 8.313 -9.873 -6.404 1.00 96.00 352 MET A CA 1
ATOM 2787 C C . MET A 1 352 ? 9.669 -9.896 -7.105 1.00 96.00 352 MET A C 1
ATOM 2789 O O . MET A 1 352 ? 9.831 -10.587 -8.104 1.00 96.00 352 MET A O 1
ATOM 2793 N N . THR A 1 353 ? 10.640 -9.149 -6.585 1.00 95.12 353 THR A N 1
ATOM 2794 C CA . THR A 1 353 ? 11.953 -8.938 -7.217 1.00 95.12 353 THR A CA 1
ATOM 2795 C C . THR A 1 353 ? 13.087 -9.420 -6.315 1.00 95.12 353 THR A C 1
ATOM 2797 O O . THR A 1 353 ? 12.943 -9.561 -5.101 1.00 95.12 353 THR A O 1
ATOM 2800 N N . SER A 1 354 ? 14.261 -9.633 -6.902 1.00 92.12 354 SER A N 1
ATOM 2801 C CA . SER A 1 354 ? 15.518 -9.819 -6.174 1.00 92.12 354 SER A CA 1
ATOM 2802 C C . SER A 1 354 ? 16.593 -8.852 -6.681 1.00 92.12 354 SER A C 1
ATOM 2804 O O . SER A 1 354 ? 16.370 -8.065 -7.612 1.00 92.12 354 SER A O 1
ATOM 2806 N N . LYS A 1 355 ? 17.780 -8.904 -6.069 1.00 87.94 355 LYS A N 1
ATOM 2807 C CA . LYS A 1 355 ? 18.976 -8.198 -6.555 1.00 87.94 355 LYS A CA 1
ATOM 2808 C C . LYS A 1 355 ? 19.417 -8.675 -7.951 1.00 87.94 355 LYS A C 1
ATOM 2810 O O . LYS A 1 355 ? 19.974 -7.878 -8.694 1.00 87.94 355 LYS A O 1
ATOM 2815 N N . ASP A 1 356 ? 19.100 -9.923 -8.301 1.00 89.75 356 ASP A N 1
ATOM 2816 C CA . ASP A 1 356 ? 19.526 -10.596 -9.535 1.00 89.75 356 ASP A CA 1
ATOM 2817 C C . ASP A 1 356 ? 18.424 -10.607 -10.615 1.00 89.75 356 ASP A C 1
ATOM 2819 O O . ASP A 1 356 ? 18.606 -11.163 -11.693 1.00 89.75 356 ASP A O 1
ATOM 2823 N N . ASP A 1 357 ? 17.266 -9.993 -10.346 1.00 92.38 357 ASP A N 1
ATOM 2824 C CA . ASP A 1 357 ? 16.148 -9.935 -11.293 1.00 92.38 357 ASP A CA 1
ATOM 2825 C C . ASP A 1 357 ? 16.510 -9.083 -12.524 1.00 92.38 357 ASP A C 1
ATOM 2827 O O . ASP A 1 357 ? 16.559 -7.853 -12.452 1.00 92.38 357 ASP A O 1
ATOM 2831 N N . ILE A 1 358 ? 16.776 -9.722 -13.659 1.00 92.56 358 ILE A N 1
ATOM 2832 C CA . ILE A 1 358 ? 17.165 -9.038 -14.900 1.00 92.56 358 ILE A CA 1
ATOM 2833 C C . ILE A 1 358 ? 16.027 -8.214 -15.519 1.00 92.56 358 ILE A C 1
ATOM 2835 O O . ILE A 1 358 ? 16.288 -7.321 -16.320 1.00 92.56 358 ILE A O 1
ATOM 2839 N N . LEU A 1 359 ? 14.773 -8.484 -15.146 1.00 92.69 359 LEU A N 1
ATOM 2840 C CA . LEU A 1 359 ? 13.603 -7.768 -15.651 1.00 92.69 359 LEU A CA 1
ATOM 2841 C C . LEU A 1 359 ? 13.378 -6.445 -14.911 1.00 92.69 359 LEU A C 1
ATOM 2843 O O . LEU A 1 359 ? 12.612 -5.601 -15.370 1.00 92.69 359 LEU A O 1
ATOM 2847 N N . ASN A 1 360 ? 14.049 -6.226 -13.782 1.00 95.12 360 ASN A N 1
ATOM 2848 C CA . ASN A 1 360 ? 13.967 -4.984 -13.029 1.00 95.12 360 ASN A CA 1
ATOM 2849 C C . ASN A 1 360 ? 15.104 -4.021 -13.441 1.00 95.12 360 ASN A C 1
ATOM 2851 O O . ASN A 1 360 ? 16.272 -4.356 -13.233 1.00 95.12 360 ASN A O 1
ATOM 2855 N N . PRO A 1 361 ? 14.829 -2.811 -13.967 1.00 94.50 361 PRO A N 1
ATOM 2856 C CA . PRO A 1 361 ? 13.523 -2.151 -14.072 1.00 94.50 361 PRO A CA 1
ATOM 2857 C C . PRO A 1 361 ? 12.795 -2.333 -15.405 1.00 94.50 361 PRO A C 1
ATOM 2859 O O . PRO A 1 361 ? 11.626 -1.977 -15.480 1.00 94.50 361 PRO A O 1
ATOM 2862 N N . THR A 1 362 ? 13.454 -2.848 -16.442 1.00 92.25 362 THR A N 1
ATOM 2863 C CA . THR A 1 362 ? 12.989 -2.775 -17.837 1.00 92.25 362 THR A CA 1
ATOM 2864 C C . THR A 1 362 ? 11.570 -3.291 -18.051 1.00 92.25 362 THR A C 1
ATOM 2866 O O . THR A 1 362 ? 10.776 -2.654 -18.735 1.00 92.25 362 THR A O 1
ATOM 2869 N N . ALA A 1 363 ? 11.216 -4.420 -17.442 1.00 90.88 363 ALA A N 1
ATOM 2870 C CA . ALA A 1 363 ? 9.860 -4.926 -17.493 1.00 90.88 363 ALA A CA 1
ATOM 2871 C C . ALA A 1 363 ? 8.942 -4.109 -16.574 1.00 90.88 363 ALA A C 1
ATOM 2873 O O . ALA A 1 363 ? 7.824 -3.808 -16.958 1.00 90.88 363 ALA A O 1
ATOM 2874 N N . TYR A 1 364 ? 9.360 -3.735 -15.369 1.00 94.25 364 TYR A N 1
ATOM 2875 C CA . TYR A 1 364 ? 8.440 -3.206 -14.353 1.00 94.25 364 TYR A CA 1
ATOM 2876 C C . TYR A 1 364 ? 8.216 -1.691 -14.381 1.00 94.25 364 TYR A C 1
ATOM 2878 O O . TYR A 1 364 ? 7.291 -1.217 -13.717 1.00 94.25 364 TYR A O 1
ATOM 2886 N N . ALA A 1 365 ? 9.029 -0.927 -15.112 1.00 93.75 365 ALA A N 1
ATOM 2887 C CA . ALA A 1 365 ? 8.886 0.518 -15.308 1.00 93.75 365 ALA A CA 1
ATOM 2888 C C . ALA A 1 365 ? 7.786 0.846 -16.338 1.00 93.75 365 ALA A C 1
ATOM 2890 O O . ALA A 1 365 ? 7.994 1.555 -17.317 1.00 93.75 365 ALA A O 1
ATOM 2891 N N . ASP A 1 366 ? 6.605 0.270 -16.119 1.00 91.81 366 ASP A N 1
ATOM 2892 C CA . ASP A 1 366 ? 5.454 0.276 -17.022 1.00 91.81 366 ASP A CA 1
ATOM 2893 C C . ASP A 1 366 ? 4.331 1.216 -16.560 1.00 91.81 366 ASP A C 1
ATOM 2895 O O . ASP A 1 366 ? 3.207 1.129 -17.046 1.00 91.81 366 ASP A O 1
ATOM 2899 N N . SER A 1 367 ? 4.621 2.118 -15.617 1.00 90.88 367 SER A N 1
ATOM 2900 C CA . SER A 1 367 ? 3.640 3.034 -15.021 1.00 90.88 367 SER A CA 1
ATOM 2901 C C . SER A 1 367 ? 2.436 2.326 -14.373 1.00 90.88 367 SER A C 1
ATOM 2903 O O . SER A 1 367 ? 1.353 2.901 -14.279 1.00 90.88 367 SER A O 1
ATOM 2905 N N . THR A 1 368 ? 2.601 1.087 -13.885 1.00 90.81 368 THR A N 1
ATOM 2906 C CA . THR A 1 368 ? 1.579 0.423 -13.055 1.00 90.81 368 THR A CA 1
ATOM 2907 C C . THR A 1 368 ? 1.436 1.127 -11.707 1.00 90.81 368 THR A C 1
ATOM 2909 O O . THR A 1 368 ? 2.425 1.293 -10.990 1.00 90.81 368 THR A O 1
ATOM 2912 N N . GLY A 1 369 ? 0.208 1.503 -11.340 1.00 89.81 369 GLY A N 1
ATOM 2913 C CA . GLY A 1 369 ? -0.120 2.205 -10.096 1.00 89.81 369 GLY A CA 1
ATOM 2914 C C . GLY A 1 369 ? -1.147 3.314 -10.325 1.00 89.81 369 GLY A C 1
ATOM 2915 O O . GLY A 1 369 ? -1.851 3.321 -11.335 1.00 89.81 369 GLY A O 1
ATOM 2916 N N . THR A 1 370 ? -1.224 4.257 -9.387 1.00 86.31 370 THR A N 1
ATOM 2917 C CA . THR A 1 370 ? -2.174 5.375 -9.429 1.00 86.31 370 THR A CA 1
ATOM 2918 C C . THR A 1 370 ? -1.455 6.706 -9.602 1.00 86.31 370 THR A C 1
ATOM 2920 O O . THR A 1 370 ? -0.481 7.008 -8.903 1.00 86.31 370 THR A O 1
ATOM 2923 N N . LEU A 1 371 ? -1.982 7.533 -10.508 1.00 83.69 371 LEU A N 1
ATOM 2924 C CA . LEU A 1 371 ? -1.496 8.887 -10.750 1.00 83.69 371 LEU A CA 1
ATOM 2925 C C . LEU A 1 371 ? -1.470 9.709 -9.448 1.00 83.69 371 LEU A C 1
ATOM 2927 O O . LEU A 1 371 ? -2.352 9.590 -8.601 1.00 83.69 371 LEU A O 1
ATOM 2931 N N . GLY A 1 372 ? -0.421 10.512 -9.264 1.00 80.75 372 GLY A N 1
ATOM 2932 C CA . GLY A 1 372 ? -0.189 11.260 -8.023 1.00 80.75 372 GLY A CA 1
ATOM 2933 C C . GLY A 1 372 ? 0.415 10.434 -6.880 1.00 80.75 372 GLY A C 1
ATOM 2934 O O . GLY A 1 372 ? 0.656 10.973 -5.799 1.00 80.75 372 GLY A O 1
ATOM 2935 N N . TYR A 1 373 ? 0.698 9.148 -7.099 1.00 88.81 373 TYR A N 1
ATOM 2936 C CA . TYR A 1 373 ? 1.437 8.308 -6.153 1.00 88.81 373 TYR A CA 1
ATOM 2937 C C . TYR A 1 373 ? 2.682 7.662 -6.767 1.00 88.81 373 TYR A C 1
ATOM 2939 O O . TYR A 1 373 ? 3.502 7.148 -6.013 1.00 88.81 373 TYR A O 1
ATOM 2947 N N . PHE A 1 374 ? 2.876 7.723 -8.088 1.00 89.81 374 PHE A N 1
ATOM 2948 C CA . PHE A 1 374 ? 4.027 7.113 -8.754 1.00 89.81 374 PHE A CA 1
ATOM 2949 C C . PHE A 1 374 ? 5.370 7.599 -8.198 1.00 89.81 374 PHE A C 1
ATOM 2951 O O . PHE A 1 374 ? 5.640 8.796 -8.110 1.00 89.81 374 PHE A O 1
ATOM 2958 N N . ALA A 1 375 ? 6.253 6.666 -7.867 1.00 92.56 375 ALA A N 1
ATOM 2959 C CA . ALA A 1 375 ? 7.662 6.976 -7.698 1.00 92.56 375 ALA A CA 1
ATOM 2960 C C . ALA A 1 375 ? 8.317 7.162 -9.083 1.00 92.56 375 ALA A C 1
ATOM 2962 O O . ALA A 1 375 ? 7.934 6.455 -10.015 1.00 92.56 375 ALA A O 1
ATOM 2963 N N . PRO A 1 376 ? 9.327 8.039 -9.227 1.00 91.88 376 PRO A N 1
ATOM 2964 C CA . PRO A 1 376 ? 10.027 8.262 -10.498 1.00 91.88 376 PRO A CA 1
ATOM 2965 C C . PRO A 1 376 ? 10.465 6.982 -11.226 1.00 91.88 376 PRO A C 1
ATOM 2967 O O . PRO A 1 376 ? 10.256 6.833 -12.421 1.00 91.88 376 PRO A O 1
ATOM 2970 N N . GLU A 1 377 ? 11.001 5.998 -10.506 1.00 94.19 377 GLU A N 1
ATOM 2971 C CA . GLU A 1 377 ? 11.469 4.729 -11.076 1.00 94.19 377 GLU A CA 1
ATOM 2972 C C . GLU A 1 377 ? 10.359 3.763 -11.542 1.00 94.19 377 GLU A C 1
ATOM 2974 O O . GLU A 1 377 ? 10.657 2.675 -12.040 1.00 94.19 377 GLU A O 1
ATOM 2979 N N . GLN A 1 378 ? 9.083 4.128 -11.384 1.00 93.94 378 GLN A N 1
ATOM 2980 C CA . GLN A 1 378 ? 7.964 3.391 -11.983 1.00 93.94 378 GLN A CA 1
ATOM 2981 C C . GLN A 1 378 ? 7.767 3.714 -13.467 1.00 93.94 378 GLN A C 1
ATOM 2983 O O . GLN A 1 378 ? 7.030 2.992 -14.141 1.00 93.94 378 GLN A O 1
ATOM 2988 N N . HIS A 1 379 ? 8.429 4.754 -13.975 1.00 91.12 379 HIS A N 1
ATOM 2989 C CA . HIS A 1 379 ? 8.360 5.174 -15.368 1.00 91.12 379 HIS A CA 1
ATOM 2990 C C . HIS A 1 379 ? 9.636 4.802 -16.127 1.00 91.12 379 HIS A C 1
ATOM 2992 O O . HIS A 1 379 ? 10.751 4.898 -15.602 1.00 91.12 379 HIS A O 1
ATOM 2998 N N . ALA A 1 380 ? 9.461 4.401 -17.383 1.00 91.25 380 ALA A N 1
ATOM 2999 C CA . ALA A 1 380 ? 10.504 4.498 -18.388 1.00 91.25 380 ALA A CA 1
ATOM 3000 C C . ALA A 1 380 ? 10.512 5.934 -18.928 1.00 91.25 380 ALA A C 1
ATOM 3002 O O . ALA A 1 380 ? 9.458 6.488 -19.240 1.00 91.25 380 ALA A O 1
ATOM 3003 N N . TYR A 1 381 ? 11.693 6.530 -19.012 1.00 89.38 381 TYR A N 1
ATOM 3004 C CA . TYR A 1 381 ? 11.916 7.835 -19.625 1.00 89.38 381 TYR A CA 1
ATOM 3005 C C . TYR A 1 381 ? 12.521 7.635 -21.008 1.00 89.38 381 TYR A C 1
ATOM 3007 O O . TYR A 1 381 ? 13.052 6.567 -21.294 1.00 89.38 381 TYR A O 1
ATOM 3015 N N . GLU A 1 382 ? 12.493 8.658 -21.851 1.00 90.19 382 GLU A N 1
ATOM 3016 C CA . GLU A 1 382 ? 13.137 8.622 -23.164 1.00 90.19 382 GLU A CA 1
ATOM 3017 C C . GLU A 1 382 ? 14.277 9.639 -23.209 1.00 90.19 382 GLU A C 1
ATOM 3019 O O . GLU A 1 382 ? 14.115 10.803 -22.822 1.00 90.19 382 GLU A O 1
ATOM 3024 N N . ASP A 1 383 ? 15.447 9.208 -23.679 1.00 88.44 383 ASP A N 1
ATOM 3025 C CA . ASP A 1 383 ? 16.539 10.129 -23.973 1.00 88.44 383 ASP A CA 1
ATOM 3026 C C . ASP A 1 383 ? 16.171 10.980 -25.197 1.00 88.44 383 ASP A C 1
ATOM 3028 O O . ASP A 1 383 ? 15.890 10.460 -26.274 1.00 88.44 383 ASP A O 1
ATOM 3032 N N . LYS A 1 384 ? 16.191 12.310 -25.064 1.00 87.81 384 LYS A N 1
ATOM 3033 C CA . LYS A 1 384 ? 15.781 13.226 -26.147 1.00 87.81 384 LYS A CA 1
ATOM 3034 C C . LYS A 1 384 ? 16.700 13.197 -27.375 1.00 87.81 384 LYS A C 1
ATOM 3036 O O . LYS A 1 384 ? 16.343 13.773 -28.400 1.00 87.81 384 LYS A O 1
ATOM 3041 N N . THR A 1 385 ? 17.886 12.608 -27.254 1.00 91.94 385 THR A N 1
ATOM 3042 C CA . THR A 1 385 ? 18.899 12.531 -28.310 1.00 91.94 385 THR A CA 1
ATOM 3043 C C . THR A 1 385 ? 18.881 11.168 -28.985 1.00 91.94 385 THR A C 1
ATOM 3045 O O . THR A 1 385 ? 18.927 11.104 -30.211 1.00 91.94 385 THR A O 1
ATOM 3048 N N . THR A 1 386 ? 18.844 10.085 -28.204 1.00 94.12 386 THR A N 1
ATOM 3049 C CA . THR A 1 386 ? 18.890 8.718 -28.745 1.00 94.12 386 THR A CA 1
ATOM 3050 C C . THR A 1 386 ? 17.512 8.101 -28.953 1.00 94.12 386 THR A C 1
ATOM 3052 O O . THR A 1 386 ? 17.413 7.130 -29.693 1.00 94.12 386 THR A O 1
ATOM 3055 N N . TYR A 1 387 ? 16.465 8.654 -28.329 1.00 90.94 387 TYR A N 1
ATOM 3056 C CA . TYR A 1 387 ? 15.107 8.095 -28.262 1.00 90.94 387 TYR A CA 1
ATOM 3057 C C . TYR A 1 387 ? 15.033 6.707 -27.607 1.00 90.94 387 TYR A C 1
ATOM 3059 O O . TYR A 1 387 ? 14.020 6.020 -27.704 1.00 90.94 387 TYR A O 1
ATOM 3067 N N . GLU A 1 388 ? 16.099 6.300 -26.916 1.00 93.69 388 GLU A N 1
ATOM 3068 C CA . GLU A 1 388 ? 16.149 5.043 -26.177 1.00 93.69 388 GLU A CA 1
ATOM 3069 C C . GLU A 1 388 ? 15.510 5.191 -24.797 1.00 93.69 388 GLU A C 1
ATOM 3071 O O . GLU A 1 388 ? 15.553 6.260 -24.173 1.00 93.69 388 GLU A O 1
ATOM 3076 N N . ALA A 1 389 ? 14.968 4.083 -24.292 1.00 91.50 389 ALA A N 1
ATOM 3077 C CA . ALA A 1 389 ? 14.407 4.031 -22.952 1.00 91.50 389 ALA A CA 1
ATOM 3078 C C . ALA A 1 389 ? 15.509 4.144 -21.882 1.00 91.50 389 ALA A C 1
ATOM 3080 O O . ALA A 1 389 ? 16.474 3.377 -21.855 1.00 91.50 389 ALA A O 1
ATOM 3081 N N . VAL A 1 390 ? 15.326 5.071 -20.946 1.00 91.69 390 VAL A N 1
ATOM 3082 C CA . VAL A 1 390 ? 16.185 5.311 -19.787 1.00 91.69 390 VAL A CA 1
ATOM 3083 C C . VAL A 1 390 ? 15.391 5.052 -18.515 1.00 91.69 390 VAL A C 1
ATOM 3085 O O . VAL A 1 390 ? 14.267 5.519 -18.341 1.00 91.69 390 VAL A O 1
ATOM 3088 N N . PHE A 1 391 ? 15.995 4.326 -17.581 1.00 92.94 391 PHE A N 1
ATOM 3089 C CA . PHE A 1 391 ? 15.362 3.965 -16.317 1.00 92.94 391 PHE A CA 1
ATOM 3090 C C . PHE A 1 391 ? 16.073 4.650 -15.154 1.00 92.94 391 PHE A C 1
ATOM 3092 O O . PHE A 1 391 ? 17.298 4.597 -15.053 1.00 92.94 391 PHE A O 1
ATOM 3099 N N . VAL A 1 392 ? 15.308 5.261 -14.245 1.00 91.19 392 VAL A N 1
ATOM 3100 C CA . VAL A 1 392 ? 15.870 5.973 -13.082 1.00 91.19 392 VAL A CA 1
ATOM 3101 C C . VAL A 1 392 ? 16.577 5.014 -12.127 1.00 91.19 392 VAL A C 1
ATOM 3103 O O . VAL A 1 392 ? 17.673 5.303 -11.652 1.00 91.19 392 VAL A O 1
ATOM 3106 N N . ALA A 1 393 ? 15.938 3.887 -11.814 1.00 94.19 393 ALA A N 1
ATOM 3107 C CA . ALA A 1 393 ? 16.477 2.858 -10.938 1.00 94.19 393 ALA A CA 1
ATOM 3108 C C . ALA A 1 393 ? 15.649 1.577 -11.041 1.00 94.19 393 ALA A C 1
ATOM 3110 O O . ALA A 1 393 ? 14.556 1.569 -11.602 1.00 94.19 393 ALA A O 1
ATOM 3111 N N . ARG A 1 394 ? 16.142 0.514 -10.405 1.00 96.38 394 ARG A N 1
ATOM 3112 C CA . ARG A 1 394 ? 15.331 -0.658 -10.064 1.00 96.38 394 ARG A CA 1
ATOM 3113 C C . ARG A 1 394 ? 14.214 -0.259 -9.097 1.00 96.38 394 ARG A C 1
ATOM 3115 O O . ARG A 1 394 ? 14.414 0.601 -8.241 1.00 96.38 394 ARG A O 1
ATOM 3122 N N . GLN A 1 395 ? 13.067 -0.913 -9.190 1.00 97.00 395 GLN A N 1
ATOM 3123 C CA . GLN A 1 395 ? 11.992 -0.784 -8.208 1.00 97.00 395 GLN A CA 1
ATOM 3124 C C . GLN A 1 395 ? 12.260 -1.717 -7.026 1.00 97.00 395 GLN A C 1
ATOM 3126 O O . GLN A 1 395 ? 12.438 -2.917 -7.226 1.00 97.00 395 GLN A O 1
ATOM 3131 N N . GLN A 1 396 ? 12.318 -1.164 -5.814 1.00 96.81 396 GLN A N 1
ATOM 3132 C CA . GLN A 1 396 ? 12.561 -1.877 -4.545 1.00 96.81 396 GLN A CA 1
ATOM 3133 C C . GLN A 1 396 ? 11.792 -1.174 -3.410 1.00 96.81 396 GLN A C 1
ATOM 3135 O O . GLN A 1 396 ? 10.896 -0.366 -3.655 1.00 96.81 396 GLN A O 1
ATOM 3140 N N . SER A 1 397 ? 12.130 -1.427 -2.147 1.00 97.19 397 SER A N 1
ATOM 3141 C CA . SER A 1 397 ? 11.498 -0.832 -0.960 1.00 97.19 397 SER A CA 1
ATOM 3142 C C . SER A 1 397 ? 11.437 0.689 -1.007 1.00 97.19 397 SER A C 1
ATOM 3144 O O . SER A 1 397 ? 10.483 1.274 -0.499 1.00 97.19 397 SER A O 1
ATOM 3146 N N . TRP A 1 398 ? 12.395 1.363 -1.644 1.00 98.00 398 TRP A N 1
ATOM 3147 C CA . TRP A 1 398 ? 12.355 2.816 -1.824 1.00 98.00 398 TRP A CA 1
ATOM 3148 C C . TRP A 1 398 ? 11.175 3.298 -2.682 1.00 98.00 398 TRP A C 1
ATOM 3150 O O . TRP A 1 398 ? 10.729 4.433 -2.495 1.00 98.00 398 TRP A O 1
ATOM 3160 N N . THR A 1 399 ? 10.640 2.454 -3.567 1.00 98.12 399 THR A N 1
ATOM 3161 C CA . THR A 1 399 ? 9.405 2.703 -4.325 1.00 98.12 399 THR A CA 1
ATOM 3162 C C . THR A 1 399 ? 8.215 2.704 -3.371 1.00 98.12 399 THR A C 1
ATOM 3164 O O . THR A 1 399 ? 7.468 3.679 -3.316 1.00 98.12 399 THR A O 1
ATOM 3167 N N . ASN A 1 400 ? 8.108 1.686 -2.507 1.00 98.69 400 ASN A N 1
ATOM 3168 C CA . ASN A 1 400 ? 7.091 1.642 -1.451 1.00 98.69 400 ASN A CA 1
ATOM 3169 C C . ASN A 1 400 ? 7.217 2.851 -0.502 1.00 98.69 400 ASN A C 1
ATOM 3171 O O . ASN A 1 400 ? 6.218 3.473 -0.150 1.00 98.69 400 ASN A O 1
ATOM 3175 N N . ILE A 1 401 ? 8.439 3.229 -0.106 1.00 98.69 401 ILE A N 1
ATOM 3176 C CA . ILE A 1 401 ? 8.689 4.386 0.770 1.00 98.69 401 ILE A CA 1
ATOM 3177 C C . ILE A 1 401 ? 8.196 5.689 0.148 1.00 98.69 401 ILE A C 1
ATOM 3179 O O . ILE A 1 401 ? 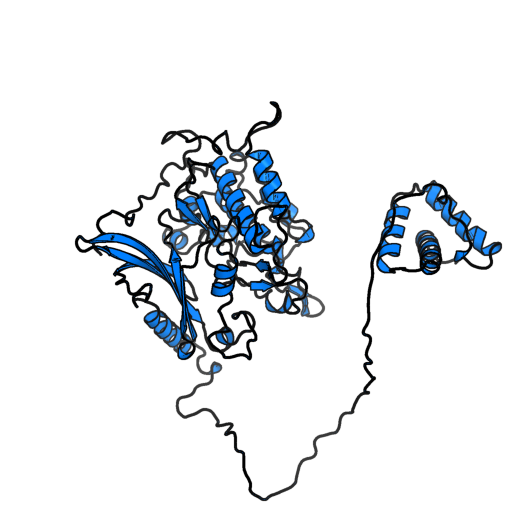7.574 6.486 0.855 1.00 98.69 401 ILE A O 1
ATOM 3183 N N . TYR A 1 402 ? 8.453 5.910 -1.142 1.00 97.38 402 TYR A N 1
ATOM 3184 C CA . TYR A 1 402 ? 7.965 7.096 -1.840 1.00 97.38 402 TYR A CA 1
ATOM 3185 C C . TYR A 1 402 ? 6.441 7.191 -1.721 1.00 97.38 402 TYR A C 1
ATOM 3187 O O . TYR A 1 402 ? 5.915 8.189 -1.224 1.00 97.38 402 TYR A O 1
ATOM 3195 N N . GLN A 1 403 ? 5.741 6.106 -2.053 1.00 96.94 403 GLN A N 1
ATOM 3196 C CA . GLN A 1 403 ? 4.281 6.042 -2.010 1.00 96.94 403 GLN A CA 1
ATOM 3197 C C . GLN A 1 403 ? 3.719 6.206 -0.590 1.00 96.94 403 GLN A C 1
ATOM 3199 O O . GLN A 1 403 ? 2.749 6.935 -0.378 1.00 96.94 403 GLN A O 1
ATOM 3204 N N . ILE A 1 404 ? 4.375 5.629 0.422 1.00 98.56 404 ILE A N 1
ATOM 3205 C CA . ILE A 1 404 ? 4.040 5.864 1.835 1.00 98.56 404 ILE A CA 1
ATOM 3206 C C . ILE A 1 404 ? 4.155 7.354 2.172 1.00 98.56 404 ILE A C 1
ATOM 3208 O O . ILE A 1 404 ? 3.271 7.909 2.825 1.00 98.56 404 ILE A O 1
ATOM 3212 N N . GLY A 1 405 ? 5.216 8.023 1.711 1.00 96.81 405 GLY A N 1
ATOM 3213 C CA . GLY A 1 405 ? 5.378 9.467 1.861 1.00 96.81 405 GLY A CA 1
ATOM 3214 C C . GLY A 1 405 ? 4.202 10.249 1.271 1.00 96.81 405 GLY A C 1
ATOM 3215 O O . GLY A 1 405 ? 3.643 11.112 1.951 1.00 96.81 405 GLY A O 1
ATOM 3216 N N . ARG A 1 406 ? 3.769 9.884 0.059 1.00 93.12 406 ARG A N 1
ATOM 3217 C CA . ARG A 1 406 ? 2.605 10.476 -0.623 1.00 93.12 406 ARG A CA 1
ATOM 3218 C C . ARG A 1 406 ? 1.299 10.251 0.141 1.00 93.12 406 ARG A C 1
ATOM 3220 O O . ARG A 1 406 ? 0.524 11.192 0.313 1.00 93.12 406 ARG A O 1
ATOM 3227 N N . VAL A 1 407 ? 1.069 9.053 0.683 1.00 95.31 407 VAL A N 1
ATOM 3228 C CA . VAL A 1 407 ? -0.104 8.762 1.530 1.00 95.31 407 VAL A CA 1
ATOM 3229 C C . VAL A 1 407 ? -0.112 9.630 2.788 1.00 95.31 407 VAL A C 1
ATOM 3231 O O . VAL A 1 407 ? -1.134 10.230 3.124 1.00 95.31 407 VAL A O 1
ATOM 3234 N N . ILE A 1 408 ? 1.026 9.750 3.476 1.00 96.62 408 ILE A N 1
ATOM 3235 C CA . ILE A 1 408 ? 1.115 10.583 4.680 1.00 96.62 408 ILE A CA 1
ATOM 3236 C C . ILE A 1 408 ? 0.932 12.071 4.344 1.00 96.62 408 ILE A C 1
ATOM 3238 O O . ILE A 1 408 ? 0.215 12.766 5.063 1.00 96.62 408 ILE A O 1
ATOM 3242 N N . MET A 1 409 ? 1.504 12.555 3.237 1.00 92.06 409 MET A N 1
ATOM 3243 C CA . MET A 1 409 ? 1.245 13.907 2.721 1.00 92.06 409 MET A CA 1
ATOM 3244 C C . MET A 1 409 ? -0.238 14.138 2.435 1.00 92.06 409 MET A C 1
ATOM 3246 O O . MET A 1 409 ? -0.759 15.188 2.797 1.00 92.06 409 MET A O 1
ATOM 3250 N N . SER A 1 410 ? -0.934 13.149 1.869 1.00 89.69 410 SER A N 1
ATOM 3251 C CA . SER A 1 410 ? -2.374 13.234 1.584 1.00 89.69 410 SER A CA 1
ATOM 3252 C C . SER A 1 410 ? -3.185 13.465 2.865 1.00 89.69 410 SER A C 1
ATOM 3254 O O . SER A 1 410 ? -4.021 14.364 2.918 1.00 89.69 410 SER A O 1
ATOM 3256 N N . LEU A 1 411 ? -2.880 12.728 3.942 1.00 91.56 411 LEU A N 1
ATOM 3257 C CA . LEU A 1 411 ? -3.508 12.938 5.255 1.00 91.56 411 LEU A CA 1
ATOM 3258 C C . LEU A 1 411 ? -3.202 14.326 5.839 1.00 91.56 411 LEU A C 1
ATOM 3260 O O . LEU A 1 411 ? -4.062 14.929 6.477 1.00 91.56 411 LEU A O 1
ATOM 3264 N N . MET A 1 412 ? -1.980 14.831 5.641 1.00 91.88 412 MET A N 1
ATOM 3265 C CA . MET A 1 412 ? -1.578 16.158 6.119 1.00 91.88 412 MET A CA 1
ATOM 3266 C C . MET A 1 412 ? -2.252 17.288 5.327 1.00 91.88 412 MET A C 1
ATOM 3268 O O . MET A 1 412 ? -2.607 18.313 5.902 1.00 91.88 412 MET A O 1
ATOM 3272 N N . ASN A 1 413 ? -2.456 17.104 4.025 1.00 87.44 413 ASN A N 1
ATOM 3273 C CA . ASN A 1 413 ? -3.031 18.111 3.133 1.00 87.44 413 ASN A CA 1
ATOM 3274 C C . ASN A 1 413 ? -4.567 18.133 3.117 1.00 87.44 413 ASN A C 1
ATOM 3276 O O . ASN A 1 413 ? -5.138 19.011 2.474 1.00 87.44 413 ASN A O 1
ATOM 3280 N N . ALA A 1 414 ? -5.228 17.219 3.831 1.00 83.62 414 ALA A N 1
ATOM 3281 C CA . ALA A 1 414 ? -6.678 17.212 3.985 1.00 83.62 414 ALA A CA 1
ATOM 3282 C C . ALA A 1 414 ? -7.191 18.482 4.723 1.00 83.62 414 ALA A C 1
ATOM 3284 O O . ALA A 1 414 ? -6.528 18.945 5.665 1.00 83.62 414 ALA A O 1
ATOM 3285 N N . PRO A 1 415 ? -8.364 19.039 4.351 1.00 76.94 415 PRO A N 1
ATOM 3286 C CA . PRO A 1 415 ? -9.341 18.503 3.393 1.00 76.94 415 PRO A CA 1
ATOM 3287 C C . PRO A 1 415 ? -8.939 18.636 1.917 1.00 76.94 415 PRO A C 1
ATOM 3289 O O . PRO A 1 415 ? -8.057 19.424 1.554 1.00 76.94 415 PRO A O 1
ATOM 3292 N N . ALA A 1 416 ? -9.593 17.853 1.055 1.00 64.00 416 ALA A N 1
ATOM 3293 C CA . ALA A 1 416 ? -9.559 18.083 -0.389 1.00 64.00 416 ALA A CA 1
ATOM 3294 C C . ALA A 1 416 ? -10.153 19.476 -0.714 1.00 64.00 416 ALA A C 1
ATOM 3296 O O . ALA A 1 416 ? -10.986 19.961 0.050 1.00 64.00 416 ALA A O 1
ATOM 3297 N N . PRO A 1 417 ? -9.717 20.165 -1.785 1.00 61.56 417 PRO A N 1
ATOM 3298 C CA . PRO A 1 417 ? -10.268 21.479 -2.130 1.00 61.56 417 PRO A CA 1
ATOM 3299 C C . PRO A 1 417 ? -11.769 21.418 -2.434 1.00 61.56 417 PRO A C 1
ATOM 3301 O O . PRO A 1 417 ? -12.233 20.467 -3.057 1.00 61.56 417 PRO A O 1
ATOM 3304 N N . GLU A 1 418 ? -12.498 22.484 -2.091 1.00 54.09 418 GLU A N 1
ATOM 3305 C CA . GLU A 1 418 ? -13.954 22.625 -2.297 1.00 54.09 418 GLU A CA 1
ATOM 3306 C C . GLU A 1 418 ? -14.401 22.638 -3.774 1.00 54.09 418 GLU A C 1
ATOM 3308 O O . GLU A 1 418 ? -15.593 22.591 -4.059 1.00 54.09 418 GLU A O 1
ATOM 3313 N N . ILE A 1 419 ? -13.462 22.700 -4.723 1.00 52.72 419 ILE A N 1
ATOM 3314 C CA . ILE A 1 419 ? -13.736 22.841 -6.164 1.00 52.72 419 ILE A CA 1
ATOM 3315 C C . ILE A 1 419 ? -14.197 21.515 -6.803 1.00 52.72 419 ILE A C 1
ATOM 3317 O O . ILE A 1 419 ? -14.636 21.505 -7.947 1.00 52.72 419 ILE A O 1
ATOM 3321 N N . LEU A 1 420 ? -14.103 20.395 -6.083 1.00 53.12 420 LEU A N 1
ATOM 3322 C CA . LEU A 1 420 ? -14.476 19.081 -6.602 1.00 53.12 420 LEU A CA 1
ATOM 3323 C C . LEU A 1 420 ? -15.974 18.835 -6.395 1.00 53.12 420 LEU A C 1
ATOM 3325 O O . LEU A 1 420 ? -16.472 18.823 -5.267 1.00 53.12 420 LEU A O 1
ATOM 3329 N N . SER A 1 421 ? -16.705 18.608 -7.484 1.00 54.44 421 SER A N 1
ATOM 3330 C CA . SER A 1 421 ? -18.106 18.193 -7.433 1.00 54.44 421 SER A CA 1
ATOM 3331 C C . SER A 1 421 ? -18.272 16.871 -6.670 1.00 54.44 421 SER A C 1
ATOM 3333 O O . SER A 1 421 ? -17.355 16.054 -6.564 1.00 54.44 421 SER A O 1
ATOM 3335 N N . ALA A 1 422 ? -19.480 16.606 -6.165 1.00 52.59 422 ALA A N 1
ATOM 3336 C CA . ALA A 1 422 ? -19.787 15.357 -5.460 1.00 52.59 422 ALA A CA 1
ATOM 3337 C C . ALA A 1 422 ? -19.522 14.093 -6.306 1.00 52.59 422 ALA A C 1
ATOM 3339 O O . ALA A 1 422 ? -19.285 13.024 -5.744 1.00 52.59 422 ALA A O 1
ATOM 3340 N N . ASP A 1 423 ? -19.548 14.202 -7.636 1.00 50.56 423 ASP A N 1
ATOM 3341 C CA . ASP A 1 423 ? -19.234 13.097 -8.543 1.00 50.56 423 ASP A CA 1
ATOM 3342 C C . ASP A 1 423 ? -17.729 12.974 -8.831 1.00 50.56 423 ASP A C 1
ATOM 3344 O O . ASP A 1 423 ? -17.251 11.858 -9.017 1.00 50.56 423 ASP A O 1
ATOM 3348 N N . GLU A 1 424 ? -16.962 14.066 -8.788 1.00 51.00 424 GLU A N 1
ATOM 3349 C CA . GLU A 1 424 ? -15.490 14.038 -8.817 1.00 51.00 424 GLU A CA 1
ATOM 3350 C C . GLU A 1 424 ? -14.926 13.451 -7.517 1.00 51.00 424 GLU A C 1
ATOM 3352 O O . GLU A 1 424 ? -14.074 12.563 -7.556 1.00 51.00 424 GLU A O 1
ATOM 3357 N N . LEU A 1 425 ? -15.487 13.827 -6.363 1.00 50.25 425 LEU A N 1
ATOM 3358 C CA . LEU A 1 425 ? -15.174 13.201 -5.073 1.00 50.25 425 LEU A CA 1
ATOM 3359 C C . LEU A 1 425 ? -15.460 11.686 -5.091 1.00 50.25 425 LEU A C 1
ATOM 3361 O O . LEU A 1 425 ? -14.641 10.899 -4.625 1.00 50.25 425 LEU A O 1
ATOM 3365 N N . LYS A 1 426 ? -16.570 11.249 -5.708 1.00 46.00 426 LYS A N 1
ATOM 3366 C CA . LYS A 1 426 ? -16.892 9.816 -5.891 1.00 46.00 426 LYS A CA 1
ATOM 3367 C C . LYS A 1 426 ? -16.001 9.091 -6.905 1.00 46.00 426 LYS A C 1
ATOM 3369 O O . LYS A 1 426 ? -15.920 7.868 -6.846 1.00 46.00 426 LYS A O 1
ATOM 3374 N N . LYS A 1 427 ? -15.373 9.808 -7.840 1.00 47.06 427 LYS A N 1
ATOM 3375 C CA . LYS A 1 427 ? -14.456 9.260 -8.857 1.00 47.06 427 LYS A CA 1
ATOM 3376 C C . LYS A 1 427 ? -12.988 9.282 -8.419 1.00 47.06 427 LYS A C 1
ATOM 3378 O O . LYS A 1 427 ? -12.120 8.965 -9.223 1.00 47.06 427 LYS A O 1
ATOM 3383 N N . GLY A 1 428 ? -12.708 9.626 -7.161 1.00 47.69 428 GLY A N 1
ATOM 3384 C CA . GLY A 1 428 ? -11.348 9.638 -6.631 1.00 47.69 428 GLY A CA 1
ATOM 3385 C C . GLY A 1 428 ? -10.569 10.916 -6.944 1.00 47.69 428 GLY A C 1
ATOM 3386 O O . GLY A 1 428 ? -9.348 10.871 -6.944 1.00 47.69 428 GLY A O 1
ATOM 3387 N N . ALA A 1 429 ? -11.220 12.066 -7.162 1.00 42.53 429 ALA A N 1
ATOM 3388 C CA . ALA A 1 429 ? -10.553 13.325 -7.533 1.00 42.53 429 ALA A CA 1
ATOM 3389 C C . ALA A 1 429 ? -9.577 13.908 -6.482 1.00 42.53 429 ALA A C 1
ATOM 3391 O O . ALA A 1 429 ? -8.823 14.835 -6.776 1.00 42.53 429 ALA A O 1
ATOM 3392 N N . VAL A 1 430 ? -9.488 13.322 -5.281 1.00 49.69 430 VAL A N 1
ATOM 3393 C CA . VAL A 1 430 ? -8.330 13.535 -4.391 1.00 49.69 430 VAL A CA 1
ATOM 3394 C C . VAL A 1 430 ? -7.019 13.123 -5.086 1.00 49.69 430 VAL A C 1
ATOM 3396 O O . VAL A 1 430 ? -5.991 13.765 -4.878 1.00 49.69 430 VAL A O 1
ATOM 3399 N N . GLN A 1 431 ? -7.055 12.094 -5.942 1.00 50.16 431 GLN A N 1
ATOM 3400 C CA . GLN A 1 431 ? -5.922 11.602 -6.732 1.00 50.16 431 GLN A CA 1
ATOM 3401 C C . GLN A 1 431 ? -5.479 12.630 -7.784 1.00 50.16 431 GLN A C 1
ATOM 3403 O O . GLN A 1 431 ? -4.281 12.867 -7.918 1.00 50.16 431 GLN A O 1
ATOM 3408 N N . GLU A 1 432 ? -6.414 13.320 -8.450 1.00 46.00 432 GLU A N 1
ATOM 3409 C CA . GLU A 1 432 ? -6.095 14.404 -9.394 1.00 46.00 432 GLU A CA 1
ATOM 3410 C C . GLU A 1 432 ? -5.501 15.635 -8.694 1.00 46.00 432 GLU A C 1
ATOM 3412 O O . GLU A 1 432 ? -4.559 16.241 -9.200 1.00 46.00 432 GLU A O 1
ATOM 3417 N N . TYR A 1 433 ? -5.942 15.965 -7.479 1.00 49.91 433 TYR A N 1
ATOM 3418 C CA . TYR A 1 433 ? -5.349 17.068 -6.712 1.00 49.91 433 TYR A CA 1
ATOM 3419 C C . TYR A 1 433 ? -3.882 16.819 -6.305 1.00 49.91 433 TYR A C 1
ATOM 3421 O O . TYR A 1 433 ? -3.124 17.749 -6.039 1.00 49.91 433 TYR A O 1
ATOM 3429 N N . LEU A 1 434 ? -3.472 15.551 -6.263 1.00 50.66 434 LEU A N 1
ATOM 3430 C CA . LEU A 1 434 ? -2.099 15.119 -6.001 1.00 50.66 434 LEU A CA 1
ATOM 3431 C C . LEU A 1 434 ? -1.333 14.803 -7.298 1.00 50.66 434 LEU A C 1
ATOM 3433 O O . LEU A 1 434 ? -0.172 14.409 -7.224 1.00 50.66 434 LEU A O 1
ATOM 3437 N N . SER A 1 435 ? -1.971 14.924 -8.468 1.00 47.72 435 SER A N 1
ATOM 3438 C CA . SER A 1 435 ? -1.481 14.391 -9.749 1.00 47.72 435 SER A CA 1
ATOM 3439 C C . SER A 1 435 ? -0.579 15.318 -10.556 1.00 47.72 435 SER A C 1
ATOM 3441 O O . SER A 1 435 ? 0.106 14.849 -11.461 1.00 47.72 435 SER A O 1
ATOM 3443 N N . THR A 1 436 ? -0.529 16.611 -10.244 1.00 51.00 436 THR A N 1
ATOM 3444 C CA . THR A 1 436 ? 0.301 17.561 -10.991 1.00 51.00 436 THR A CA 1
ATOM 3445 C C . THR A 1 436 ? 1.695 17.603 -10.389 1.00 51.00 436 THR A C 1
ATOM 3447 O O . THR A 1 436 ? 2.045 18.559 -9.696 1.00 51.00 436 THR A O 1
ATOM 3450 N N . ASP A 1 437 ? 2.470 16.538 -10.586 1.00 56.50 437 ASP A N 1
ATOM 3451 C CA . ASP A 1 437 ? 3.857 16.521 -10.145 1.00 56.50 437 ASP A CA 1
ATOM 3452 C C . ASP A 1 437 ? 4.782 16.849 -11.330 1.00 56.50 437 ASP A C 1
ATOM 3454 O O . ASP A 1 437 ? 5.121 15.950 -12.100 1.00 56.50 437 ASP A O 1
ATOM 3458 N N . PRO A 1 438 ? 5.207 18.118 -11.516 1.00 53.19 438 PRO A N 1
ATOM 3459 C CA . PRO A 1 438 ? 6.134 18.508 -12.591 1.00 53.19 438 PRO A CA 1
ATOM 3460 C C . PRO A 1 438 ? 7.530 17.870 -12.442 1.00 53.19 438 PRO A C 1
ATOM 3462 O O . PRO A 1 438 ? 8.435 18.125 -13.230 1.00 53.19 438 PRO A O 1
ATOM 3465 N N . LEU A 1 439 ? 7.723 17.044 -11.411 1.00 63.03 439 LEU A N 1
ATOM 3466 C CA . LEU A 1 439 ? 8.994 16.451 -11.019 1.00 63.03 439 LEU A CA 1
ATOM 3467 C C . LEU A 1 439 ? 9.482 15.345 -11.934 1.00 63.03 439 LEU A C 1
ATOM 3469 O O . LEU A 1 439 ? 10.661 15.015 -11.874 1.00 63.03 439 LEU A O 1
ATOM 3473 N N . TYR A 1 440 ? 8.618 14.766 -12.764 1.00 67.69 440 TYR A N 1
ATOM 3474 C CA . TYR A 1 440 ? 9.078 13.787 -13.745 1.00 67.69 440 TYR A CA 1
ATOM 3475 C C . TYR A 1 440 ? 9.835 14.453 -14.903 1.00 67.69 440 TYR A C 1
ATOM 3477 O O . TYR A 1 440 ? 10.727 13.825 -15.464 1.00 67.69 440 TYR A O 1
ATOM 3485 N N . ASP A 1 441 ? 9.553 15.727 -15.197 1.00 66.38 441 ASP A N 1
ATOM 3486 C CA . ASP A 1 441 ? 10.260 16.487 -16.235 1.00 66.38 441 ASP A CA 1
ATOM 3487 C C . ASP A 1 441 ? 11.554 17.137 -15.714 1.00 66.38 441 ASP A C 1
ATOM 3489 O O . ASP A 1 441 ? 12.500 17.332 -16.482 1.00 66.38 441 ASP A O 1
ATOM 3493 N N . ASP A 1 442 ? 11.613 17.456 -14.413 1.00 75.19 442 ASP A N 1
ATOM 3494 C CA . ASP A 1 442 ? 12.769 18.074 -13.752 1.00 75.19 442 ASP A CA 1
ATOM 3495 C C . ASP A 1 442 ? 13.183 17.317 -12.467 1.00 75.19 442 ASP A C 1
ATOM 3497 O O . ASP A 1 442 ? 12.585 17.515 -11.399 1.00 75.19 442 ASP A O 1
ATOM 3501 N N . PRO A 1 443 ? 14.265 16.509 -12.526 1.00 75.19 443 PRO A N 1
ATOM 3502 C CA . PRO A 1 443 ? 14.821 15.797 -11.376 1.00 75.19 443 PRO A CA 1
ATOM 3503 C C . PRO A 1 443 ? 15.260 16.681 -10.204 1.00 75.19 443 PRO A C 1
ATOM 3505 O O . PRO A 1 443 ? 15.427 16.161 -9.098 1.00 75.19 443 PRO A O 1
ATOM 3508 N N . ASP A 1 444 ? 15.503 17.978 -10.415 1.00 79.00 444 ASP A N 1
ATOM 3509 C CA . ASP A 1 444 ? 15.889 18.930 -9.369 1.00 79.00 444 ASP A CA 1
ATOM 3510 C C . ASP A 1 444 ? 14.700 19.723 -8.813 1.00 79.00 444 ASP A C 1
ATOM 3512 O O . ASP A 1 444 ? 14.755 20.156 -7.654 1.00 79.00 444 ASP A O 1
ATOM 3516 N N . GLY A 1 445 ? 13.595 19.800 -9.560 1.00 76.69 445 GLY A N 1
ATOM 3517 C CA . GLY A 1 445 ? 12.379 20.523 -9.180 1.00 76.69 445 GLY A CA 1
ATOM 3518 C C . GLY A 1 445 ? 11.781 20.079 -7.838 1.00 76.69 445 GLY A C 1
ATOM 3519 O O . GLY A 1 445 ? 11.038 20.824 -7.198 1.00 76.69 445 GLY A O 1
ATOM 3520 N N . TRP A 1 446 ? 12.135 18.884 -7.343 1.00 81.12 446 TRP A N 1
ATOM 3521 C CA . TRP A 1 446 ? 11.546 18.308 -6.124 1.00 81.12 446 TRP A CA 1
ATOM 3522 C C . TRP A 1 446 ? 11.897 19.113 -4.873 1.00 81.12 446 TRP A C 1
ATOM 3524 O O . TRP A 1 446 ? 11.150 19.093 -3.887 1.00 81.12 446 TRP A O 1
ATOM 3534 N N . LYS A 1 447 ? 13.046 19.802 -4.908 1.00 79.69 447 LYS A N 1
ATOM 3535 C CA . LYS A 1 447 ? 13.567 20.621 -3.808 1.00 79.69 447 LYS A CA 1
ATOM 3536 C C . LYS A 1 447 ? 12.686 21.839 -3.566 1.00 79.69 447 LYS A C 1
ATOM 3538 O O . LYS A 1 447 ? 12.430 22.177 -2.407 1.00 79.69 447 LYS A O 1
ATOM 3543 N N . ASP A 1 448 ? 12.207 22.429 -4.654 1.00 80.25 448 ASP A N 1
ATOM 3544 C CA . ASP A 1 448 ? 11.424 23.660 -4.657 1.00 80.25 448 ASP A CA 1
ATOM 3545 C C . ASP A 1 448 ? 9.913 23.388 -4.711 1.00 80.25 448 ASP A C 1
ATOM 3547 O O . ASP A 1 448 ? 9.112 24.292 -4.482 1.00 80.25 448 ASP A O 1
ATOM 3551 N N . HIS A 1 449 ? 9.512 22.128 -4.921 1.00 79.06 449 HIS A N 1
ATOM 3552 C CA . HIS A 1 449 ? 8.113 21.717 -4.938 1.00 79.06 449 HIS A CA 1
ATOM 3553 C C . HIS A 1 449 ? 7.394 21.981 -3.602 1.00 79.06 449 HIS A C 1
ATOM 3555 O O . HIS A 1 449 ? 7.850 21.618 -2.504 1.00 79.06 449 HIS A O 1
ATOM 3561 N N . GLU A 1 450 ? 6.207 22.579 -3.697 1.00 83.56 450 GLU A N 1
ATOM 3562 C CA . GLU A 1 450 ? 5.360 22.892 -2.552 1.00 83.56 450 GLU A CA 1
ATOM 3563 C C . GLU A 1 450 ? 4.535 21.673 -2.108 1.00 83.56 450 GLU A C 1
ATOM 3565 O O . GLU A 1 450 ? 3.350 21.534 -2.379 1.00 83.56 450 GLU A O 1
ATOM 3570 N N . TRP A 1 451 ? 5.178 20.782 -1.351 1.00 83.19 451 TRP A N 1
ATOM 3571 C CA . TRP A 1 451 ? 4.566 19.533 -0.867 1.00 83.19 451 TRP A CA 1
ATOM 3572 C C . TRP A 1 451 ? 3.391 19.696 0.117 1.00 83.19 451 TRP A C 1
ATOM 3574 O O . TRP A 1 451 ? 2.640 18.746 0.353 1.00 83.19 451 TRP A O 1
ATOM 3584 N N . PHE A 1 452 ? 3.270 20.853 0.774 1.00 85.31 452 PHE A N 1
ATOM 3585 C CA . PHE A 1 452 ? 2.268 21.094 1.814 1.00 85.31 452 PHE A CA 1
ATOM 3586 C C . PHE A 1 452 ? 1.527 22.387 1.528 1.00 85.31 452 PHE A C 1
ATOM 3588 O O . PHE A 1 452 ? 2.181 23.414 1.356 1.00 85.31 452 PHE A O 1
ATOM 3595 N N . LYS A 1 453 ? 0.193 22.345 1.581 1.00 81.50 453 LYS A N 1
ATOM 3596 C CA . LYS A 1 453 ? -0.630 23.544 1.399 1.00 81.50 453 LYS A CA 1
ATOM 3597 C C . LYS A 1 453 ? -0.253 24.614 2.436 1.00 81.50 453 LYS A C 1
ATOM 3599 O O . LYS A 1 453 ? -0.090 24.258 3.615 1.00 81.50 453 LYS A O 1
ATOM 3604 N N . PRO A 1 454 ? -0.152 25.902 2.065 1.00 82.56 454 PRO A N 1
ATOM 3605 C CA . PRO A 1 454 ? 0.125 26.982 3.012 1.00 82.56 454 PRO A CA 1
ATOM 3606 C C . PRO A 1 454 ? -0.770 26.945 4.263 1.00 82.56 454 PRO A C 1
ATOM 3608 O O . PRO A 1 454 ? -0.288 27.120 5.385 1.00 82.56 454 PRO A O 1
ATOM 3611 N N . GLU A 1 455 ? -2.052 26.622 4.086 1.00 81.06 455 GLU A N 1
ATOM 3612 C CA . GLU A 1 455 ? -3.093 26.619 5.120 1.00 81.06 455 GLU A CA 1
ATOM 3613 C C . GLU A 1 455 ? -2.985 25.420 6.079 1.00 81.06 455 GLU A C 1
ATOM 3615 O O . GLU A 1 455 ? -3.410 25.490 7.239 1.00 81.06 455 GLU A O 1
ATOM 3620 N N . THR A 1 456 ? -2.410 24.301 5.624 1.00 80.69 456 THR A N 1
ATOM 3621 C CA . THR A 1 456 ? -2.258 23.076 6.432 1.00 80.69 456 THR A CA 1
ATOM 3622 C C . THR A 1 456 ? -0.855 22.928 7.013 1.00 80.69 456 THR A C 1
ATOM 3624 O O . THR A 1 456 ? -0.683 22.280 8.050 1.00 80.69 456 THR A O 1
ATOM 3627 N N . ARG A 1 457 ? 0.154 23.581 6.422 1.00 81.31 457 ARG A N 1
ATOM 3628 C CA . ARG A 1 457 ? 1.565 23.481 6.823 1.00 81.31 457 ARG A CA 1
ATOM 3629 C C . ARG A 1 457 ? 1.806 23.825 8.294 1.00 81.31 457 ARG A C 1
ATOM 3631 O O . ARG A 1 457 ? 2.652 23.204 8.936 1.00 81.31 457 ARG A O 1
ATOM 3638 N N . GLY A 1 458 ? 1.070 24.794 8.841 1.00 86.75 458 GLY A N 1
ATOM 3639 C CA . GLY A 1 458 ? 1.175 25.202 10.248 1.00 86.75 458 GLY A CA 1
ATOM 3640 C C . GLY A 1 458 ? 0.588 24.202 11.255 1.00 86.75 458 GLY A C 1
ATOM 3641 O O . GLY A 1 458 ? 0.886 24.299 12.444 1.00 86.75 458 GLY A O 1
ATOM 3642 N N . ARG A 1 459 ? -0.219 23.232 10.799 1.00 89.56 459 ARG A N 1
ATOM 3643 C CA . ARG A 1 459 ? -0.957 22.288 11.663 1.00 89.56 459 ARG A CA 1
ATOM 3644 C C . ARG A 1 459 ? -0.080 21.157 12.212 1.00 89.56 459 ARG A C 1
ATOM 3646 O O . ARG A 1 459 ? -0.432 20.550 13.222 1.00 89.56 459 ARG A O 1
ATOM 3653 N N . TYR A 1 460 ? 1.055 20.880 11.567 1.00 93.44 460 TYR A N 1
ATOM 3654 C CA . TYR A 1 460 ? 1.906 19.724 11.861 1.00 93.44 460 TYR A CA 1
ATOM 3655 C C . TYR A 1 460 ? 3.333 20.128 12.208 1.00 93.44 460 TYR A C 1
ATOM 3657 O O . TYR A 1 460 ? 3.871 21.101 11.679 1.00 93.44 460 TYR A O 1
ATOM 3665 N N . SER A 1 461 ? 3.989 19.335 13.051 1.00 95.25 461 SER A N 1
ATOM 3666 C CA . SER A 1 461 ? 5.386 19.565 13.414 1.00 95.25 461 SER A CA 1
ATOM 3667 C C . SER A 1 461 ? 6.341 19.588 12.213 1.00 95.25 461 SER A C 1
ATOM 3669 O O . SER A 1 461 ? 6.169 18.871 11.222 1.00 95.25 461 SER A O 1
ATOM 3671 N N . LYS A 1 462 ? 7.420 20.377 12.330 1.00 95.38 462 LYS A N 1
ATOM 3672 C CA . LYS A 1 462 ? 8.513 20.383 11.342 1.00 95.38 462 LYS A CA 1
ATOM 3673 C C . LYS A 1 462 ? 9.180 19.009 11.253 1.00 95.38 462 LYS A C 1
ATOM 3675 O O . LYS A 1 462 ? 9.656 18.616 10.195 1.00 95.38 462 LYS A O 1
ATOM 3680 N N . GLU A 1 463 ? 9.210 18.266 12.354 1.00 96.12 463 GLU A N 1
ATOM 3681 C CA . GLU A 1 463 ? 9.737 16.909 12.430 1.00 96.12 463 GLU A CA 1
ATOM 3682 C C . GLU A 1 463 ? 8.961 15.934 11.551 1.00 96.12 463 GLU A C 1
ATOM 3684 O O . GLU A 1 463 ? 9.594 15.161 10.827 1.00 96.12 463 GLU A O 1
ATOM 3689 N N . LEU A 1 464 ? 7.625 15.976 11.601 1.00 97.38 464 LEU A N 1
ATOM 3690 C CA . LEU A 1 464 ? 6.781 15.173 10.724 1.00 97.38 464 LEU A CA 1
ATOM 3691 C C . LEU A 1 464 ? 6.983 15.602 9.268 1.00 97.38 464 LEU A C 1
ATOM 3693 O O . LEU A 1 464 ? 7.347 14.769 8.442 1.00 97.38 464 LEU A O 1
ATOM 3697 N N . GLN A 1 465 ? 6.866 16.902 8.974 1.00 95.69 465 GLN A N 1
ATOM 3698 C CA . GLN A 1 465 ? 7.049 17.445 7.621 1.00 95.69 465 GLN A CA 1
ATOM 3699 C C . GLN A 1 465 ? 8.381 17.010 6.988 1.00 95.69 465 GLN A C 1
ATOM 3701 O O . GLN A 1 465 ? 8.409 16.495 5.872 1.00 95.69 465 GLN A O 1
ATOM 3706 N N . ASN A 1 466 ? 9.492 17.154 7.716 1.00 96.06 466 ASN A N 1
ATOM 3707 C CA . ASN A 1 466 ? 10.823 16.784 7.229 1.00 96.06 466 ASN A CA 1
ATOM 3708 C C . ASN A 1 466 ? 10.981 15.272 7.034 1.00 96.06 466 ASN A C 1
ATOM 3710 O O . ASN A 1 466 ? 11.684 14.836 6.122 1.00 96.06 466 ASN A O 1
ATOM 3714 N N . LEU A 1 467 ? 10.360 14.460 7.895 1.00 98.06 467 LEU A N 1
ATOM 3715 C CA . LEU A 1 467 ? 10.419 13.008 7.763 1.00 98.06 467 LEU A CA 1
ATOM 3716 C C . LEU A 1 467 ? 9.652 12.532 6.529 1.00 98.06 467 LEU A C 1
ATOM 3718 O O . LEU A 1 467 ? 10.168 11.706 5.777 1.00 98.06 467 LEU A O 1
ATOM 3722 N N . VAL A 1 468 ? 8.468 13.087 6.285 1.00 96.31 468 VAL A N 1
ATOM 3723 C CA . VAL A 1 468 ? 7.660 12.739 5.112 1.00 96.31 468 VAL A CA 1
ATOM 3724 C C . VAL A 1 468 ? 8.350 13.199 3.826 1.00 96.31 468 VAL A C 1
ATOM 3726 O O . VAL A 1 468 ? 8.508 12.399 2.908 1.00 96.31 468 VAL A O 1
ATOM 3729 N N . LYS A 1 469 ? 8.918 14.415 3.800 1.00 94.12 469 LYS A N 1
ATOM 3730 C CA . LYS A 1 469 ? 9.765 14.885 2.686 1.00 94.12 469 LYS A CA 1
ATOM 3731 C C . LYS A 1 469 ? 10.969 13.978 2.412 1.00 94.12 469 LYS A C 1
ATOM 3733 O O . LYS A 1 469 ? 11.383 13.839 1.270 1.00 94.12 469 LYS A O 1
ATOM 3738 N N . SER A 1 470 ? 11.533 13.327 3.434 1.00 96.94 470 SER A N 1
ATOM 3739 C CA . SER A 1 470 ? 12.633 12.372 3.225 1.00 96.94 470 SER A CA 1
ATOM 3740 C C . SER A 1 470 ? 12.213 11.061 2.551 1.00 96.94 470 SER A C 1
ATOM 3742 O O . SER A 1 470 ? 13.086 10.320 2.105 1.00 96.94 470 SER A O 1
ATOM 3744 N N . CYS A 1 471 ? 10.910 10.778 2.470 1.00 97.38 471 CYS A N 1
ATOM 3745 C CA . CYS A 1 471 ? 10.371 9.619 1.762 1.00 97.38 471 CYS A CA 1
ATOM 3746 C C . CYS A 1 471 ? 10.189 9.899 0.263 1.00 97.38 471 CYS A C 1
ATOM 3748 O O . CYS A 1 471 ? 10.445 9.016 -0.542 1.00 97.38 471 CYS A O 1
ATOM 3750 N N . VAL A 1 472 ? 9.811 11.126 -0.110 1.00 92.50 472 VAL A N 1
ATOM 3751 C CA . VAL A 1 472 ? 9.452 11.509 -1.493 1.00 92.50 472 VAL A CA 1
ATOM 3752 C C . VAL A 1 472 ? 10.592 12.166 -2.281 1.00 92.50 472 VAL A C 1
ATOM 3754 O O . VAL A 1 472 ? 10.358 12.908 -3.229 1.00 92.50 472 VAL A O 1
ATOM 3757 N N . ARG A 1 473 ? 11.849 11.938 -1.887 1.00 92.00 473 ARG A N 1
ATOM 3758 C CA . ARG A 1 473 ? 12.996 12.445 -2.659 1.00 92.00 473 ARG A CA 1
ATOM 3759 C C . ARG A 1 473 ? 13.009 11.818 -4.047 1.00 92.00 473 ARG A C 1
ATOM 3761 O O . ARG A 1 473 ? 12.722 10.630 -4.166 1.00 92.00 473 ARG A O 1
ATOM 3768 N N . TYR A 1 474 ? 13.388 12.591 -5.064 1.00 90.75 474 TYR A N 1
ATOM 3769 C CA . TYR A 1 474 ? 13.394 12.110 -6.446 1.00 90.75 474 TYR A CA 1
ATOM 3770 C C . TYR A 1 474 ? 14.275 10.864 -6.607 1.00 90.75 474 TYR A C 1
ATOM 3772 O O . TYR A 1 474 ? 13.790 9.803 -6.997 1.00 90.75 474 TYR A O 1
ATOM 3780 N N . LYS A 1 475 ? 15.550 10.956 -6.210 1.00 90.88 475 LYS A N 1
ATOM 3781 C CA . LYS A 1 475 ? 16.504 9.849 -6.329 1.00 90.88 475 LYS A CA 1
ATOM 3782 C C . LYS A 1 475 ? 16.303 8.797 -5.228 1.00 90.88 475 LYS A C 1
ATOM 3784 O O . LYS A 1 475 ? 16.286 9.164 -4.048 1.00 90.88 475 LYS A O 1
ATOM 3789 N N . PRO A 1 476 ? 16.182 7.504 -5.580 1.00 93.88 476 PRO A N 1
ATOM 3790 C CA . PRO A 1 476 ? 15.993 6.420 -4.615 1.00 93.88 476 PRO A CA 1
ATOM 3791 C C . PRO A 1 476 ? 17.037 6.324 -3.498 1.00 93.88 476 PRO A C 1
ATOM 3793 O O . PRO A 1 476 ? 16.677 6.112 -2.343 1.00 93.88 476 PRO A O 1
ATOM 3796 N N . ASP A 1 477 ? 18.316 6.517 -3.813 1.00 93.38 477 ASP A N 1
ATOM 3797 C CA . ASP A 1 477 ? 19.436 6.413 -2.869 1.00 93.38 477 ASP A CA 1
ATOM 3798 C C . ASP A 1 477 ? 19.467 7.548 -1.832 1.00 93.38 477 ASP A C 1
ATOM 3800 O O . ASP A 1 477 ? 20.021 7.394 -0.739 1.00 93.38 477 ASP A O 1
ATOM 3804 N N . GLU A 1 478 ? 18.815 8.673 -2.126 1.00 93.88 478 GLU A N 1
ATOM 3805 C CA . GLU A 1 478 ? 18.631 9.755 -1.166 1.00 93.88 478 GLU A CA 1
ATOM 3806 C C . GLU A 1 478 ? 17.429 9.534 -0.231 1.00 93.88 478 GLU A C 1
ATOM 3808 O O . GLU A 1 478 ? 17.344 10.187 0.820 1.00 93.88 478 GLU A O 1
ATOM 3813 N N . ARG A 1 479 ? 16.487 8.643 -0.581 1.00 95.81 479 ARG A N 1
ATOM 3814 C CA . ARG A 1 479 ? 15.291 8.377 0.234 1.00 95.81 479 ARG A CA 1
ATOM 3815 C C . ARG A 1 479 ? 15.663 7.699 1.547 1.00 95.81 479 ARG A C 1
ATOM 3817 O O . ARG A 1 479 ? 16.621 6.935 1.678 1.00 95.81 479 ARG A O 1
ATOM 3824 N N . ILE A 1 480 ? 14.873 7.980 2.577 1.00 98.31 480 ILE A N 1
ATOM 3825 C CA . ILE A 1 480 ? 15.020 7.290 3.854 1.00 98.31 480 ILE A CA 1
ATOM 3826 C C . ILE A 1 480 ? 14.680 5.799 3.703 1.00 98.31 480 ILE A C 1
ATOM 3828 O O . ILE A 1 480 ? 13.638 5.446 3.172 1.00 98.31 480 ILE A O 1
ATOM 3832 N N . THR A 1 481 ? 15.519 4.905 4.226 1.00 98.00 481 THR A N 1
ATOM 3833 C CA . THR A 1 481 ? 15.196 3.466 4.225 1.00 98.00 481 THR A CA 1
ATOM 3834 C C . THR A 1 481 ? 14.071 3.143 5.212 1.00 98.00 481 THR A C 1
ATOM 3836 O O . THR A 1 481 ? 13.932 3.830 6.232 1.00 98.00 481 THR A O 1
ATOM 3839 N N . ALA A 1 482 ? 13.321 2.059 4.992 1.00 97.12 482 ALA A N 1
ATOM 3840 C CA . ALA A 1 482 ? 12.225 1.653 5.880 1.00 97.12 482 ALA A CA 1
ATOM 3841 C C . ALA A 1 482 ? 12.687 1.449 7.336 1.00 97.12 482 ALA A C 1
ATOM 3843 O O . ALA A 1 482 ? 12.049 1.918 8.285 1.00 97.12 482 ALA A O 1
ATOM 3844 N N . VAL A 1 483 ? 13.871 0.855 7.533 1.00 96.50 483 VAL A N 1
ATOM 3845 C CA . VAL A 1 483 ? 14.479 0.675 8.865 1.00 96.50 483 VAL A CA 1
ATOM 3846 C C . VAL A 1 483 ? 14.765 2.023 9.537 1.00 96.50 483 VAL A C 1
ATOM 3848 O O . VAL A 1 483 ? 14.448 2.221 10.718 1.00 96.50 483 VAL A O 1
ATOM 3851 N N . LYS A 1 484 ? 15.362 2.975 8.805 1.00 97.81 484 LYS A N 1
ATOM 3852 C CA . LYS A 1 484 ? 15.659 4.320 9.328 1.00 97.81 484 LYS A CA 1
ATOM 3853 C C . LYS A 1 484 ? 14.370 5.090 9.614 1.00 97.81 484 LYS A C 1
ATOM 3855 O O . LYS A 1 484 ? 14.312 5.789 10.631 1.00 97.81 484 LYS A O 1
ATOM 3860 N N . LEU A 1 485 ? 13.357 4.945 8.762 1.00 98.38 485 LEU A N 1
ATOM 3861 C CA . LEU A 1 485 ? 12.042 5.553 8.910 1.00 98.38 485 LEU A CA 1
ATOM 3862 C C . LEU A 1 485 ? 11.366 5.083 10.199 1.00 98.38 485 LEU A C 1
ATOM 3864 O O . LEU A 1 485 ? 11.102 5.909 11.077 1.00 98.38 485 LEU A O 1
ATOM 3868 N N . LYS A 1 486 ? 11.206 3.766 10.380 1.00 96.94 486 LYS A N 1
ATOM 3869 C CA . LYS A 1 486 ? 10.656 3.181 11.610 1.00 96.94 486 LYS A CA 1
ATOM 3870 C C . LYS A 1 486 ? 11.417 3.651 12.849 1.00 96.94 486 LYS A C 1
ATOM 3872 O O . LYS A 1 486 ? 10.818 4.096 13.827 1.00 96.94 486 LYS A O 1
ATOM 3877 N N . GLY A 1 487 ? 12.750 3.632 12.799 1.00 95.56 487 GLY A N 1
ATOM 3878 C CA . GLY A 1 487 ? 13.585 4.118 13.897 1.00 95.56 487 GLY A CA 1
ATOM 3879 C C . GLY A 1 487 ? 13.348 5.596 14.238 1.00 95.56 487 GLY A C 1
ATOM 3880 O O . GLY A 1 487 ? 13.326 5.958 15.416 1.00 95.56 487 GLY A O 1
ATOM 3881 N N . LYS A 1 488 ? 13.155 6.464 13.235 1.00 96.81 488 LYS A N 1
ATOM 3882 C CA . LYS A 1 488 ? 12.819 7.881 13.452 1.00 96.81 488 LYS A CA 1
ATOM 3883 C C . LYS A 1 488 ? 11.416 8.046 14.038 1.00 96.81 488 LYS A C 1
ATOM 3885 O O . LYS A 1 488 ? 11.287 8.803 14.996 1.00 96.81 488 LYS A O 1
ATOM 3890 N N . ILE A 1 489 ? 10.416 7.316 13.543 1.00 96.69 489 ILE A N 1
ATOM 3891 C CA . ILE A 1 489 ? 9.042 7.348 14.074 1.00 96.69 489 ILE A CA 1
ATOM 3892 C C . ILE A 1 489 ? 9.034 6.970 15.558 1.00 96.69 489 ILE A C 1
ATOM 3894 O O . ILE A 1 489 ? 8.544 7.735 16.390 1.00 96.69 489 ILE A O 1
ATOM 3898 N N . LEU A 1 490 ? 9.660 5.846 15.919 1.00 93.94 490 LEU A N 1
ATOM 3899 C CA . LEU A 1 490 ? 9.716 5.375 17.307 1.00 93.94 490 LEU A CA 1
ATOM 3900 C C . LEU A 1 490 ? 10.407 6.383 18.237 1.00 93.94 490 LEU A C 1
ATOM 3902 O O . LEU A 1 490 ? 9.941 6.616 19.350 1.00 93.94 490 LEU A O 1
ATOM 3906 N N . ARG A 1 491 ? 11.474 7.053 17.780 1.00 93.00 491 ARG A N 1
ATOM 3907 C CA . ARG A 1 491 ? 12.135 8.115 18.562 1.00 93.00 491 ARG A CA 1
ATOM 3908 C C . ARG A 1 491 ? 11.254 9.343 18.799 1.00 93.00 491 ARG A C 1
ATOM 3910 O O . ARG A 1 491 ? 11.443 10.015 19.804 1.00 93.00 491 ARG A O 1
ATOM 3917 N N . ARG A 1 492 ? 10.331 9.656 17.886 1.00 93.56 492 ARG A N 1
ATOM 3918 C CA . ARG A 1 492 ? 9.437 10.825 17.983 1.00 93.56 492 ARG A CA 1
ATOM 3919 C C . ARG A 1 492 ? 8.153 10.551 18.768 1.00 93.56 492 ARG A C 1
ATOM 3921 O O . ARG A 1 492 ? 7.444 11.494 19.094 1.00 93.56 492 ARG A O 1
ATOM 3928 N N . THR A 1 493 ? 7.860 9.287 19.061 1.00 92.81 493 THR A N 1
ATOM 3929 C CA . THR A 1 493 ? 6.558 8.843 19.595 1.00 92.81 493 THR A CA 1
ATOM 3930 C C . THR A 1 493 ? 6.673 7.918 20.811 1.00 92.81 493 THR A C 1
ATOM 3932 O O . THR A 1 493 ? 5.666 7.490 21.3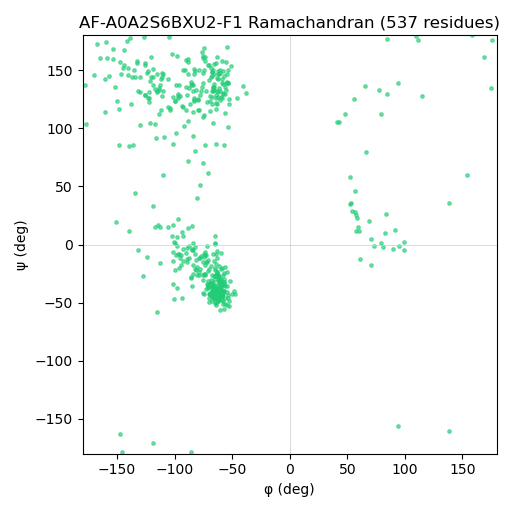68 1.00 92.81 493 THR A O 1
ATOM 3935 N N . GLY A 1 494 ? 7.893 7.538 21.201 1.00 81.75 494 GLY A N 1
ATOM 3936 C CA . GLY A 1 494 ? 8.181 6.629 22.314 1.00 81.75 494 GLY A CA 1
ATOM 3937 C C . GLY A 1 494 ? 8.239 7.305 23.687 1.00 81.75 494 GLY A C 1
ATOM 3938 O O . GLY A 1 494 ? 8.788 6.718 24.617 1.00 81.75 494 GLY A O 1
ATOM 3939 N N . GLY A 1 495 ? 7.720 8.529 23.815 1.00 73.69 495 GLY A N 1
ATOM 3940 C CA . GLY A 1 495 ? 7.824 9.338 25.029 1.00 73.69 495 GLY A CA 1
ATOM 3941 C C . GLY A 1 495 ? 9.128 10.139 25.138 1.00 73.69 495 GLY A C 1
ATOM 3942 O O . GLY A 1 495 ? 10.022 10.064 24.294 1.00 73.69 495 GLY A O 1
ATOM 3943 N N . VAL A 1 496 ? 9.229 10.936 26.203 1.00 68.81 496 VAL A N 1
ATOM 3944 C CA . VAL A 1 496 ? 10.404 11.764 26.506 1.00 68.81 496 VAL A CA 1
ATOM 3945 C C . VAL A 1 496 ? 11.436 10.910 27.250 1.00 68.81 496 VAL A C 1
ATOM 3947 O O . VAL A 1 496 ? 11.190 10.486 28.378 1.00 68.81 496 VAL A O 1
ATOM 3950 N N . ARG A 1 497 ? 12.601 10.645 26.644 1.00 60.47 497 ARG A N 1
ATOM 3951 C CA . ARG A 1 497 ? 13.681 9.894 27.309 1.00 60.47 497 ARG A CA 1
ATOM 3952 C C . ARG A 1 497 ? 14.447 10.812 28.258 1.00 60.47 497 ARG A C 1
ATOM 3954 O O . ARG A 1 497 ? 14.962 11.840 27.830 1.00 60.47 497 ARG A O 1
ATOM 3961 N N . ASN A 1 498 ? 14.553 10.431 29.530 1.00 63.28 498 ASN A N 1
ATOM 3962 C CA . ASN A 1 498 ? 15.322 11.157 30.553 1.00 63.28 498 ASN A CA 1
ATOM 3963 C C . ASN A 1 498 ? 14.961 12.655 30.651 1.00 63.28 498 ASN A C 1
ATOM 3965 O O . ASN A 1 498 ? 15.836 13.498 30.835 1.00 63.28 498 ASN A O 1
ATOM 3969 N N . GLY A 1 499 ? 13.687 13.006 30.440 1.00 61.69 499 GLY A N 1
ATOM 3970 C CA . GLY A 1 499 ? 13.228 14.401 30.452 1.00 61.69 499 GLY A CA 1
ATOM 3971 C C . GLY A 1 499 ? 13.690 15.257 29.261 1.00 61.69 499 GLY A C 1
ATOM 3972 O O . GLY A 1 499 ? 13.392 16.446 29.228 1.00 61.69 499 GLY A O 1
ATOM 3973 N N . LYS A 1 500 ? 14.383 14.682 28.265 1.00 64.12 500 LYS A N 1
ATOM 3974 C CA . LYS A 1 500 ? 14.843 15.380 27.055 1.00 64.12 500 LYS A CA 1
ATOM 3975 C C . LYS A 1 500 ? 14.091 14.896 25.811 1.00 64.12 500 LYS A C 1
ATOM 3977 O O . LYS A 1 500 ? 14.037 13.702 25.516 1.00 64.12 500 LYS A O 1
ATOM 3982 N N . GLY A 1 501 ? 13.538 15.841 25.050 1.00 73.69 501 GLY A N 1
ATOM 3983 C CA . GLY A 1 501 ? 12.819 15.591 23.796 1.00 73.69 501 GLY A CA 1
ATOM 3984 C C . GLY A 1 501 ? 11.318 15.875 23.873 1.00 73.69 501 GLY A C 1
ATOM 3985 O O . GLY A 1 501 ? 10.784 16.215 24.924 1.00 73.69 501 GLY A O 1
ATOM 3986 N N . LYS A 1 502 ? 10.639 15.749 22.731 1.00 86.12 502 LYS A N 1
ATOM 3987 C CA . LYS A 1 502 ? 9.196 15.971 22.584 1.00 86.12 502 LYS A CA 1
ATOM 3988 C C . LYS A 1 502 ? 8.544 14.702 22.047 1.00 86.12 502 LYS A C 1
ATOM 3990 O O . LYS A 1 502 ? 9.025 14.140 21.064 1.00 86.12 502 LYS A O 1
ATOM 3995 N N . ASP A 1 503 ? 7.465 14.278 22.696 1.00 90.50 503 ASP A N 1
ATOM 3996 C CA . ASP A 1 503 ? 6.609 13.201 22.208 1.00 90.50 503 ASP A CA 1
ATOM 3997 C C . ASP A 1 503 ? 5.518 13.777 21.300 1.00 90.50 503 ASP A C 1
ATOM 3999 O O . ASP A 1 503 ? 4.565 14.410 21.759 1.00 90.50 503 ASP A O 1
ATOM 4003 N N . PHE A 1 504 ? 5.661 13.550 19.999 1.00 92.50 504 PHE A N 1
ATOM 4004 C CA . PHE A 1 504 ? 4.719 14.025 18.989 1.00 92.50 504 PHE A CA 1
ATOM 4005 C C . PHE A 1 504 ? 3.450 13.166 18.911 1.00 92.50 504 PHE A C 1
ATOM 4007 O O . PHE A 1 504 ? 2.450 13.604 18.346 1.00 92.50 504 PHE A O 1
ATOM 4014 N N . ALA A 1 505 ? 3.438 11.992 19.554 1.00 91.12 505 ALA A N 1
ATOM 4015 C CA . ALA A 1 505 ? 2.218 11.224 19.769 1.00 91.12 505 ALA A CA 1
ATOM 4016 C C . ALA A 1 505 ? 1.416 11.710 20.990 1.00 91.12 505 ALA A C 1
ATOM 4018 O O . ALA A 1 505 ? 0.346 11.164 21.248 1.00 91.12 505 ALA A O 1
ATOM 4019 N N . LYS A 1 506 ? 1.897 12.712 21.745 1.00 89.81 506 LYS A N 1
ATOM 4020 C CA . LYS A 1 506 ? 1.212 13.285 22.922 1.00 89.81 506 LYS A CA 1
ATOM 4021 C C . LYS A 1 506 ? 0.808 12.225 23.967 1.00 89.81 506 LYS A C 1
ATOM 4023 O O . LYS A 1 506 ? -0.263 12.295 24.563 1.00 89.81 506 LYS A O 1
ATOM 4028 N N . GLY A 1 507 ? 1.629 11.190 24.160 1.00 88.50 507 GLY A N 1
ATOM 4029 C CA . GLY A 1 507 ? 1.352 10.058 25.051 1.00 88.50 507 GLY A CA 1
ATOM 4030 C C . GLY A 1 507 ? 0.294 9.073 24.538 1.00 88.50 507 GLY A C 1
ATOM 4031 O O . GLY A 1 507 ? 0.037 8.054 25.184 1.00 88.50 507 GLY A O 1
ATOM 4032 N N . LEU A 1 508 ? -0.308 9.321 23.371 1.00 89.88 508 LEU A N 1
ATOM 4033 C CA . LEU A 1 508 ? -1.403 8.510 22.830 1.00 89.88 508 LEU A CA 1
ATOM 4034 C C . LEU A 1 508 ? -0.950 7.159 22.287 1.00 89.88 508 LEU A C 1
ATOM 4036 O O . LEU A 1 508 ? -1.792 6.307 22.018 1.00 89.88 508 LEU A O 1
ATOM 4040 N N . ARG A 1 509 ? 0.364 6.925 22.184 1.00 90.50 509 ARG A N 1
ATOM 4041 C CA . ARG A 1 509 ? 0.910 5.589 21.920 1.00 90.50 509 ARG A CA 1
ATOM 4042 C C . ARG A 1 509 ? 0.484 4.592 23.002 1.00 90.50 509 ARG A C 1
ATOM 4044 O O . ARG A 1 509 ? 0.181 3.452 22.672 1.00 90.50 509 ARG A O 1
ATOM 4051 N N . SER A 1 510 ? 0.443 5.004 24.270 1.00 88.06 510 SER A N 1
ATOM 4052 C CA . SER A 1 510 ? 0.124 4.122 25.404 1.00 88.06 510 SER A CA 1
ATOM 4053 C C . SER A 1 510 ? -1.199 4.451 26.099 1.00 88.06 510 SER A C 1
ATOM 4055 O O . SER A 1 510 ? -1.722 3.614 26.831 1.00 88.06 510 SER A O 1
ATOM 4057 N N . LYS A 1 511 ? -1.769 5.642 25.876 1.00 85.56 511 LYS A N 1
ATOM 4058 C CA . LYS A 1 511 ? -2.988 6.106 26.557 1.00 85.56 511 LYS A CA 1
ATOM 4059 C C . LYS A 1 511 ? -4.192 6.202 25.621 1.00 85.56 511 LYS A C 1
ATOM 4061 O O . LYS A 1 511 ? -4.066 6.533 24.443 1.00 85.56 511 LYS A O 1
ATOM 4066 N N . LYS A 1 512 ? -5.383 5.951 26.176 1.00 81.50 512 LYS A N 1
ATOM 4067 C CA . LYS A 1 512 ? -6.664 6.209 25.504 1.00 81.50 512 LYS A CA 1
ATOM 4068 C C . LYS A 1 512 ? -7.077 7.673 25.678 1.00 81.50 512 LYS A C 1
ATOM 4070 O O . LYS A 1 512 ? -6.996 8.196 26.784 1.00 81.50 512 LYS A O 1
ATOM 4075 N N . VAL A 1 513 ? -7.573 8.297 24.612 1.00 78.38 513 VAL A N 1
ATOM 4076 C CA . VAL A 1 513 ? -8.251 9.603 24.659 1.00 78.38 513 VAL A CA 1
ATOM 4077 C C . VAL A 1 513 ? -9.731 9.386 24.978 1.00 78.38 513 VAL A C 1
ATOM 4079 O O . VAL A 1 513 ? -10.357 8.451 24.463 1.00 78.38 513 VAL A O 1
ATOM 4082 N N . ALA A 1 514 ? -10.303 10.256 25.812 1.00 73.25 514 ALA A N 1
ATOM 4083 C CA . ALA A 1 514 ? -11.750 10.342 25.986 1.00 73.25 514 ALA A CA 1
ATOM 4084 C C . ALA A 1 514 ? -12.433 10.742 24.662 1.00 73.25 514 ALA A C 1
ATOM 4086 O O . ALA A 1 514 ? -11.857 11.446 23.835 1.00 73.25 514 ALA A O 1
ATOM 4087 N N . LYS A 1 515 ? -13.673 10.295 24.430 1.00 72.50 515 LYS A N 1
ATOM 4088 C CA . LYS A 1 515 ? -14.425 10.692 23.226 1.00 72.50 515 LYS A CA 1
ATOM 4089 C C . LYS A 1 515 ? -14.553 12.223 23.184 1.00 72.50 515 LYS A C 1
ATOM 4091 O O . LYS A 1 515 ? -14.967 12.814 24.173 1.00 72.50 515 LYS A O 1
ATOM 4096 N N . GLY A 1 516 ? -14.208 12.838 22.053 1.00 67.94 516 GLY A N 1
ATOM 4097 C CA . GLY A 1 516 ? -14.216 14.294 21.874 1.00 67.94 516 GLY A CA 1
ATOM 4098 C C . GLY A 1 516 ? -12.991 15.034 22.425 1.00 67.94 516 GLY A C 1
ATOM 4099 O O . GLY A 1 516 ? -12.915 16.247 22.256 1.00 67.94 516 GLY A O 1
ATOM 4100 N N . GLY A 1 517 ? -12.036 14.336 23.050 1.00 68.06 517 GLY A N 1
ATOM 4101 C CA . GLY A 1 517 ? -10.792 14.934 23.539 1.00 68.06 517 GLY A CA 1
ATOM 4102 C C . GLY A 1 517 ? -9.789 15.269 22.428 1.00 68.06 517 GLY A C 1
ATOM 4103 O O . GLY A 1 517 ? -9.933 14.850 21.277 1.00 68.06 517 GLY A O 1
ATOM 4104 N N . GLU A 1 518 ? -8.740 16.012 22.786 1.00 66.38 518 GLU A N 1
ATOM 4105 C CA . GLU A 1 518 ? -7.636 16.337 21.879 1.00 66.38 518 GLU A CA 1
ATOM 4106 C C . GLU A 1 518 ? -6.961 15.055 21.362 1.00 66.38 518 GLU A C 1
ATOM 4108 O O . GLU A 1 518 ? -6.552 14.190 22.138 1.00 66.38 518 GLU A O 1
ATOM 4113 N N . GLY A 1 519 ? -6.856 14.919 20.038 1.00 69.81 519 GLY A N 1
ATOM 4114 C CA . GLY A 1 519 ? -6.367 13.693 19.407 1.00 69.81 519 GLY A CA 1
ATOM 4115 C C . GLY A 1 519 ? -7.424 12.597 19.237 1.00 69.81 519 GLY A C 1
ATOM 4116 O O . GLY A 1 519 ? -7.075 11.482 18.885 1.00 69.81 519 GLY A O 1
ATOM 4117 N N . ASP A 1 520 ? -8.715 12.848 19.458 1.00 75.12 520 ASP A N 1
ATOM 4118 C CA . ASP A 1 520 ? -9.752 11.927 18.973 1.00 75.12 520 ASP A CA 1
ATOM 4119 C C . ASP A 1 520 ? -9.929 12.088 17.456 1.00 75.12 520 ASP A C 1
ATOM 4121 O O . ASP A 1 520 ? -9.989 13.208 16.943 1.00 75.12 520 ASP A O 1
ATOM 4125 N N . LEU A 1 521 ? -10.088 10.967 16.747 1.00 76.56 521 LEU A N 1
ATOM 4126 C CA . LEU A 1 521 ? -10.585 10.973 15.370 1.00 76.56 521 LEU A CA 1
ATOM 4127 C C . LEU A 1 521 ? -12.108 11.223 15.393 1.00 76.56 521 LEU A C 1
ATOM 4129 O O . LEU A 1 521 ? -12.910 10.298 15.193 1.00 76.56 521 LEU A O 1
ATOM 4133 N N . ARG A 1 522 ? -12.513 12.451 15.750 1.00 66.25 522 ARG A N 1
ATOM 4134 C CA . ARG A 1 522 ? -13.922 12.869 15.873 1.00 66.25 522 ARG A CA 1
ATOM 4135 C C . ARG A 1 522 ? -14.692 12.565 14.577 1.00 66.25 522 ARG A C 1
ATOM 4137 O O . ARG A 1 522 ? -14.176 12.692 13.481 1.00 66.25 522 ARG A O 1
ATOM 4144 N N . GLY A 1 523 ? -15.928 12.078 14.691 1.00 63.34 523 GLY A N 1
ATOM 4145 C CA . GLY A 1 523 ? -16.797 11.806 13.529 1.00 63.34 523 GLY A CA 1
ATOM 4146 C C . GLY A 1 523 ? -16.399 10.622 12.629 1.00 63.34 523 GLY A C 1
ATOM 4147 O O . GLY A 1 523 ? -17.245 10.086 11.913 1.00 63.34 523 GLY A O 1
ATOM 4148 N N . TRP A 1 524 ? -15.158 10.128 12.698 1.00 70.31 524 TRP A N 1
ATOM 4149 C CA . TRP A 1 524 ? -14.708 9.068 11.794 1.00 70.31 524 TRP A CA 1
ATOM 4150 C C . TRP A 1 524 ? -15.197 7.667 12.185 1.00 70.31 524 TRP A C 1
ATOM 4152 O O . TRP A 1 524 ? -15.301 6.799 11.324 1.00 70.31 524 TRP A O 1
ATOM 4162 N N . ARG A 1 525 ? -15.537 7.435 13.461 1.00 65.62 525 ARG A N 1
ATOM 4163 C CA . ARG A 1 525 ? -15.924 6.116 14.001 1.00 65.62 525 ARG A CA 1
ATOM 4164 C C . ARG A 1 525 ? -17.123 5.508 13.247 1.00 65.62 525 ARG A C 1
ATOM 4166 O O . ARG A 1 525 ? -18.259 5.634 13.701 1.00 65.62 525 ARG A O 1
ATOM 4173 N N . ARG A 1 526 ? -16.871 4.803 12.137 1.00 72.00 526 ARG A N 1
ATOM 4174 C CA . ARG A 1 526 ? -17.874 3.979 11.458 1.00 72.00 526 ARG A CA 1
ATOM 4175 C C . ARG A 1 526 ? -18.313 2.887 12.431 1.00 72.00 526 ARG A C 1
ATOM 4177 O O . ARG A 1 526 ? -17.479 2.201 13.035 1.00 72.00 526 ARG A O 1
ATOM 4184 N N . LYS A 1 527 ? -19.629 2.781 12.628 1.00 78.12 527 LYS A N 1
ATOM 4185 C CA . LYS A 1 527 ? -20.214 1.614 13.284 1.00 78.12 527 LYS A CA 1
ATOM 4186 C C . LYS A 1 527 ? -20.009 0.426 12.359 1.00 78.12 527 LYS A C 1
ATOM 4188 O O . LYS A 1 527 ? -20.235 0.525 11.159 1.00 78.12 527 LYS A O 1
ATOM 4193 N N . ASP A 1 528 ? -19.572 -0.668 12.951 1.00 86.94 528 ASP A N 1
ATOM 4194 C CA . ASP A 1 528 ? -19.449 -1.938 12.265 1.00 86.94 528 ASP A CA 1
ATOM 4195 C C . ASP A 1 528 ? -20.822 -2.618 12.292 1.00 86.94 528 ASP A C 1
ATOM 4197 O O . ASP A 1 528 ? -21.193 -3.230 13.290 1.00 86.94 528 ASP A O 1
ATOM 4201 N N . THR A 1 529 ? -21.620 -2.408 11.245 1.00 89.38 529 THR A N 1
ATOM 4202 C CA . THR A 1 529 ? -22.976 -2.975 11.125 1.00 89.38 529 THR A CA 1
ATOM 4203 C C . THR A 1 529 ? -22.967 -4.467 10.796 1.00 89.38 529 THR A C 1
ATOM 4205 O O . THR A 1 529 ? -24.014 -5.094 10.848 1.00 89.38 529 THR A O 1
ATOM 4208 N N . TYR A 1 530 ? -21.793 -5.026 10.489 1.00 91.75 530 TYR A N 1
ATOM 4209 C CA . TYR A 1 530 ? -21.571 -6.441 10.190 1.00 91.75 530 TYR A CA 1
ATOM 4210 C C . TYR A 1 530 ? -20.608 -7.062 11.212 1.00 91.75 530 TYR A C 1
ATOM 4212 O O . TYR A 1 530 ? -19.746 -7.879 10.871 1.00 91.75 530 TYR A O 1
ATOM 4220 N N . ALA A 1 531 ? -20.660 -6.595 12.461 1.00 92.25 531 ALA A N 1
ATOM 4221 C CA . ALA A 1 531 ? -19.849 -7.158 13.528 1.00 92.25 531 ALA A CA 1
ATOM 4222 C C . ALA A 1 531 ? -20.355 -8.560 13.892 1.00 92.25 531 ALA A C 1
ATOM 4224 O O . ALA A 1 531 ? -21.561 -8.796 13.947 1.00 92.25 531 ALA A O 1
ATOM 4225 N N . VAL A 1 532 ? -19.421 -9.467 14.187 1.00 93.44 532 VAL A N 1
ATOM 4226 C CA . VAL A 1 532 ? -19.736 -10.801 14.715 1.00 93.44 532 VAL A CA 1
ATOM 4227 C C . VAL A 1 532 ? -20.590 -10.661 15.979 1.00 93.44 532 VAL A C 1
ATOM 4229 O O . VAL A 1 532 ? -20.290 -9.838 16.848 1.00 93.44 532 VAL A O 1
ATOM 4232 N N . GLY A 1 533 ? -21.665 -11.443 16.058 1.00 95.06 533 GLY A N 1
ATOM 4233 C CA . GLY A 1 533 ? -22.666 -11.394 17.121 1.00 95.06 533 GLY A CA 1
ATOM 4234 C C . GLY A 1 533 ? -23.836 -10.434 16.873 1.00 95.06 533 GLY A C 1
ATOM 4235 O O . GLY A 1 533 ? -24.749 -10.389 17.696 1.00 95.06 533 GLY A O 1
ATOM 4236 N N . LEU A 1 534 ? -23.845 -9.668 15.775 1.00 94.19 534 LEU A N 1
ATOM 4237 C CA . LEU A 1 534 ? -25.011 -8.877 15.366 1.00 94.19 534 LEU A CA 1
ATOM 4238 C C . LEU A 1 534 ? -25.922 -9.671 14.429 1.00 94.19 534 LEU A C 1
ATOM 4240 O O . LEU A 1 534 ? -25.449 -10.499 13.654 1.00 94.19 534 LEU A O 1
ATOM 4244 N N . VAL A 1 535 ? -27.222 -9.366 14.473 1.00 94.00 535 VAL A N 1
ATOM 4245 C CA . VAL A 1 535 ? -28.176 -9.821 13.453 1.00 94.00 535 VAL A CA 1
ATOM 4246 C C . VAL A 1 535 ? -27.783 -9.198 12.117 1.00 94.00 535 VAL A C 1
ATOM 4248 O O . VAL A 1 535 ? -27.518 -7.994 12.039 1.00 94.00 535 VAL A O 1
ATOM 4251 N N . ARG A 1 536 ? -27.735 -10.025 11.076 1.00 91.69 536 ARG A N 1
ATOM 4252 C CA . ARG A 1 536 ? -27.436 -9.608 9.710 1.00 91.69 536 ARG A CA 1
ATOM 4253 C C . ARG A 1 536 ? -28.437 -8.544 9.231 1.00 91.69 536 ARG A C 1
ATOM 4255 O O . ARG A 1 536 ? -29.640 -8.766 9.357 1.00 91.69 536 ARG A O 1
ATOM 4262 N N . PRO A 1 537 ? -27.980 -7.411 8.665 1.00 88.38 537 PRO A N 1
ATOM 4263 C CA . PRO A 1 537 ? -28.876 -6.429 8.058 1.00 88.38 537 PRO A CA 1
ATOM 4264 C C . PRO A 1 537 ? -29.689 -7.021 6.892 1.00 88.38 537 PRO A C 1
ATOM 4266 O O . PRO A 1 537 ? -29.197 -7.884 6.161 1.00 88.38 537 PRO A O 1
ATOM 4269 N N . GLU A 1 538 ? -30.919 -6.541 6.701 1.00 78.38 538 GLU A N 1
ATOM 4270 C CA . GLU A 1 538 ? -31.697 -6.808 5.482 1.00 78.38 538 GLU A CA 1
ATOM 4271 C C . GLU A 1 538 ? -31.062 -6.091 4.271 1.00 78.38 538 GLU A C 1
ATOM 4273 O O . GLU A 1 538 ? -30.359 -5.090 4.445 1.00 78.38 538 GLU A O 1
ATOM 4278 N N . LYS A 1 539 ? -31.256 -6.647 3.065 1.00 59.34 539 LYS A N 1
ATOM 4279 C CA . LYS A 1 539 ? -30.625 -6.176 1.816 1.00 59.34 539 LYS A CA 1
ATOM 4280 C C . LYS A 1 539 ? -31.153 -4.831 1.333 1.00 59.34 539 LYS A C 1
ATOM 4282 O O . LYS A 1 539 ? -32.387 -4.637 1.378 1.00 59.34 539 LYS A O 1
#

Organism: NCBI:txid357750

Foldseek 3Di:
DVPDDLLVLQLVLQQLLQVVDPPDDNVVSNVVSVVVLVPDDPVVSVVVSCQLVVVVVPPVDSNPRDDPPPPDDDDDDDDDDDDDDDDDDDDDDDDDDDDDDDDDDDDDDDDDCPPPDDDDVPDDDPVVPVVCPVLVVLQVVLQVVQPDDDDDDPVADWAWDDWDDDDPFWTKTKIFGADPQLFTAFIKIKIKGADSDPPCLLDPFQWDDDSVDPPQVRIDGQQVVLQVLLPPFALSVQAWHFPDKDADPVSRMMMTITGDQQLAWQLLLQQPADPVRAAALLVLLLLLLSLLSVLCCQQAVYPDPPDGRDPPAFRKQQQAQAGNQWGFHQADLQFLNQGTHTHGYDSSLMGGHDPPRPVFPVVQLPNPYAALQFALQVHFDADPVPRDTDGLGGRGSLRSLQNSLSRSLSSLQGHDDPPADPVCSVVVVSNVVSRPDCCNVPLVCLVVDPSHDPSRVVVYDPLSVVLSSLSNRNHSVSHDGSSRSSVSSCVQAVDAPPVDHHHSSNVSRNDHDDQPDRNRSHPSRDDRCSDRRHNRDDD

pLDDT: mean 78.71, std 19.87, range [25.95, 98.81]

Nearest PDB structures (foldseek):
  5xv7-assembly1_A  TM=5.528E-01  e=3.020E-09  Homo sapiens
  7pqs-assembly2_B  TM=5.836E-01  e=7.984E-09  Homo sapiens
  7zks-assembly1_A  TM=5.771E-01  e=6.432E-09  Homo sapiens
  2x7g-assembly1_A  TM=5.790E-01  e=1.104E-08  Homo sapiens
  1wbp-assembly1_A  TM=5.460E-01  e=6.789E-09  Homo sapiens

Mean predicted aligned error: 15.06 Å

Radius of gyration: 30.43 Å; Cα contacts (8 Å, |Δi|>4): 803; chains: 1; bounding box: 98×65×88 Å

InterPro domains:
  IPR000719 Protein kinase domain [PF00069] (315-485)
  IPR000719 Protein kinase domain [PS50011] (158-490)
  IPR000719 Protein kinase domain [SM00220] (158-490)
  IPR008271 Serine/threonine-protein kinase, active site [PS00108] (316-328)
  IPR011009 Protein kinase-like domain superfamily [SSF56112] (158-487)
  IPR050660 NEK Serine/Threonine Protein Kinase [PTHR43671] (163-485)

Secondary structure (DSSP, 8-state):
-TTS-HHHHHHHHHHHHHHTSTT--HHHHHHHHHHHHHTS-HHHHHHHHHHHHHHTTTSSSGGG---TTTT---------------------------------------S-----PPPPTT---GGG-TT-HHHHHHHHHHHHHHTTPPP--TT--PEEEEEEEEETTEEEEEEEEE-TT-BEEEEEEEEEEE-SSHHHHT-TTTEES-TT---TTT-EEHHHHHHHHHTTSTTGGGB----EEEEETTTTEEEEEEE--TT-BHHHHHHT-BTTBPPPHHHHHHHHHHHHHHHHHHHHS-SSSSPPPPTTPPEEE-S---GGGEEEE---TTS-TTSPEEEE---TT-EEE-TT-TTTTTTT-B--S-TTT--GGGBEEE-TTT--EEES---SHHHHHHHHHHHHHHHHHPSPPTTS-HHHHHTTTHHHHT---GGGT-TTGGGT---S-HHHHTTS-HHHHHHHHTTS-SSGGGSPPHHHHHHHHHHHHS--BTTBS--TTTTTTTSPPPTTSTT--TTT----TT-TTSBPPP-